Protein AF-0000000068602948 (afdb_homodimer)

Radius of gyration: 26.12 Å; Cα contacts (8 Å, |Δi|>4): 1216; chains: 2; bounding box: 80×66×57 Å

Structure (mmCIF, N/CA/C/O backbone):
data_AF-0000000068602948-model_v1
#
loop_
_entity.id
_entity.type
_entity.pdbx_description
1 polymer 'NUDIX hydrolase, conserved site'
#
loop_
_atom_site.group_PDB
_atom_site.id
_atom_site.type_symbol
_atom_site.label_atom_id
_atom_site.label_alt_id
_atom_site.label_comp_id
_atom_site.label_asym_id
_atom_site.label_entity_id
_atom_site.label_seq_id
_atom_site.pdbx_PDB_ins_code
_atom_site.Cartn_x
_atom_site.Cartn_y
_atom_site.Cartn_z
_atom_site.occupancy
_atom_site.B_iso_or_equiv
_atom_site.auth_seq_id
_atom_site.auth_comp_id
_atom_site.auth_asym_id
_atom_site.auth_atom_id
_atom_site.pdbx_PDB_model_num
ATOM 1 N N . MET A 1 1 ? -41.031 12.828 -13.805 1 24.23 1 MET A N 1
ATOM 2 C CA . MET A 1 1 ? -40.219 12.578 -12.617 1 24.23 1 MET A CA 1
ATOM 3 C C . MET A 1 1 ? -39.312 13.773 -12.32 1 24.23 1 MET A C 1
ATOM 5 O O . MET A 1 1 ? -38.812 14.445 -13.234 1 24.23 1 MET A O 1
ATOM 9 N N . THR A 1 2 ? -39.094 14.258 -10.969 1 27.69 2 THR A N 1
ATOM 10 C CA . THR A 1 2 ? -38.812 15.539 -10.328 1 27.69 2 THR A CA 1
ATOM 11 C C . THR A 1 2 ? -37.375 15.977 -10.57 1 27.69 2 THR A C 1
ATOM 13 O O . THR A 1 2 ? -36.438 15.336 -10.086 1 27.69 2 THR A O 1
ATOM 16 N N . ARG A 1 3 ? -37.031 16.625 -11.555 1 34.12 3 ARG A N 1
ATOM 17 C CA . ARG A 1 3 ? -35.875 17.406 -11.938 1 34.12 3 ARG A CA 1
ATOM 18 C C . ARG A 1 3 ? -35.5 18.391 -10.836 1 34.12 3 ARG A C 1
ATOM 20 O O . ARG A 1 3 ? -34.656 19.281 -11.047 1 34.12 3 ARG A O 1
ATOM 27 N N . ALA A 1 4 ? -36.469 18.625 -9.922 1 35.91 4 ALA A N 1
ATOM 28 C CA . ALA A 1 4 ? -36.25 19.734 -8.992 1 35.91 4 ALA A CA 1
ATOM 29 C C . ALA A 1 4 ? -35 19.516 -8.164 1 35.91 4 ALA A C 1
ATOM 31 O O . ALA A 1 4 ? -34.469 20.453 -7.551 1 35.91 4 ALA A O 1
ATOM 32 N N . SER A 1 5 ? -34.688 18.25 -7.781 1 36.22 5 SER A N 1
ATOM 33 C CA . SER A 1 5 ? -33.75 18.016 -6.691 1 36.22 5 SER A CA 1
ATOM 34 C C . SER A 1 5 ? -32.344 18.375 -7.102 1 36.22 5 SER A C 1
ATOM 36 O O . SER A 1 5 ? -31.406 18.297 -6.293 1 36.22 5 SER A O 1
ATOM 38 N N . GLU A 1 6 ? -32.031 18.609 -8.336 1 40.09 6 GLU A N 1
ATOM 39 C CA . GLU A 1 6 ? -30.672 18.875 -8.844 1 40.09 6 GLU A CA 1
ATOM 40 C C . GLU A 1 6 ? -30.234 20.297 -8.484 1 40.09 6 GLU A C 1
ATOM 42 O O . GLU A 1 6 ? -29.047 20.609 -8.57 1 40.09 6 GLU A O 1
ATOM 47 N N . ASP A 1 7 ? -31.141 21.234 -8.43 1 39.09 7 ASP A N 1
ATOM 48 C CA . ASP A 1 7 ? -30.891 22.672 -8.398 1 39.09 7 ASP A CA 1
ATOM 49 C C . ASP A 1 7 ? -30.328 23.109 -7.047 1 39.09 7 ASP A C 1
ATOM 51 O O . ASP A 1 7 ? -29.828 24.219 -6.906 1 39.09 7 ASP A O 1
ATOM 55 N N . GLY A 1 8 ? -30.734 22.5 -5.879 1 40.5 8 GLY A N 1
ATOM 56 C CA . GLY A 1 8 ? -30.422 22.75 -4.48 1 40.5 8 GLY A CA 1
ATOM 57 C C . GLY A 1 8 ? -28.984 22.469 -4.133 1 40.5 8 GLY A C 1
ATOM 58 O O . GLY A 1 8 ? -28.562 22.641 -2.986 1 40.5 8 GLY A O 1
ATOM 59 N N . ASP A 1 9 ? -28.297 21.672 -4.793 1 47.25 9 ASP A N 1
ATOM 60 C CA . ASP A 1 9 ? -26.938 21.172 -4.598 1 47.25 9 ASP A CA 1
ATOM 61 C C . ASP A 1 9 ? -25.906 22.281 -4.809 1 47.25 9 ASP A C 1
ATOM 63 O O . ASP A 1 9 ? -24.75 22.156 -4.406 1 47.25 9 ASP A O 1
ATOM 67 N N . ARG A 1 10 ? -26.312 23.453 -5.438 1 57.69 10 ARG A N 1
ATOM 68 C CA . ARG A 1 10 ? -25.469 24.562 -5.879 1 57.69 10 ARG A CA 1
ATOM 69 C C . ARG A 1 10 ? -25.25 25.562 -4.75 1 57.69 10 ARG A C 1
ATOM 71 O O . ARG A 1 10 ? -24.438 26.484 -4.875 1 57.69 10 ARG A O 1
ATOM 78 N N . LEU A 1 11 ? -25.797 25.344 -3.531 1 78.31 11 LEU A N 1
ATOM 79 C CA . LEU A 1 11 ? -25.781 26.438 -2.564 1 78.31 11 LEU A CA 1
ATOM 80 C C . LEU A 1 11 ? -24.781 26.156 -1.447 1 78.31 11 LEU A C 1
ATOM 82 O O . LEU A 1 11 ? -24.203 27.078 -0.877 1 78.31 11 LEU A O 1
ATOM 86 N N . VAL A 1 12 ? -24.516 24.859 -1.205 1 93.56 12 VAL A N 1
ATOM 87 C CA . VAL A 1 12 ? -23.609 24.578 -0.099 1 93.56 12 VAL A CA 1
ATOM 88 C C . VAL A 1 12 ? -22.281 24.031 -0.641 1 93.56 12 VAL A C 1
ATOM 90 O O . VAL A 1 12 ? -22.25 23.438 -1.718 1 93.56 12 VAL A O 1
ATOM 93 N N . PRO A 1 13 ? -21.219 24.25 -0 1 97.25 13 PRO A N 1
ATOM 94 C CA . PRO A 1 13 ? -19.906 23.844 -0.501 1 97.25 13 PRO A CA 1
ATOM 95 C C . PRO A 1 13 ? -19.562 22.391 -0.164 1 97.25 13 PRO A C 1
ATOM 97 O O . PRO A 1 13 ? -18.438 22.094 0.223 1 97.25 13 PRO A O 1
ATOM 100 N N . TRP A 1 14 ? -20.562 21.516 -0.18 1 97.44 14 TRP A N 1
ATOM 101 C CA . TRP A 1 14 ? -20.297 20.094 0.038 1 97.44 14 TRP A CA 1
ATOM 102 C C . TRP A 1 14 ? -21.281 19.219 -0.733 1 97.44 14 TRP A C 1
ATOM 104 O O . TRP A 1 14 ? -22.297 19.719 -1.229 1 97.44 14 TRP A O 1
ATOM 114 N N . THR A 1 15 ? -20.906 17.969 -0.903 1 95.75 15 THR A N 1
ATOM 115 C CA . THR A 1 15 ? -21.781 16.938 -1.462 1 95.75 15 THR A CA 1
ATOM 116 C C . THR A 1 15 ? -21.875 15.742 -0.522 1 95.75 15 THR A C 1
ATOM 118 O O . THR A 1 15 ? -21.062 15.602 0.397 1 95.75 15 THR A O 1
ATOM 121 N N . ARG A 1 16 ? -22.875 14.953 -0.742 1 93.06 16 ARG A N 1
ATOM 122 C CA . ARG A 1 16 ? -23.047 13.719 0.025 1 93.06 16 ARG A CA 1
ATOM 123 C C . ARG A 1 16 ? -22.453 12.523 -0.719 1 93.06 16 ARG A C 1
ATOM 125 O O . ARG A 1 16 ? -22.594 12.422 -1.939 1 93.06 16 ARG A O 1
ATOM 132 N N . ASP A 1 17 ? -21.828 11.688 0.004 1 87.44 17 ASP A N 1
ATOM 133 C CA . ASP A 1 17 ? -21.312 10.484 -0.636 1 87.44 17 ASP A CA 1
ATOM 134 C C . ASP A 1 17 ? -22.266 9.305 -0.431 1 87.44 17 ASP A C 1
ATOM 136 O O . ASP A 1 17 ? -23.312 9.438 0.211 1 87.44 17 ASP A O 1
ATOM 140 N N . ARG A 1 18 ? -22 8.164 -1.029 1 81.31 18 ARG A N 1
ATOM 141 C CA . ARG A 1 18 ? -22.891 7.012 -1.067 1 81.31 18 ARG A CA 1
ATOM 142 C C . ARG A 1 18 ? -22.969 6.324 0.293 1 81.31 18 ARG A C 1
ATOM 144 O O . ARG A 1 18 ? -23.812 5.453 0.513 1 81.31 18 ARG A O 1
ATOM 151 N N . TYR A 1 19 ? -22.172 6.766 1.228 1 84.31 19 TYR A N 1
ATOM 152 C CA . TYR A 1 19 ? -22.125 6.16 2.553 1 84.31 19 TYR A CA 1
ATOM 153 C C . TYR A 1 19 ? -22.781 7.066 3.592 1 84.31 19 TYR A C 1
ATOM 155 O O . TYR A 1 19 ? -22.672 6.816 4.793 1 84.31 19 TYR A O 1
ATOM 163 N N . GLY A 1 20 ? -23.359 8.172 3.059 1 87.94 20 GLY A N 1
ATOM 164 C CA . GLY A 1 20 ? -24 9.125 3.955 1 87.94 20 GLY A CA 1
ATOM 165 C C . GLY A 1 20 ? -23.047 10.148 4.523 1 87.94 20 GLY A C 1
ATOM 166 O O . GLY A 1 20 ? -23.344 10.797 5.527 1 87.94 20 GLY A O 1
ATOM 167 N N . GLY A 1 21 ? -21.906 10.195 3.959 1 93.69 21 GLY A N 1
ATOM 168 C CA . GLY A 1 21 ? -20.891 11.148 4.398 1 93.69 21 GLY A CA 1
ATOM 169 C C . GLY A 1 21 ? -20.953 12.461 3.643 1 93.69 21 GLY A C 1
ATOM 170 O O . GLY A 1 21 ? -21.812 12.656 2.775 1 93.69 21 GLY A O 1
ATOM 171 N N . VAL A 1 22 ? -20.141 13.391 4.102 1 97.06 22 VAL A N 1
ATOM 172 C CA . VAL A 1 22 ? -20.031 14.719 3.508 1 97.06 22 VAL A CA 1
ATOM 173 C C . VAL A 1 22 ? -18.641 14.922 2.938 1 97.06 22 VAL A C 1
ATOM 175 O O . VAL A 1 22 ? -17.641 14.586 3.588 1 97.06 22 VAL A O 1
ATOM 178 N N . VAL A 1 23 ? -18.562 15.352 1.764 1 97 23 VAL A N 1
ATOM 179 C CA . VAL A 1 23 ? -17.312 15.766 1.155 1 97 23 VAL A CA 1
ATOM 180 C C . VAL A 1 23 ? -17.328 17.266 0.896 1 97 23 VAL A C 1
ATOM 182 O O . VAL A 1 23 ? -18.109 17.75 0.084 1 97 23 VAL A O 1
ATOM 185 N N . VAL A 1 24 ? -16.484 17.984 1.545 1 98 24 VAL A N 1
ATOM 186 C CA . VAL A 1 24 ? -16.438 19.438 1.405 1 98 24 VAL A CA 1
ATOM 187 C C . VAL A 1 24 ? -15.75 19.812 0.094 1 98 24 VAL A C 1
ATOM 189 O O . VAL A 1 24 ? -14.703 19.266 -0.241 1 98 24 VAL A O 1
ATOM 192 N N . ASP A 1 25 ? -16.359 20.656 -0.619 1 97.19 25 ASP A N 1
ATOM 193 C CA . ASP A 1 25 ? -15.805 21.172 -1.86 1 97.19 25 ASP A CA 1
ATOM 194 C C . ASP A 1 25 ? -15 22.453 -1.604 1 97.19 25 ASP A C 1
ATOM 196 O O . ASP A 1 25 ? -15.562 23.547 -1.544 1 97.19 25 ASP A O 1
ATOM 200 N N . VAL A 1 26 ? -13.734 22.328 -1.602 1 96.62 26 VAL A N 1
ATOM 201 C CA . VAL A 1 26 ? -12.875 23.422 -1.146 1 96.62 26 VAL A CA 1
ATOM 202 C C . VAL A 1 26 ? -12.719 24.453 -2.262 1 96.62 26 VAL A C 1
ATOM 204 O O . VAL A 1 26 ? -12.195 25.547 -2.033 1 96.62 26 VAL A O 1
ATOM 207 N N . ASP A 1 27 ? -13.133 24.125 -3.445 1 95.44 27 ASP A N 1
ATOM 208 C CA . ASP A 1 27 ? -13.047 25.047 -4.574 1 95.44 27 ASP A CA 1
ATOM 209 C C . ASP A 1 27 ? -14.328 25.859 -4.715 1 95.44 27 ASP A C 1
ATOM 211 O O . ASP A 1 27 ? -14.375 26.812 -5.488 1 95.44 27 ASP A O 1
ATOM 215 N N . HIS A 1 28 ? -15.367 25.453 -4.027 1 96.5 28 HIS A N 1
ATOM 216 C CA . HIS A 1 28 ? -16.641 26.156 -4.062 1 96.5 28 HIS A CA 1
ATOM 217 C C . HIS A 1 28 ? -16.484 27.578 -3.533 1 96.5 28 HIS A C 1
ATOM 219 O O . HIS A 1 28 ? -15.789 27.812 -2.539 1 96.5 28 HIS A O 1
ATOM 225 N N . ALA A 1 29 ? -17.141 28.484 -4.105 1 95.81 29 ALA A N 1
ATOM 226 C CA . ALA A 1 29 ? -17.031 29.906 -3.764 1 95.81 29 ALA A CA 1
ATOM 227 C C . ALA A 1 29 ? -17.359 30.141 -2.291 1 95.81 29 ALA A C 1
ATOM 229 O O . ALA A 1 29 ? -16.703 30.938 -1.626 1 95.81 29 ALA A O 1
ATOM 230 N N . ALA A 1 30 ? -18.344 29.438 -1.832 1 96.12 30 ALA A N 1
ATOM 231 C CA . ALA A 1 30 ? -18.75 29.594 -0.439 1 96.12 30 ALA A CA 1
ATOM 232 C C . ALA A 1 30 ? -17.641 29.141 0.512 1 96.12 30 ALA A C 1
ATOM 234 O O . ALA A 1 30 ? -17.469 29.719 1.586 1 96.12 30 ALA A O 1
ATOM 235 N N . PHE A 1 31 ? -16.953 28.094 0.191 1 97.44 31 PHE A N 1
ATOM 236 C CA . PHE A 1 31 ? -15.836 27.656 1.021 1 97.44 31 PHE A CA 1
ATOM 237 C C . PHE A 1 31 ? -14.695 28.672 0.972 1 97.44 31 PHE A C 1
ATOM 239 O O . PHE A 1 31 ? -14.117 29 2.006 1 97.44 31 PHE A O 1
ATOM 246 N N . VAL A 1 32 ? -14.406 29.109 -0.232 1 97.19 32 VAL A N 1
ATOM 247 C CA . VAL A 1 32 ? -13.305 30.047 -0.415 1 97.19 32 VAL A CA 1
ATOM 248 C C . VAL A 1 32 ? -13.547 31.297 0.439 1 97.19 32 VAL A C 1
ATOM 250 O O . VAL A 1 32 ? -12.633 31.797 1.098 1 97.19 32 VAL A O 1
ATOM 253 N N . GLU A 1 33 ? -14.766 31.719 0.371 1 96.88 33 GLU A N 1
ATOM 254 C CA . GLU A 1 33 ? -15.125 32.875 1.185 1 96.88 33 GLU A CA 1
ATOM 255 C C . GLU A 1 33 ? -14.992 32.562 2.674 1 96.88 33 GLU A C 1
ATOM 257 O O . GLU A 1 33 ? -14.414 33.344 3.424 1 96.88 33 GLU A O 1
ATOM 262 N N . ALA A 1 34 ? -15.461 31.469 3.107 1 97.31 34 ALA A N 1
ATOM 263 C CA . ALA A 1 34 ? -15.406 31.062 4.512 1 97.31 34 ALA A CA 1
ATOM 264 C C . ALA A 1 34 ? -13.969 30.891 4.977 1 97.31 34 ALA A C 1
ATOM 266 O O . ALA A 1 34 ? -13.641 31.188 6.125 1 97.31 34 ALA A O 1
ATOM 267 N N . ALA A 1 35 ? -13.117 30.422 4.113 1 97.31 35 ALA A N 1
ATOM 268 C CA . ALA A 1 35 ? -11.742 30.047 4.449 1 97.31 35 ALA A CA 1
ATOM 269 C C . ALA A 1 35 ? -10.812 31.266 4.344 1 97.31 35 ALA A C 1
ATOM 271 O O . ALA A 1 35 ? -9.586 31.109 4.395 1 97.31 35 ALA A O 1
ATOM 272 N N . SER A 1 36 ? -11.312 32.438 4.188 1 97.25 36 SER A N 1
ATOM 273 C CA . SER A 1 36 ? -10.516 33.656 4.02 1 97.25 36 SER A CA 1
ATOM 274 C C . SER A 1 36 ? -9.703 33.969 5.277 1 97.25 36 SER A C 1
ATOM 276 O O . SER A 1 36 ? -8.578 34.438 5.191 1 97.25 36 SER A O 1
ATOM 278 N N . THR A 1 37 ? -10.32 33.75 6.422 1 97.19 37 THR A N 1
ATOM 279 C CA . THR A 1 37 ? -9.633 33.875 7.699 1 97.19 37 THR A CA 1
ATOM 280 C C . THR A 1 37 ? -9.984 32.719 8.625 1 97.19 37 THR A C 1
ATOM 282 O O . THR A 1 37 ? -10.969 32 8.391 1 97.19 37 THR A O 1
ATOM 285 N N . THR A 1 38 ? -9.188 32.5 9.633 1 97.88 38 THR A N 1
ATOM 286 C CA . THR A 1 38 ? -9.461 31.453 10.594 1 97.88 38 THR A CA 1
ATOM 287 C C . THR A 1 38 ? -10.781 31.703 11.32 1 97.88 38 THR A C 1
ATOM 289 O O . THR A 1 38 ? -11.508 30.766 11.641 1 97.88 38 THR A O 1
ATOM 292 N N . GLU A 1 39 ? -11.086 32.969 11.555 1 97.88 39 GLU A N 1
ATOM 293 C CA . GLU A 1 39 ? -12.305 33.344 12.273 1 97.88 39 GLU A CA 1
ATOM 294 C C . GLU A 1 39 ? -13.547 33.031 11.438 1 97.88 39 GLU A C 1
ATOM 296 O O . GLU A 1 39 ? -14.492 32.438 11.938 1 97.88 39 GLU A O 1
ATOM 301 N N . THR A 1 40 ? -13.492 33.469 10.211 1 98.25 40 THR A N 1
ATOM 302 C CA . THR A 1 40 ? -14.641 33.25 9.344 1 98.25 40 THR A CA 1
ATOM 303 C C . THR A 1 40 ? -14.805 31.75 9.062 1 98.25 40 THR A C 1
ATOM 305 O O . THR A 1 40 ? -15.922 31.25 8.938 1 98.25 40 THR A O 1
ATOM 308 N N . PHE A 1 41 ? -13.719 31.078 8.969 1 98.56 41 PHE A N 1
ATOM 309 C CA . PHE A 1 41 ? -13.75 29.641 8.742 1 98.56 41 PHE A CA 1
ATOM 310 C C . PHE A 1 41 ? -14.344 28.922 9.953 1 98.56 41 PHE A C 1
ATOM 312 O O . PHE A 1 41 ? -15.172 28.031 9.797 1 98.56 41 PHE A O 1
ATOM 319 N N . ASP A 1 42 ? -13.875 29.266 11.094 1 98.5 42 ASP A N 1
ATOM 320 C CA . ASP A 1 42 ? -14.391 28.672 12.32 1 98.5 42 ASP A CA 1
ATOM 321 C C . ASP A 1 42 ? -15.906 28.828 12.414 1 98.5 42 ASP A C 1
ATOM 323 O O . ASP A 1 42 ? -16.609 27.859 12.711 1 98.5 42 ASP A O 1
ATOM 327 N N . ALA A 1 43 ? -16.422 30 12.141 1 98.19 43 ALA A N 1
ATOM 328 C CA . ALA A 1 43 ? -17.859 30.266 12.195 1 98.19 43 ALA A CA 1
ATOM 329 C C . ALA A 1 43 ? -18.609 29.422 11.18 1 98.19 43 ALA A C 1
ATOM 331 O O . ALA A 1 43 ? -19.641 28.812 11.508 1 98.19 43 ALA A O 1
ATOM 332 N N . ALA A 1 44 ? -18.109 29.406 10.008 1 98 44 ALA A N 1
ATOM 333 C CA . ALA A 1 44 ? -18.766 28.656 8.945 1 98 44 ALA A CA 1
ATOM 334 C C . ALA A 1 44 ? -18.766 27.156 9.25 1 98 44 ALA A C 1
ATOM 336 O O . ALA A 1 44 ? -19.797 26.5 9.148 1 98 44 ALA A O 1
ATOM 337 N N . LEU A 1 45 ? -17.609 26.609 9.617 1 98.19 45 LEU A N 1
ATOM 338 C CA . LEU A 1 45 ? -17.469 25.188 9.914 1 98.19 45 LEU A CA 1
ATOM 339 C C . LEU A 1 45 ? -18.391 24.781 11.062 1 98.19 45 LEU A C 1
ATOM 341 O O . LEU A 1 45 ? -18.969 23.688 11.047 1 98.19 45 LEU A O 1
ATOM 345 N N . GLY A 1 46 ? -18.484 25.656 12.039 1 98.06 46 GLY A N 1
ATOM 346 C CA . GLY A 1 46 ? -19.422 25.406 13.117 1 98.06 46 GLY A CA 1
ATOM 347 C C . GLY A 1 46 ? -20.859 25.266 12.641 1 98.06 46 GLY A C 1
ATOM 348 O O . GLY A 1 46 ? -21.547 24.328 13.023 1 98.06 46 GLY A O 1
ATOM 349 N N . ARG A 1 47 ? -21.281 26.156 11.797 1 97.69 47 ARG A N 1
ATOM 350 C CA . ARG A 1 47 ? -22.641 26.109 11.227 1 97.69 47 ARG A CA 1
ATOM 351 C C . ARG A 1 47 ? -22.828 24.859 10.375 1 97.69 47 ARG A C 1
ATOM 353 O O . ARG A 1 47 ? -23.859 24.188 10.453 1 97.69 47 ARG A O 1
ATOM 360 N N . TRP A 1 48 ? -21.844 24.594 9.547 1 97.88 48 TRP A N 1
ATOM 361 C CA . TRP A 1 48 ? -21.922 23.438 8.664 1 97.88 48 TRP A CA 1
ATOM 362 C C . TRP A 1 48 ? -22.016 22.141 9.469 1 97.88 48 TRP A C 1
ATOM 364 O O . TRP A 1 48 ? -22.828 21.266 9.172 1 97.88 48 TRP A O 1
ATOM 374 N N . THR A 1 49 ? -21.203 22.047 10.508 1 97.44 49 THR A N 1
ATOM 375 C CA . THR A 1 49 ? -21.188 20.844 11.328 1 97.44 49 THR A CA 1
ATOM 376 C C . THR A 1 49 ? -22.531 20.641 12.023 1 97.44 49 THR A C 1
ATOM 378 O O . THR A 1 49 ? -23.016 19.516 12.109 1 97.44 49 THR A O 1
ATOM 381 N N . THR A 1 50 ? -23.094 21.719 12.523 1 96.88 50 THR A N 1
ATOM 382 C CA . THR A 1 50 ? -24.422 21.641 13.133 1 96.88 50 THR A CA 1
ATOM 383 C C . THR A 1 50 ? -25.453 21.141 12.133 1 96.88 50 THR A C 1
ATOM 385 O O . THR A 1 50 ? -26.25 20.25 12.461 1 96.88 50 THR A O 1
ATOM 388 N N . ARG A 1 51 ? -25.406 21.625 10.969 1 97 51 ARG A N 1
ATOM 389 C CA . ARG A 1 51 ? -26.312 21.203 9.914 1 97 51 ARG A CA 1
ATOM 390 C C . ARG A 1 51 ? -26.094 19.734 9.547 1 97 51 ARG A C 1
ATOM 392 O O . ARG A 1 51 ? -27.047 18.969 9.383 1 97 51 ARG A O 1
ATOM 399 N N . TRP A 1 52 ? -24.828 19.375 9.375 1 97.5 52 TRP A N 1
ATOM 400 C CA . TRP A 1 52 ? -24.484 18 9.023 1 97.5 52 TRP A CA 1
ATOM 401 C C . TRP A 1 52 ? -25.031 17.016 10.07 1 97.5 52 TRP A C 1
ATOM 403 O O . TRP A 1 52 ? -25.594 15.977 9.719 1 97.5 52 TRP A O 1
ATOM 413 N N . ARG A 1 53 ? -24.906 17.344 11.32 1 96.19 53 ARG A N 1
ATOM 414 C CA . ARG A 1 53 ? -25.406 16.516 12.406 1 96.19 53 ARG A CA 1
ATOM 415 C C . ARG A 1 53 ? -26.922 16.406 12.344 1 96.19 53 ARG A C 1
ATOM 417 O O . ARG A 1 53 ? -27.484 15.305 12.484 1 96.19 53 ARG A O 1
ATOM 424 N N . ALA A 1 54 ? -27.578 17.484 12.117 1 95.81 54 ALA A N 1
ATOM 425 C CA . ALA A 1 54 ? -29.031 17.516 12.047 1 95.81 54 ALA A CA 1
ATOM 426 C C . ALA A 1 54 ? -29.547 16.672 10.891 1 95.81 54 ALA A C 1
ATOM 428 O O . ALA A 1 54 ? -30.609 16.062 10.977 1 95.81 54 ALA A O 1
ATOM 429 N N . GLU A 1 55 ? -28.734 16.609 9.867 1 95.5 55 GLU A N 1
ATOM 430 C CA . GLU A 1 55 ? -29.141 15.891 8.664 1 95.5 55 GLU A CA 1
ATOM 431 C C . GLU A 1 55 ? -28.703 14.43 8.734 1 95.5 55 GLU A C 1
ATOM 433 O O . GLU A 1 55 ? -28.906 13.672 7.781 1 95.5 55 GLU A O 1
ATOM 438 N N . GLY A 1 56 ? -28 14.109 9.773 1 94.44 56 GLY A N 1
ATOM 439 C CA . GLY A 1 56 ? -27.641 12.719 9.984 1 94.44 56 GLY A CA 1
ATOM 440 C C . GLY A 1 56 ? -26.406 12.297 9.195 1 94.44 56 GLY A C 1
ATOM 441 O O . GLY A 1 56 ? -26.281 11.125 8.828 1 94.44 56 GLY A O 1
ATOM 442 N N . ALA A 1 57 ? -25.578 13.32 8.906 1 95.44 57 ALA A N 1
ATOM 443 C CA . ALA A 1 57 ? -24.344 12.992 8.188 1 95.44 57 ALA A CA 1
ATOM 444 C C . ALA A 1 57 ? -23.422 12.141 9.047 1 95.44 57 ALA A C 1
ATOM 446 O O . ALA A 1 57 ? -23.422 12.258 10.273 1 95.44 57 ALA A O 1
ATOM 447 N N . ARG A 1 58 ? -22.641 11.273 8.445 1 94.19 58 ARG A N 1
ATOM 448 C CA . ARG A 1 58 ? -21.734 10.367 9.141 1 94.19 58 ARG A CA 1
ATOM 449 C C . ARG A 1 58 ? -20.297 10.898 9.094 1 94.19 58 ARG A C 1
ATOM 451 O O . ARG A 1 58 ? -19.969 11.883 9.773 1 94.19 58 ARG A O 1
ATOM 458 N N . GLY A 1 59 ? -19.516 10.43 8.148 1 96.19 59 GLY A N 1
ATOM 459 C CA . GLY A 1 59 ? -18.141 10.914 8.039 1 96.19 59 GLY A CA 1
ATOM 460 C C . GLY A 1 59 ? -18.031 12.148 7.168 1 96.19 59 GLY A C 1
ATOM 461 O O . GLY A 1 59 ? -18.688 12.258 6.137 1 96.19 59 GLY A O 1
ATOM 462 N N . VAL A 1 60 ? -17.188 13.117 7.629 1 98.06 60 VAL A N 1
ATOM 463 C CA . VAL A 1 60 ? -16.938 14.344 6.871 1 98.06 60 VAL A CA 1
ATOM 464 C C . VAL A 1 60 ? -15.492 14.375 6.387 1 98.06 60 VAL A C 1
ATOM 466 O O . VAL A 1 60 ? -14.57 14.102 7.16 1 98.06 60 VAL A O 1
ATOM 469 N N . TRP A 1 61 ? -15.328 14.664 5.168 1 97.81 61 TRP A N 1
ATOM 470 C CA . TRP A 1 61 ? -14.008 14.805 4.555 1 97.81 61 TRP A CA 1
ATOM 471 C C . TRP A 1 61 ? -13.695 16.266 4.258 1 97.81 61 TRP A C 1
ATOM 473 O O . TRP A 1 61 ? -14.445 16.938 3.545 1 97.81 61 TRP A O 1
ATOM 483 N N . LEU A 1 62 ? -12.602 16.734 4.789 1 98.5 62 LEU A N 1
ATOM 484 C CA . LEU A 1 62 ? -12.156 18.109 4.605 1 98.5 62 LEU A CA 1
ATOM 485 C C . LEU A 1 62 ? -10.711 18.156 4.137 1 98.5 62 LEU A C 1
ATOM 487 O O . LEU A 1 62 ? -9.789 17.859 4.906 1 98.5 62 LEU A O 1
ATOM 491 N N . ARG A 1 63 ? -10.523 18.516 2.936 1 98.06 63 ARG A N 1
ATOM 492 C CA . ARG A 1 63 ? -9.195 18.672 2.367 1 98.06 63 ARG A CA 1
ATOM 493 C C . ARG A 1 63 ? -8.648 20.062 2.617 1 98.06 63 ARG A C 1
ATOM 495 O O . ARG A 1 63 ? -9.227 21.062 2.158 1 98.06 63 ARG A O 1
ATOM 502 N N . VAL A 1 64 ? -7.582 20.188 3.307 1 98.5 64 VAL A N 1
ATOM 503 C CA . VAL A 1 64 ? -6.973 21.484 3.572 1 98.5 64 VAL A CA 1
ATOM 504 C C . VAL A 1 64 ? -5.664 21.609 2.793 1 98.5 64 VAL A C 1
ATOM 506 O O . VAL A 1 64 ? -4.727 20.844 3.016 1 98.5 64 VAL A O 1
ATOM 509 N N . GLY A 1 65 ? -5.574 22.547 1.916 1 98.06 65 GLY A N 1
ATOM 510 C CA . GLY A 1 65 ? -4.355 22.797 1.162 1 98.06 65 GLY A CA 1
ATOM 511 C C . GLY A 1 65 ? -3.223 23.344 2.018 1 98.06 65 GLY A C 1
ATOM 512 O O . GLY A 1 65 ? -3.463 23.984 3.039 1 98.06 65 GLY A O 1
ATOM 513 N N . LEU A 1 66 ? -2.072 23.062 1.538 1 98.31 66 LEU A N 1
ATOM 514 C CA . LEU A 1 66 ? -0.885 23.547 2.24 1 98.31 66 LEU A CA 1
ATOM 515 C C . LEU A 1 66 ? -0.919 25.062 2.402 1 98.31 66 LEU A C 1
ATOM 517 O O . LEU A 1 66 ? -0.559 25.578 3.459 1 98.31 66 LEU A O 1
ATOM 521 N N . GLU A 1 67 ? -1.373 25.781 1.475 1 97.06 67 GLU A N 1
ATOM 522 C CA . GLU A 1 67 ? -1.402 27.234 1.474 1 97.06 67 GLU A CA 1
ATOM 523 C C . GLU A 1 67 ? -2.383 27.781 2.514 1 97.06 67 GLU A C 1
ATOM 525 O O . GLU A 1 67 ? -2.322 28.953 2.889 1 97.06 67 GLU A O 1
ATOM 530 N N . LYS A 1 68 ? -3.314 26.953 2.916 1 97.69 68 LYS A N 1
ATOM 531 C CA . LYS A 1 68 ? -4.305 27.328 3.922 1 97.69 68 LYS A CA 1
ATOM 532 C C . LYS A 1 68 ? -4.109 26.531 5.207 1 97.69 68 LYS A C 1
ATOM 534 O O . LYS A 1 68 ? -5.07 26.281 5.941 1 97.69 68 LYS A O 1
ATOM 539 N N . SER A 1 69 ? -2.922 26.109 5.473 1 98.06 69 SER A N 1
ATOM 540 C CA . SER A 1 69 ? -2.635 25.172 6.555 1 98.06 69 SER A CA 1
ATOM 541 C C . SER A 1 69 ? -2.992 25.781 7.91 1 98.06 69 SER A C 1
ATOM 543 O O . SER A 1 69 ? -3.072 25.062 8.914 1 98.06 69 SER A O 1
ATOM 545 N N . GLU A 1 70 ? 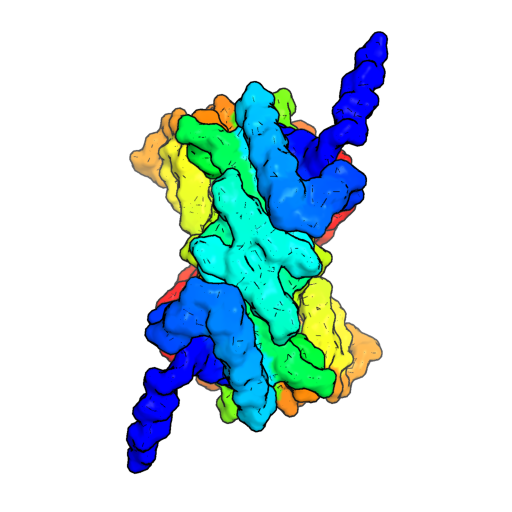-3.213 27.109 8.023 1 97.44 70 GLU A N 1
ATOM 546 C CA . GLU A 1 70 ? -3.666 27.734 9.266 1 97.44 70 GLU A CA 1
ATOM 547 C C . GLU A 1 70 ? -5.055 27.234 9.656 1 97.44 70 GLU A C 1
ATOM 549 O O . GLU A 1 70 ? -5.461 27.344 10.812 1 97.44 70 GLU A O 1
ATOM 554 N N . LEU A 1 71 ? -5.77 26.688 8.695 1 98.44 71 LEU A N 1
ATOM 555 C CA . LEU A 1 71 ? -7.125 26.219 8.953 1 98.44 71 LEU A CA 1
ATOM 556 C C . LEU A 1 71 ? -7.105 24.875 9.664 1 98.44 71 LEU A C 1
ATOM 558 O O . LEU A 1 71 ? -8.133 24.422 10.195 1 98.44 71 LEU A O 1
ATOM 562 N N . VAL A 1 72 ? -5.969 24.172 9.641 1 98.75 72 VAL A N 1
ATOM 563 C CA . VAL A 1 72 ? -5.852 22.828 10.195 1 98.75 72 VAL A CA 1
ATOM 564 C C . VAL A 1 72 ? -6.203 22.844 11.68 1 98.75 72 VAL A C 1
ATOM 566 O O . VAL A 1 72 ? -6.973 22 12.148 1 98.75 72 VAL A O 1
ATOM 569 N N . SER A 1 73 ? -5.68 23.828 12.422 1 98.19 73 SER A N 1
ATOM 570 C CA . SER A 1 73 ? -5.945 23.891 13.852 1 98.19 73 SER A CA 1
ATOM 571 C C . SER A 1 73 ? -7.402 24.25 14.125 1 98.19 73 SER A C 1
ATOM 573 O O . SER A 1 73 ? -7.973 23.797 15.125 1 98.19 73 SER A O 1
ATOM 575 N N . VAL A 1 74 ? -8.023 25.031 13.281 1 98.56 74 VAL A N 1
ATOM 576 C CA . VAL A 1 74 ? -9.438 25.359 13.414 1 98.56 74 VAL A CA 1
ATOM 577 C C . VAL A 1 74 ? -10.289 24.109 13.266 1 98.56 74 VAL A C 1
ATOM 579 O O . VAL A 1 74 ? -11.188 23.859 14.07 1 98.56 74 VAL A O 1
ATOM 582 N N . ALA A 1 75 ? -9.992 23.359 12.219 1 98.69 75 ALA A N 1
ATOM 583 C CA . ALA A 1 75 ? -10.711 22.109 11.977 1 98.69 75 ALA A CA 1
ATOM 584 C C . ALA A 1 75 ? -10.562 21.156 13.164 1 98.69 75 ALA A C 1
ATOM 586 O O . ALA A 1 75 ? -11.539 20.531 13.586 1 98.69 75 ALA A O 1
ATOM 587 N N . ARG A 1 76 ? -9.328 21.047 13.664 1 98.38 76 ARG A N 1
ATOM 588 C CA . ARG A 1 76 ? -9.086 20.219 14.844 1 98.38 76 ARG A CA 1
ATOM 589 C C . ARG A 1 76 ? -10 20.641 16 1 98.38 76 ARG A C 1
ATOM 591 O O . ARG A 1 76 ? -10.586 19.781 16.656 1 98.38 76 ARG A O 1
ATOM 598 N N . ASP A 1 77 ? -10.086 21.922 16.234 1 97.94 77 ASP A N 1
ATOM 599 C CA . ASP A 1 77 ? -10.891 22.438 17.344 1 97.94 77 ASP A CA 1
ATOM 600 C C . ASP A 1 77 ? -12.359 22.094 17.156 1 97.94 77 ASP A C 1
ATOM 602 O O . ASP A 1 77 ? -13.133 22.094 18.109 1 97.94 77 ASP A O 1
ATOM 606 N N . ARG A 1 78 ? -12.742 21.812 15.93 1 97.25 78 ARG A N 1
ATOM 607 C CA . ARG A 1 78 ? -14.125 21.453 15.625 1 97.25 78 ARG A CA 1
ATOM 608 C C . ARG A 1 78 ? -14.297 19.938 15.555 1 97.25 78 ARG A C 1
ATOM 610 O O . ARG A 1 78 ? -15.328 19.453 15.086 1 97.25 78 ARG A O 1
ATOM 617 N N . GLY A 1 79 ? -13.258 19.219 15.883 1 96.88 79 GLY A N 1
ATOM 618 C CA . GLY A 1 79 ? -13.414 17.781 16.062 1 96.88 79 GLY A CA 1
ATOM 619 C C . GLY A 1 79 ? -12.82 16.969 14.922 1 96.88 79 GLY A C 1
ATOM 620 O O . GLY A 1 79 ? -12.969 15.75 14.891 1 96.88 79 GLY A O 1
ATOM 621 N N . PHE A 1 80 ? -12.18 17.641 14 1 98.5 80 PHE A N 1
ATOM 622 C CA . PHE A 1 80 ? -11.539 16.922 12.906 1 98.5 80 PHE A CA 1
ATOM 623 C C . PHE A 1 80 ? -10.195 16.359 13.344 1 98.5 80 PHE A C 1
ATOM 625 O O . PHE A 1 80 ? -9.516 16.938 14.188 1 98.5 80 PHE A O 1
ATOM 632 N N . GLU A 1 81 ? -9.82 15.203 12.773 1 98.31 81 GLU A N 1
ATOM 633 C CA . GLU A 1 81 ? -8.508 14.586 12.93 1 98.31 81 GLU A CA 1
ATOM 634 C C . GLU A 1 81 ? -7.84 14.367 11.57 1 98.31 81 GLU A C 1
ATOM 636 O O . GLU A 1 81 ? -8.484 14.492 10.531 1 98.31 81 GLU A O 1
ATOM 641 N N . PHE A 1 82 ? -6.547 14.109 11.625 1 98.44 82 PHE A N 1
ATOM 642 C CA . PHE A 1 82 ? -5.852 13.828 10.375 1 98.44 82 PHE A CA 1
ATOM 643 C C . PHE A 1 82 ? -6.285 12.477 9.812 1 98.44 82 PHE A C 1
ATOM 645 O O . PHE A 1 82 ? -6.68 11.586 10.562 1 98.44 82 PHE A O 1
ATOM 652 N N . HIS A 1 83 ? -6.242 12.359 8.57 1 97.31 83 HIS A N 1
ATOM 653 C CA . HIS A 1 83 ? -6.469 11.07 7.914 1 97.31 83 HIS A CA 1
ATOM 654 C C . HIS A 1 83 ? -5.27 10.672 7.062 1 97.31 83 HIS A C 1
ATOM 656 O O . HIS A 1 83 ? -4.656 9.633 7.301 1 97.31 83 HIS A O 1
ATOM 662 N N . HIS A 1 84 ? -4.914 11.406 6.09 1 96.62 84 HIS A N 1
ATOM 663 C CA . HIS A 1 84 ? -3.734 11.242 5.25 1 96.62 84 HIS A CA 1
ATOM 664 C C . HIS A 1 84 ? -3.273 12.578 4.676 1 96.62 84 HIS A C 1
ATOM 666 O O . HIS A 1 84 ? -3.963 13.594 4.824 1 96.62 84 HIS A O 1
ATOM 672 N N . ALA A 1 85 ? -2.092 12.555 4.078 1 97.5 85 ALA A N 1
ATOM 673 C CA . ALA A 1 85 ? -1.592 13.789 3.469 1 97.5 85 ALA A CA 1
ATOM 674 C C . ALA A 1 85 ? -0.803 13.484 2.197 1 97.5 85 ALA A C 1
ATOM 676 O O . ALA A 1 85 ? -0.275 12.383 2.031 1 97.5 85 ALA A O 1
ATOM 677 N N . GLU A 1 86 ? -0.86 14.391 1.372 1 94.81 86 GLU A N 1
ATOM 678 C CA . GLU A 1 86 ? 0.024 14.516 0.218 1 94.81 86 GLU A CA 1
ATOM 679 C C . GLU A 1 86 ? 0.845 15.805 0.29 1 94.81 86 GLU A C 1
ATOM 681 O O . GLU A 1 86 ? 0.665 16.609 1.204 1 94.81 86 GLU A O 1
ATOM 686 N N . LYS A 1 87 ? 1.67 15.938 -0.657 1 95.31 87 LYS A N 1
ATOM 687 C CA . LYS A 1 87 ? 2.607 17.062 -0.619 1 95.31 87 LYS A CA 1
ATOM 688 C C . LYS A 1 87 ? 1.87 18.391 -0.488 1 95.31 87 LYS A C 1
ATOM 690 O O . LYS A 1 87 ? 2.324 19.281 0.22 1 95.31 87 LYS A O 1
ATOM 695 N N . THR A 1 88 ? 0.668 18.484 -1.036 1 96.81 88 THR A N 1
ATOM 696 C CA . THR A 1 88 ? 0.058 19.812 -1.185 1 96.81 88 THR A CA 1
ATOM 697 C C . THR A 1 88 ? -1.174 19.938 -0.293 1 96.81 88 THR A C 1
ATOM 699 O O . THR A 1 88 ? -1.802 21 -0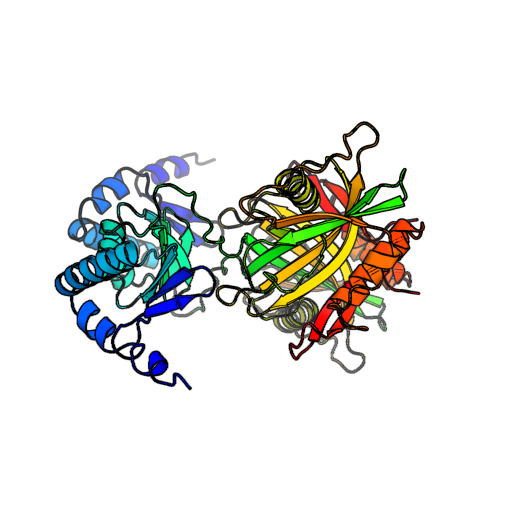.242 1 96.81 88 THR A O 1
ATOM 702 N N . TYR A 1 89 ? -1.521 18.812 0.365 1 97.69 89 TYR A N 1
ATOM 703 C CA . TYR A 1 89 ? -2.707 18.953 1.204 1 97.69 89 TYR A CA 1
ATOM 704 C C . TYR A 1 89 ? -2.701 17.906 2.318 1 97.69 89 TYR A C 1
ATOM 706 O O . TYR A 1 89 ? -1.959 16.922 2.256 1 97.69 89 TYR A O 1
ATOM 714 N N . VAL A 1 90 ? -3.473 18.156 3.285 1 98.44 90 VAL A N 1
ATOM 715 C CA . VAL A 1 90 ? -3.809 17.188 4.316 1 98.44 90 VAL A CA 1
ATOM 716 C C . VAL A 1 90 ? -5.316 16.953 4.336 1 98.44 90 VAL A C 1
ATOM 718 O O . VAL A 1 90 ? -6.102 17.891 4.207 1 98.44 90 VAL A O 1
ATOM 721 N N . MET A 1 91 ? -5.684 15.703 4.281 1 98.19 91 MET A N 1
ATOM 722 C CA . MET A 1 91 ? -7.082 15.312 4.434 1 98.19 91 MET A CA 1
ATOM 723 C C . MET A 1 91 ? -7.434 15.117 5.906 1 98.19 91 MET A C 1
ATOM 725 O O . MET A 1 91 ? -6.758 14.375 6.621 1 98.19 91 MET A O 1
ATOM 729 N N . MET A 1 92 ? -8.422 15.805 6.348 1 98.56 92 MET A N 1
ATOM 730 C CA . MET A 1 92 ? -8.945 15.664 7.703 1 98.56 92 MET A CA 1
ATOM 731 C C . MET A 1 92 ? -10.352 15.094 7.691 1 98.56 92 MET A C 1
ATOM 733 O O . MET A 1 92 ? -11.094 15.266 6.719 1 98.56 92 MET A O 1
ATOM 737 N N . THR A 1 93 ? -10.703 14.391 8.75 1 98.38 93 THR A N 1
ATOM 738 C CA . THR A 1 93 ? -12.023 13.773 8.812 1 98.38 93 THR A CA 1
ATOM 739 C C . THR A 1 93 ? -12.641 13.953 10.203 1 98.38 93 THR A C 1
ATOM 741 O O . THR A 1 93 ? -11.922 14.164 11.18 1 98.38 93 THR A O 1
ATOM 744 N N . ALA A 1 94 ? -13.906 13.969 10.258 1 98.06 94 ALA A N 1
ATOM 745 C CA . ALA A 1 94 ? -14.695 13.914 11.492 1 98.06 94 ALA A CA 1
ATOM 746 C C . ALA A 1 94 ? -15.82 12.891 11.383 1 98.06 94 ALA A C 1
ATOM 748 O O . ALA A 1 94 ? -16.5 12.828 10.352 1 98.06 94 ALA A O 1
ATOM 749 N N . TRP A 1 95 ? -15.938 12 12.281 1 97.56 95 TRP A N 1
ATOM 750 C CA . TRP A 1 95 ? -17.078 11.094 12.406 1 97.56 95 TRP A CA 1
ATOM 751 C C . TRP A 1 95 ? -18.141 11.688 13.328 1 97.56 95 TRP A C 1
ATOM 753 O O . TRP A 1 95 ? -17.875 11.922 14.516 1 97.56 95 TRP A O 1
ATOM 763 N N . LEU A 1 96 ? -19.312 11.914 12.891 1 96.69 96 LEU A N 1
ATOM 764 C CA . LEU A 1 96 ? -20.281 12.75 13.594 1 96.69 96 LEU A CA 1
ATOM 765 C C . LEU A 1 96 ? -21.156 11.914 14.516 1 96.69 96 LEU A C 1
ATOM 767 O O . LEU A 1 96 ? -21.484 12.336 15.633 1 96.69 96 LEU A O 1
ATOM 771 N N . PRO A 1 97 ? -21.547 10.68 14.078 1 93.75 97 PRO A N 1
ATOM 772 C CA . PRO A 1 97 ? -22.375 9.891 15 1 93.75 97 PRO A CA 1
ATOM 773 C C . PRO A 1 97 ? -21.641 9.531 16.281 1 93.75 97 PRO A C 1
ATOM 775 O O . PRO A 1 97 ? -20.438 9.219 16.25 1 93.75 97 PRO A O 1
ATOM 778 N N . GLU A 1 98 ? -22.281 9.547 17.359 1 91.31 98 GLU A N 1
ATOM 779 C CA . GLU A 1 98 ? -21.672 9.258 18.656 1 91.31 98 GLU A CA 1
ATOM 780 C C . GLU A 1 98 ? -21.953 7.82 19.078 1 91.31 98 GLU A C 1
ATOM 782 O O . GLU A 1 98 ? -21.25 7.27 19.922 1 91.31 98 GLU A O 1
ATOM 787 N N . ASP A 1 99 ? -22.906 7.18 18.5 1 89.62 99 ASP A N 1
ATOM 788 C CA . ASP A 1 99 ? -23.391 5.871 18.953 1 89.62 99 ASP A CA 1
ATOM 789 C C . ASP A 1 99 ? -22.844 4.758 18.062 1 89.62 99 ASP A C 1
ATOM 791 O O . ASP A 1 99 ? -23.203 3.592 18.219 1 89.62 99 ASP A O 1
ATOM 795 N N . GLU A 1 100 ? -22.141 5.168 17.109 1 87.06 100 GLU A N 1
ATOM 796 C CA . GLU A 1 100 ? -21.578 4.176 16.203 1 87.06 100 GLU A CA 1
ATOM 797 C C . GLU A 1 100 ? -20.078 4.414 16 1 87.06 100 GLU A C 1
ATOM 799 O O . GLU A 1 100 ? -19.625 5.559 15.93 1 87.06 100 GLU A O 1
ATOM 804 N N . ALA A 1 101 ? -19.375 3.346 15.914 1 87.81 101 ALA A N 1
ATOM 805 C CA . ALA A 1 101 ? -17.953 3.455 15.633 1 87.81 101 ALA A CA 1
ATOM 806 C C . ALA A 1 101 ? -17.703 3.945 14.203 1 87.81 101 ALA A C 1
ATOM 808 O O . ALA A 1 101 ? -18.484 3.633 13.297 1 87.81 101 ALA A O 1
ATOM 809 N N . SER A 1 102 ? -16.609 4.676 14.047 1 91 102 SER A N 1
ATOM 810 C CA . SER A 1 102 ? -16.266 5.215 12.734 1 91 102 SER A CA 1
ATOM 811 C C . SER A 1 102 ? -15.969 4.098 11.742 1 91 102 SER A C 1
ATOM 813 O O . SER A 1 102 ? -15.266 3.139 12.07 1 91 102 SER A O 1
ATOM 815 N N . THR A 1 103 ? -16.438 4.211 10.539 1 85.5 103 THR A N 1
ATOM 816 C CA . THR A 1 103 ? -16.172 3.254 9.469 1 85.5 103 THR A CA 1
ATOM 817 C C . THR A 1 103 ? -15.383 3.914 8.344 1 85.5 103 THR A C 1
ATOM 819 O O . THR A 1 103 ? -15.344 3.398 7.223 1 85.5 103 THR A O 1
ATOM 822 N N . ILE A 1 104 ? -14.844 5.125 8.68 1 90.31 104 ILE A N 1
ATOM 823 C CA . ILE A 1 104 ? -13.992 5.781 7.691 1 90.31 104 ILE A CA 1
ATOM 824 C C . ILE A 1 104 ? -12.82 4.867 7.324 1 90.31 104 ILE A C 1
ATOM 826 O O . ILE A 1 104 ? -12.102 4.395 8.203 1 90.31 104 ILE A O 1
ATOM 830 N N . PRO A 1 105 ? -12.703 4.582 6.094 1 87.19 105 PRO A N 1
ATOM 831 C CA . PRO A 1 105 ? -11.641 3.656 5.711 1 87.19 105 PRO A CA 1
ATOM 832 C C . PRO A 1 105 ? -10.242 4.238 5.926 1 87.19 105 PRO A C 1
ATOM 834 O O . PRO A 1 105 ? -10.055 5.453 5.812 1 87.19 105 PRO A O 1
ATOM 837 N N . ALA A 1 106 ? -9.328 3.385 6.184 1 88.69 106 ALA A N 1
ATOM 838 C CA . ALA A 1 106 ? -7.938 3.799 6.328 1 88.69 106 ALA A CA 1
ATOM 839 C C . ALA A 1 106 ? -7.328 4.152 4.977 1 88.69 106 ALA A C 1
ATOM 841 O O . ALA A 1 106 ? -7.895 3.83 3.928 1 88.69 106 ALA A O 1
ATOM 842 N N . ASN A 1 107 ? -6.246 4.941 5.004 1 91.38 107 ASN A N 1
ATOM 843 C CA . ASN A 1 107 ? -5.473 5.215 3.797 1 91.38 107 ASN A CA 1
ATOM 844 C C . ASN A 1 107 ? -4.59 4.031 3.414 1 91.38 107 ASN A C 1
ATOM 846 O O . ASN A 1 107 ? -4.73 2.941 3.973 1 91.38 107 ASN A O 1
ATOM 850 N N . ALA A 1 108 ? -3.709 4.207 2.393 1 92.56 108 ALA A N 1
ATOM 851 C CA . ALA A 1 108 ? -2.807 3.162 1.916 1 92.56 108 ALA A CA 1
ATOM 852 C C . ALA A 1 108 ? -1.988 2.578 3.062 1 92.56 108 ALA A C 1
ATOM 854 O O . ALA A 1 108 ? -1.499 3.316 3.922 1 92.56 108 ALA A O 1
ATOM 855 N N . SER A 1 109 ? -1.857 1.328 3.037 1 93.62 109 SER A N 1
ATOM 856 C CA . SER A 1 109 ? -1.193 0.601 4.113 1 93.62 109 SER A CA 1
ATOM 857 C C . SER A 1 109 ? 0.153 0.047 3.66 1 93.62 109 SER A C 1
ATOM 859 O O . SER A 1 109 ? 0.993 -0.314 4.484 1 93.62 109 SER A O 1
ATOM 861 N N . HIS A 1 110 ? 0.368 0.008 2.373 1 96.25 110 HIS A N 1
ATOM 862 C CA . HIS A 1 110 ? 1.52 -0.723 1.857 1 96.25 110 HIS A CA 1
ATOM 863 C C . HIS A 1 110 ? 2.277 0.102 0.823 1 96.25 110 HIS A C 1
ATOM 865 O O . HIS A 1 110 ? 1.668 0.817 0.025 1 96.25 110 HIS A O 1
ATOM 871 N N . GLN A 1 111 ? 3.529 -0.027 0.889 1 95.5 111 GLN A N 1
ATOM 872 C CA . GLN A 1 111 ? 4.359 0.249 -0.28 1 95.5 111 GLN A CA 1
ATOM 873 C C . GLN A 1 111 ? 4.547 -1.005 -1.128 1 95.5 111 GLN A C 1
ATOM 875 O O . GLN A 1 111 ? 4.477 -2.125 -0.616 1 95.5 111 GLN A O 1
ATOM 880 N N . VAL A 1 112 ? 4.75 -0.839 -2.371 1 97.12 112 VAL A N 1
ATOM 881 C CA . VAL A 1 112 ? 5.055 -1.952 -3.262 1 97.12 112 VAL A CA 1
ATOM 882 C C . VAL A 1 112 ? 6.391 -1.706 -3.959 1 97.12 112 VAL A C 1
ATOM 884 O O . VAL A 1 112 ? 6.621 -0.627 -4.512 1 97.12 112 VAL A O 1
ATOM 887 N N . GLY A 1 113 ? 7.293 -2.65 -3.797 1 97 113 GLY A N 1
ATOM 888 C CA . GLY A 1 113 ? 8.57 -2.621 -4.496 1 97 113 GLY A CA 1
ATOM 889 C C . GLY A 1 113 ? 8.719 -3.734 -5.516 1 97 113 GLY A C 1
ATOM 890 O O . GLY A 1 113 ? 7.957 -4.703 -5.5 1 97 113 GLY A O 1
ATOM 891 N N . VAL A 1 114 ? 9.695 -3.541 -6.379 1 98.38 114 VAL A N 1
ATOM 892 C CA . VAL A 1 114 ? 10.008 -4.559 -7.375 1 98.38 114 VAL A CA 1
ATOM 893 C C . VAL A 1 114 ? 11.508 -4.852 -7.367 1 98.38 114 VAL A C 1
ATOM 895 O O . VAL A 1 114 ? 12.32 -3.947 -7.148 1 98.38 114 VAL A O 1
ATOM 898 N N . GLY A 1 115 ? 11.812 -6.039 -7.48 1 98.31 115 GLY A N 1
ATOM 899 C CA . GLY A 1 115 ? 13.133 -6.512 -7.863 1 98.31 115 GLY A CA 1
ATOM 900 C C . GLY A 1 115 ? 13.148 -7.234 -9.195 1 98.31 115 GLY A C 1
ATOM 901 O O . GLY A 1 115 ? 12.352 -8.148 -9.422 1 98.31 115 GLY A O 1
ATOM 902 N N . ALA A 1 116 ? 14.047 -6.801 -10.031 1 98.81 116 ALA A N 1
ATOM 903 C CA . ALA A 1 116 ? 14.016 -7.285 -11.414 1 98.81 116 ALA A CA 1
ATOM 904 C C . ALA A 1 116 ? 15.203 -8.203 -11.695 1 98.81 116 ALA A C 1
ATOM 906 O O . ALA A 1 116 ? 16.359 -7.754 -11.711 1 98.81 116 ALA A O 1
ATOM 907 N N . PHE A 1 117 ? 14.938 -9.461 -11.867 1 98.75 117 PHE A N 1
ATOM 908 C CA . PHE A 1 117 ? 15.891 -10.383 -12.469 1 98.75 117 PHE A CA 1
ATOM 909 C C . PHE A 1 117 ? 15.953 -10.188 -13.977 1 98.75 117 PHE A C 1
ATOM 911 O O . PHE A 1 117 ? 15.102 -10.68 -14.711 1 98.75 117 PHE A O 1
ATOM 918 N N . VAL A 1 118 ? 16.969 -9.5 -14.367 1 98.81 118 VAL A N 1
ATOM 919 C CA . VAL A 1 118 ? 17.125 -9.18 -15.781 1 98.81 118 VAL A CA 1
ATOM 920 C C . VAL A 1 118 ? 17.969 -10.25 -16.453 1 98.81 118 VAL A C 1
ATOM 922 O O . VAL A 1 118 ? 19.172 -10.352 -16.203 1 98.81 118 VAL A O 1
ATOM 925 N N . TRP A 1 119 ? 17.344 -10.93 -17.391 1 98.25 119 TRP A N 1
ATOM 926 C CA . TRP A 1 119 ? 17.969 -12.086 -18.016 1 98.25 119 TRP A CA 1
ATOM 927 C C . TRP A 1 119 ? 18.25 -11.805 -19.5 1 98.25 119 TRP A C 1
ATOM 929 O O . TRP A 1 119 ? 17.344 -11.484 -20.266 1 98.25 119 TRP A O 1
ATOM 939 N N . ASP A 1 120 ? 19.516 -11.828 -19.875 1 97.88 120 ASP A N 1
ATOM 940 C CA . ASP A 1 120 ? 19.922 -11.812 -21.281 1 97.88 120 ASP A CA 1
ATOM 941 C C . ASP A 1 120 ? 19.969 -13.227 -21.859 1 97.88 120 ASP A C 1
ATOM 943 O O . ASP A 1 120 ? 20.984 -13.922 -21.734 1 97.88 120 ASP A O 1
ATOM 947 N N . GLU A 1 121 ? 18.938 -13.539 -22.484 1 94.69 121 GLU A N 1
ATOM 948 C CA . GLU A 1 121 ? 18.781 -14.898 -23 1 94.69 121 GLU A CA 1
ATOM 949 C C . GLU A 1 121 ? 19.859 -15.227 -24.031 1 94.69 121 GLU A C 1
ATOM 951 O O . GLU A 1 121 ? 20.312 -16.359 -24.125 1 94.69 121 GLU A O 1
ATOM 956 N N . GLU A 1 122 ? 20.266 -14.297 -24.781 1 94.81 122 GLU A N 1
ATOM 957 C CA . GLU A 1 122 ? 21.25 -14.492 -25.844 1 94.81 122 GLU A CA 1
ATOM 958 C C . GLU A 1 122 ? 22.641 -14.734 -25.266 1 94.81 122 GLU A C 1
ATOM 960 O O . GLU A 1 122 ? 23.359 -15.633 -25.719 1 94.81 122 GLU A O 1
ATOM 965 N N . ARG A 1 123 ? 22.984 -14.008 -24.266 1 96.06 123 ARG A N 1
ATOM 966 C CA . ARG A 1 123 ? 24.328 -14.078 -23.719 1 96.06 123 ARG A CA 1
ATOM 967 C C . ARG A 1 123 ? 24.359 -14.922 -22.453 1 96.06 123 ARG A C 1
ATOM 969 O O . ARG A 1 123 ? 25.438 -15.203 -21.922 1 96.06 123 ARG A O 1
ATOM 976 N N . LYS A 1 124 ? 23.234 -15.258 -21.969 1 96.81 124 LYS A N 1
ATOM 977 C CA . LYS A 1 124 ? 23.078 -16.047 -20.75 1 96.81 124 LYS A CA 1
ATOM 978 C C . LYS A 1 124 ? 23.75 -15.344 -19.562 1 96.81 124 LYS A C 1
ATOM 980 O O . LYS A 1 124 ? 24.547 -15.953 -18.844 1 96.81 124 LYS A O 1
ATOM 985 N N . ARG A 1 125 ? 23.344 -14.094 -19.344 1 97.81 125 ARG A N 1
ATOM 986 C CA . ARG A 1 125 ? 23.875 -13.266 -18.266 1 97.81 125 ARG A CA 1
ATOM 987 C C . ARG A 1 125 ? 22.75 -12.57 -17.5 1 97.81 125 ARG A C 1
ATOM 989 O O . ARG A 1 125 ? 21.656 -12.375 -18.031 1 97.81 125 ARG A O 1
ATOM 996 N N . VAL A 1 126 ? 23.094 -12.227 -16.281 1 98.31 126 VAL A N 1
ATOM 997 C CA . VAL A 1 126 ? 22.156 -11.523 -15.398 1 98.31 126 VAL A CA 1
ATOM 998 C C . VAL A 1 126 ? 22.688 -10.133 -15.078 1 98.31 126 VAL A C 1
ATOM 1000 O O . VAL A 1 126 ? 23.891 -9.961 -14.836 1 98.31 126 VAL A O 1
ATOM 1003 N N . LEU A 1 127 ? 21.844 -9.133 -15.078 1 98.5 127 LEU A N 1
ATOM 1004 C CA . LEU A 1 127 ? 22.219 -7.762 -14.758 1 98.5 127 LEU A CA 1
ATOM 1005 C C . LEU A 1 127 ? 22.203 -7.539 -13.242 1 98.5 127 LEU A C 1
ATOM 1007 O O . LEU A 1 127 ? 21.203 -7.801 -12.586 1 98.5 127 LEU A O 1
ATOM 1011 N N . LEU A 1 128 ? 23.297 -7.121 -12.648 1 97.31 128 LEU A N 1
ATOM 1012 C CA . LEU A 1 128 ? 23.422 -6.816 -11.227 1 97.31 128 LEU A CA 1
ATOM 1013 C C . LEU A 1 128 ? 23.844 -5.367 -11.016 1 97.31 128 LEU A C 1
ATOM 1015 O O . LEU A 1 128 ? 24.531 -4.785 -11.867 1 97.31 128 LEU A O 1
ATOM 1019 N N . VAL A 1 129 ? 23.422 -4.816 -9.875 1 96.12 129 VAL A N 1
ATOM 1020 C CA . VAL A 1 129 ? 23.781 -3.434 -9.578 1 96.12 129 VAL A CA 1
ATOM 1021 C C . VAL A 1 129 ? 24.281 -3.33 -8.141 1 96.12 129 VAL A C 1
ATOM 1023 O O . VAL A 1 129 ? 24.047 -4.23 -7.324 1 96.12 129 VAL A O 1
ATOM 1026 N N . GLN A 1 130 ? 25.047 -2.297 -7.891 1 92.69 130 GLN A N 1
ATOM 1027 C CA . GLN A 1 130 ? 25.453 -1.853 -6.562 1 92.69 130 GLN A CA 1
ATOM 1028 C C . GLN A 1 130 ? 24.969 -0.435 -6.281 1 92.69 130 GLN A C 1
ATOM 1030 O O . GLN A 1 130 ? 25.156 0.465 -7.105 1 92.69 130 GLN A O 1
ATOM 1035 N N . GLU A 1 131 ? 24.391 -0.256 -5.191 1 84.94 131 GLU A N 1
ATOM 1036 C CA . GLU A 1 131 ? 23.859 1.057 -4.855 1 84.94 131 GLU A CA 1
ATOM 1037 C C . GLU A 1 131 ? 24.938 1.976 -4.297 1 84.94 131 GLU A C 1
ATOM 1039 O O . GLU A 1 131 ? 25.875 1.512 -3.652 1 84.94 131 GLU A O 1
ATOM 1044 N N . LYS A 1 132 ? 24.75 3.281 -4.465 1 79 132 LYS A N 1
ATOM 1045 C CA . LYS A 1 132 ? 25.688 4.293 -4.008 1 79 132 LYS A CA 1
ATOM 1046 C C . LYS A 1 132 ? 25.484 4.602 -2.525 1 79 132 LYS A C 1
ATOM 1048 O O . LYS A 1 132 ? 26.453 4.84 -1.801 1 79 132 LYS A O 1
ATOM 1053 N N . ARG A 1 133 ? 24.25 4.668 -2.113 1 68.56 133 ARG A N 1
ATOM 1054 C CA . ARG A 1 133 ? 23.938 5.066 -0.745 1 68.56 133 ARG A CA 1
ATOM 1055 C C . ARG A 1 133 ? 23.047 4.039 -0.063 1 68.56 133 ARG A C 1
ATOM 1057 O O . ARG A 1 133 ? 22.469 3.168 -0.725 1 68.56 133 ARG A O 1
ATOM 1064 N N . GLY A 1 134 ? 23.016 4.016 1.262 1 62.97 134 GLY A N 1
ATOM 1065 C CA . GLY A 1 134 ? 22.141 3.15 2.033 1 62.97 134 GLY A CA 1
ATOM 1066 C C . GLY A 1 134 ? 22.859 1.963 2.645 1 62.97 134 GLY A C 1
ATOM 1067 O O . GLY A 1 134 ? 24.094 1.883 2.594 1 62.97 134 GLY A O 1
ATOM 1068 N N . PRO A 1 135 ? 22.094 1.226 3.311 1 56.84 135 PRO A N 1
ATOM 1069 C CA . PRO A 1 135 ? 22.672 0.118 4.082 1 56.84 135 PRO A CA 1
ATOM 1070 C C . PRO A 1 135 ? 23.516 -0.823 3.23 1 56.84 135 PRO A C 1
ATOM 1072 O O . PRO A 1 135 ? 24.406 -1.5 3.752 1 56.84 135 PRO A O 1
ATOM 1075 N N . ALA A 1 136 ? 23.188 -0.707 1.974 1 53.44 136 ALA A N 1
ATOM 1076 C CA . ALA A 1 136 ? 23.891 -1.638 1.102 1 53.44 136 ALA A CA 1
ATOM 1077 C C . ALA A 1 136 ? 25.156 -0.996 0.526 1 53.44 136 ALA A C 1
ATOM 1079 O O . ALA A 1 136 ? 25.969 -1.669 -0.114 1 53.44 136 ALA A O 1
ATOM 1080 N N . SER A 1 137 ? 25.328 0.289 0.938 1 56.25 137 SER A N 1
ATOM 1081 C CA . SER A 1 137 ? 26.484 0.997 0.405 1 56.25 137 SER A CA 1
ATOM 1082 C C . SER A 1 137 ? 27.766 0.537 1.08 1 56.25 137 SER A C 1
ATOM 1084 O O . SER A 1 137 ? 27.766 0.186 2.262 1 56.25 137 SER A O 1
ATOM 1086 N N . GLY A 1 138 ? 28.828 0.311 0.238 1 59.75 138 GLY A N 1
ATOM 1087 C CA . GLY A 1 138 ? 30.172 0.045 0.728 1 59.75 138 GLY A CA 1
ATOM 1088 C C . GLY A 1 138 ? 30.453 -1.433 0.91 1 59.75 138 GLY A C 1
ATOM 1089 O O . GLY A 1 138 ? 31.594 -1.82 1.18 1 59.75 138 GLY A O 1
ATOM 1090 N N . ARG A 1 139 ? 29.406 -2.242 1.059 1 59.34 139 ARG A N 1
ATOM 1091 C CA . ARG A 1 139 ? 29.625 -3.645 1.409 1 59.34 139 ARG A CA 1
ATOM 1092 C C . ARG A 1 139 ? 29.781 -4.5 0.159 1 59.34 139 ARG A C 1
ATOM 1094 O O . ARG A 1 139 ? 29.734 -5.73 0.233 1 59.34 139 ARG A O 1
ATOM 1101 N N . ASP A 1 140 ? 30.203 -4.07 -0.915 1 78.19 140 ASP A N 1
ATOM 1102 C CA . ASP A 1 140 ? 30.328 -4.859 -2.135 1 78.19 140 ASP A CA 1
ATOM 1103 C C . ASP A 1 140 ? 29.094 -5.738 -2.355 1 78.19 140 ASP A C 1
ATOM 1105 O O . ASP A 1 140 ? 29.219 -6.93 -2.646 1 78.19 140 ASP A O 1
ATOM 1109 N N . LEU A 1 141 ? 27.922 -5.281 -2.152 1 85.12 141 LEU A N 1
ATOM 1110 C CA . LEU A 1 141 ? 26.703 -6.043 -2.314 1 85.12 141 LEU A CA 1
ATOM 1111 C C . LEU A 1 141 ? 26.109 -5.848 -3.709 1 85.12 141 LEU A C 1
ATOM 1113 O O . LEU A 1 141 ? 25.656 -4.754 -4.043 1 85.12 141 LEU A O 1
ATOM 1117 N N . TRP A 1 142 ? 26.266 -6.934 -4.539 1 92.06 142 TRP A N 1
ATOM 1118 C CA . TRP A 1 142 ? 25.641 -6.973 -5.855 1 92.06 142 TRP A CA 1
ATOM 1119 C C . TRP A 1 142 ? 24.234 -7.551 -5.766 1 92.06 142 TRP A C 1
ATOM 1121 O O . TRP A 1 142 ? 24.031 -8.633 -5.203 1 92.06 142 TRP A O 1
ATOM 1131 N N . LYS A 1 143 ? 23.297 -6.832 -6.27 1 94.25 143 LYS A N 1
ATOM 1132 C CA . LYS A 1 143 ? 21.906 -7.266 -6.172 1 94.25 143 LYS A CA 1
ATOM 1133 C C . LYS A 1 143 ? 21.141 -6.953 -7.453 1 94.25 143 LYS A C 1
ATOM 1135 O O . LYS A 1 143 ? 21.672 -6.301 -8.359 1 94.25 143 LYS A O 1
ATOM 1140 N N . MET A 1 144 ? 19.938 -7.445 -7.582 1 96.88 144 MET A N 1
ATOM 1141 C CA . MET A 1 144 ? 19.047 -7.098 -8.688 1 96.88 144 MET A CA 1
ATOM 1142 C C . MET A 1 144 ? 18.656 -5.625 -8.625 1 96.88 144 MET A C 1
ATOM 1144 O O . MET A 1 144 ? 18.547 -5.051 -7.543 1 96.88 144 MET A O 1
ATOM 1148 N N . PRO A 1 145 ? 18.469 -5.023 -9.797 1 97.38 145 PRO A N 1
ATOM 1149 C CA . PRO A 1 145 ? 17.859 -3.697 -9.758 1 97.38 145 PRO A CA 1
ATOM 1150 C C . PRO A 1 145 ? 16.516 -3.689 -9.023 1 97.38 145 PRO A C 1
ATOM 1152 O O . PRO A 1 145 ? 15.703 -4.598 -9.211 1 97.38 145 PRO A O 1
ATOM 1155 N N . THR A 1 146 ? 16.328 -2.75 -8.195 1 96.25 146 THR A N 1
ATOM 1156 C CA . THR A 1 146 ? 15.094 -2.641 -7.422 1 96.25 146 THR A CA 1
ATOM 1157 C C . THR A 1 146 ? 14.523 -1.226 -7.508 1 96.25 146 THR A C 1
ATOM 1159 O O . THR A 1 146 ? 15.195 -0.309 -7.98 1 96.25 146 THR A O 1
ATOM 1162 N N . GLY A 1 147 ? 13.273 -1.055 -7.125 1 94.88 147 GLY A N 1
ATOM 1163 C CA . GLY A 1 147 ? 12.617 0.239 -7.051 1 94.88 147 GLY A CA 1
ATOM 1164 C C . GLY A 1 147 ? 11.211 0.159 -6.488 1 94.88 147 GLY A C 1
ATOM 1165 O O . GLY A 1 147 ? 10.688 -0.935 -6.266 1 94.88 147 GLY A O 1
ATOM 1166 N N . LEU A 1 148 ? 10.664 1.292 -6.332 1 94.81 148 LEU A N 1
ATOM 1167 C CA . LEU A 1 148 ? 9.305 1.372 -5.816 1 94.81 148 LEU A CA 1
ATOM 1168 C C . LEU A 1 148 ? 8.297 1.501 -6.953 1 94.81 148 LEU A C 1
ATOM 1170 O O . LEU A 1 148 ? 8.602 2.086 -7.996 1 94.81 148 LEU A O 1
ATOM 1174 N N . VAL A 1 149 ? 7.16 0.928 -6.746 1 96.75 149 VAL A N 1
ATOM 1175 C CA . VAL A 1 149 ? 6.031 1.087 -7.66 1 96.75 149 VAL A CA 1
ATOM 1176 C C . VAL A 1 149 ? 5.215 2.314 -7.262 1 96.75 149 VAL A C 1
ATOM 1178 O O . VAL A 1 149 ? 4.781 2.436 -6.113 1 96.75 149 VAL A O 1
ATOM 1181 N N . ASP A 1 150 ? 4.996 3.225 -8.164 1 94.12 150 ASP A N 1
ATOM 1182 C CA . ASP A 1 150 ? 4.18 4.406 -7.895 1 94.12 150 ASP A CA 1
ATOM 1183 C C . ASP A 1 150 ? 2.693 4.066 -7.941 1 94.12 150 ASP A C 1
ATOM 1185 O O . ASP A 1 150 ? 2.285 3.137 -8.641 1 94.12 150 ASP A O 1
ATOM 1189 N N . ALA A 1 151 ? 1.917 4.82 -7.176 1 92.81 151 ALA A N 1
ATOM 1190 C CA . ALA A 1 151 ? 0.473 4.703 -7.371 1 92.81 151 ALA A CA 1
ATOM 1191 C C . ALA A 1 151 ? 0.092 4.969 -8.82 1 92.81 151 ALA A C 1
ATOM 1193 O O . ALA A 1 151 ? 0.599 5.906 -9.445 1 92.81 151 ALA A O 1
ATOM 1194 N N . GLY A 1 152 ? -0.802 4.113 -9.359 1 94.5 152 GLY A N 1
ATOM 1195 C CA . GLY A 1 152 ? -1.228 4.262 -10.742 1 94.5 152 GLY A CA 1
ATOM 1196 C C . GLY A 1 152 ? -0.347 3.51 -11.727 1 94.5 152 GLY A C 1
ATOM 1197 O O . GLY A 1 152 ? -0.625 3.488 -12.93 1 94.5 152 GLY A O 1
ATOM 1198 N N . GLU A 1 153 ? 0.692 2.883 -11.25 1 96.25 153 GLU A N 1
ATOM 1199 C CA . GLU A 1 153 ? 1.64 2.145 -12.078 1 96.25 153 GLU A CA 1
ATOM 1200 C C . GLU A 1 153 ? 1.521 0.642 -11.844 1 96.25 153 GLU A C 1
ATOM 1202 O O . GLU A 1 153 ? 1.404 0.191 -10.703 1 96.25 153 GLU A O 1
ATOM 1207 N N . ASP A 1 154 ? 1.562 -0.114 -12.914 1 97.75 154 ASP A N 1
ATOM 1208 C CA . ASP A 1 154 ? 1.546 -1.567 -12.789 1 97.75 154 ASP A CA 1
ATOM 1209 C C . ASP A 1 154 ? 2.943 -2.109 -12.492 1 97.75 154 ASP A C 1
ATOM 1211 O O . ASP A 1 154 ? 3.943 -1.497 -12.867 1 97.75 154 ASP A O 1
ATOM 1215 N N . VAL A 1 155 ? 3.002 -3.293 -11.859 1 98.44 155 VAL A N 1
ATOM 1216 C CA . VAL A 1 155 ? 4.254 -3.922 -11.453 1 98.44 155 VAL A CA 1
ATOM 1217 C C . VAL A 1 155 ? 5.148 -4.133 -12.672 1 98.44 155 VAL A C 1
ATOM 1219 O O . VAL A 1 155 ? 6.324 -3.762 -12.664 1 98.44 155 VAL A O 1
ATOM 1222 N N . PRO A 1 156 ? 4.625 -4.656 -13.805 1 98.69 156 PRO A N 1
ATOM 1223 C CA . PRO A 1 156 ? 5.48 -4.828 -14.984 1 98.69 156 PRO A CA 1
ATOM 1224 C C . PRO A 1 156 ? 6.09 -3.516 -15.469 1 98.69 156 PRO A C 1
ATOM 1226 O O . PRO A 1 156 ? 7.285 -3.455 -15.758 1 98.69 156 PRO A O 1
ATOM 1229 N N . ASP A 1 157 ? 5.27 -2.459 -15.5 1 98.44 157 ASP A N 1
ATOM 1230 C CA . ASP A 1 157 ? 5.723 -1.156 -15.977 1 98.44 157 ASP A CA 1
ATOM 1231 C C . ASP A 1 157 ? 6.785 -0.57 -15.055 1 98.44 157 ASP A C 1
ATOM 1233 O O . ASP A 1 157 ? 7.785 -0.017 -15.523 1 98.44 157 ASP A O 1
ATOM 1237 N N . ALA A 1 158 ? 6.535 -0.683 -13.797 1 98.31 158 ALA A N 1
ATOM 1238 C CA . ALA A 1 158 ? 7.492 -0.173 -12.812 1 98.31 158 ALA A CA 1
ATOM 1239 C C . ALA A 1 158 ? 8.844 -0.874 -12.945 1 98.31 158 ALA A C 1
ATOM 1241 O O . ALA A 1 158 ? 9.891 -0.225 -12.914 1 98.31 158 ALA A O 1
ATOM 1242 N N . ALA A 1 159 ? 8.812 -2.203 -13.086 1 98.62 159 ALA A N 1
ATOM 1243 C CA . ALA A 1 159 ? 10.047 -2.979 -13.195 1 98.62 159 ALA A CA 1
ATOM 1244 C C . ALA A 1 159 ? 10.852 -2.559 -14.422 1 98.62 159 ALA A C 1
ATOM 1246 O O . ALA A 1 159 ? 12.055 -2.305 -14.328 1 98.62 159 ALA A O 1
ATOM 1247 N N . GLU A 1 160 ? 10.18 -2.477 -15.531 1 98.69 160 GLU A N 1
ATOM 1248 C CA . GLU A 1 160 ? 10.852 -2.078 -16.766 1 98.69 160 GLU A CA 1
ATOM 1249 C C . GLU A 1 160 ? 11.406 -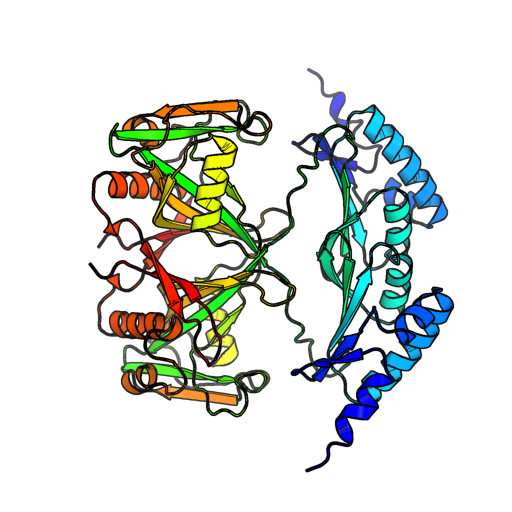0.657 -16.656 1 98.69 160 GLU A C 1
ATOM 1251 O O . GLU A 1 160 ? 12.531 -0.387 -17.078 1 98.69 160 GLU A O 1
ATOM 1256 N N . ARG A 1 161 ? 10.609 0.232 -16.078 1 98.31 161 ARG A N 1
ATOM 1257 C CA . ARG A 1 161 ? 11.031 1.621 -15.93 1 98.31 161 ARG A CA 1
ATOM 1258 C C . ARG A 1 161 ? 12.258 1.726 -15.031 1 98.31 161 ARG A C 1
ATOM 1260 O O . ARG A 1 161 ? 13.227 2.402 -15.383 1 98.31 161 ARG A O 1
ATOM 1267 N N . GLU A 1 162 ? 12.242 1.051 -13.867 1 97.69 162 GLU A N 1
ATOM 1268 C CA . GLU A 1 162 ? 13.344 1.119 -12.914 1 97.69 162 GLU A CA 1
ATOM 1269 C C . GLU A 1 162 ? 14.641 0.598 -13.531 1 97.69 162 GLU A C 1
ATOM 1271 O O . GLU A 1 162 ? 15.711 1.169 -13.312 1 97.69 162 GLU A O 1
ATOM 1276 N N . VAL A 1 163 ? 14.586 -0.513 -14.273 1 98.38 163 VAL A N 1
ATOM 1277 C CA . VAL A 1 163 ? 15.773 -1.075 -14.914 1 98.38 163 VAL A CA 1
ATOM 1278 C C . VAL A 1 163 ? 16.312 -0.094 -15.953 1 98.38 163 VAL A C 1
ATOM 1280 O O . VAL A 1 163 ? 17.516 0.143 -16.016 1 98.38 163 VAL A O 1
ATOM 1283 N N . LEU A 1 164 ? 15.406 0.485 -16.734 1 98.31 164 LEU A N 1
ATOM 1284 C CA . LEU A 1 164 ? 15.82 1.46 -17.734 1 98.31 164 LEU A CA 1
ATOM 1285 C C . LEU A 1 164 ? 16.469 2.674 -17.078 1 98.31 164 LEU A C 1
ATOM 1287 O O . LEU A 1 164 ? 17.531 3.127 -17.5 1 98.31 164 LEU A O 1
ATOM 1291 N N . GLU A 1 165 ? 15.867 3.188 -16.047 1 96.62 165 GLU A N 1
ATOM 1292 C CA . GLU A 1 165 ? 16.375 4.367 -15.352 1 96.62 165 GLU A CA 1
ATOM 1293 C C . GLU A 1 165 ? 17.734 4.094 -14.719 1 96.62 165 GLU A C 1
ATOM 1295 O O . GLU A 1 165 ? 18.656 4.914 -14.828 1 96.62 165 GLU A O 1
ATOM 1300 N N . GLU A 1 166 ? 17.875 2.93 -14.109 1 96.38 166 GLU A N 1
ATOM 1301 C CA . GLU A 1 166 ? 19.062 2.646 -13.312 1 96.38 166 GLU A CA 1
ATOM 1302 C C . GLU A 1 166 ? 20.219 2.17 -14.188 1 96.38 166 GLU A C 1
ATOM 1304 O O . GLU A 1 166 ? 21.391 2.338 -13.836 1 96.38 166 GLU A O 1
ATOM 1309 N N . THR A 1 167 ? 19.953 1.553 -15.391 1 97.62 167 THR A N 1
ATOM 1310 C CA . THR A 1 167 ? 21.031 0.84 -16.078 1 97.62 167 THR A CA 1
ATOM 1311 C C . THR A 1 167 ? 21 1.149 -17.578 1 97.62 167 THR A C 1
ATOM 1313 O O . THR A 1 167 ? 21.938 0.798 -18.312 1 97.62 167 THR A O 1
ATOM 1316 N N . GLY A 1 168 ? 19.922 1.757 -18.062 1 97.75 168 GLY A N 1
ATOM 1317 C CA . GLY A 1 168 ? 19.781 2.061 -19.484 1 97.75 168 GLY A CA 1
ATOM 1318 C C . GLY A 1 168 ? 19.359 0.863 -20.312 1 97.75 168 GLY A C 1
ATOM 1319 O O . GLY A 1 168 ? 19.234 0.963 -21.531 1 97.75 168 GLY A O 1
ATOM 1320 N N . ILE A 1 169 ? 19.141 -0.274 -19.797 1 98.25 169 ILE A N 1
ATOM 1321 C CA . ILE A 1 169 ? 18.828 -1.502 -20.516 1 98.25 169 ILE A CA 1
ATOM 1322 C C . ILE A 1 169 ? 17.328 -1.612 -20.734 1 98.25 169 ILE A C 1
ATOM 1324 O O . ILE A 1 169 ? 16.547 -1.461 -19.797 1 98.25 169 ILE A O 1
ATOM 1328 N N . GLU A 1 170 ? 16.922 -1.832 -21.922 1 98.38 170 GLU A N 1
ATOM 1329 C CA . GLU A 1 170 ? 15.508 -2.031 -22.266 1 98.38 170 GLU A CA 1
ATOM 1330 C C . GLU A 1 170 ? 15.102 -3.492 -22.094 1 98.38 170 GLU A C 1
ATOM 1332 O O . GLU A 1 170 ? 15.789 -4.391 -22.578 1 98.38 170 GLU A O 1
ATOM 1337 N N . THR A 1 171 ? 13.977 -3.709 -21.422 1 98.56 171 THR A N 1
ATOM 1338 C CA . THR A 1 171 ? 13.562 -5.07 -21.094 1 98.56 171 THR A CA 1
ATOM 1339 C C . THR A 1 171 ? 12.07 -5.258 -21.328 1 98.56 171 THR A C 1
ATOM 1341 O O . THR A 1 171 ? 11.352 -4.293 -21.594 1 98.56 171 THR A O 1
ATOM 1344 N N . THR A 1 172 ? 11.68 -6.473 -21.344 1 98.31 172 THR A N 1
ATOM 1345 C CA . THR A 1 172 ? 10.281 -6.863 -21.406 1 98.31 172 THR A CA 1
ATOM 1346 C C . THR A 1 172 ? 9.914 -7.758 -20.234 1 98.31 172 THR A C 1
ATOM 1348 O O . THR A 1 172 ? 10.648 -8.688 -19.891 1 98.31 172 THR A O 1
ATOM 1351 N N . PHE A 1 173 ? 8.82 -7.496 -19.625 1 98.56 173 PHE A N 1
ATOM 1352 C CA . PHE A 1 173 ? 8.336 -8.266 -18.484 1 98.56 173 PHE A CA 1
ATOM 1353 C C . PHE A 1 173 ? 7.949 -9.68 -18.922 1 98.56 173 PHE A C 1
ATOM 1355 O O . PHE A 1 173 ? 7.352 -9.867 -19.984 1 98.56 173 PHE A O 1
ATOM 1362 N N . GLU A 1 174 ? 8.266 -10.688 -18.031 1 98.06 174 GLU A N 1
ATOM 1363 C CA . GLU A 1 174 ? 7.961 -12.078 -18.359 1 98.06 174 GLU A CA 1
ATOM 1364 C C . GLU A 1 174 ? 7.117 -12.734 -17.266 1 98.06 174 GLU A C 1
ATOM 1366 O O . GLU A 1 174 ? 6.129 -13.414 -17.562 1 98.06 174 GLU A O 1
ATOM 1371 N N . ALA A 1 175 ? 7.492 -12.547 -16.016 1 98.25 175 ALA A N 1
ATOM 1372 C CA . ALA A 1 175 ? 6.816 -13.289 -14.953 1 98.25 175 ALA A CA 1
ATOM 1373 C C . ALA A 1 175 ? 7.102 -12.672 -13.586 1 98.25 175 ALA A C 1
ATOM 1375 O O . ALA A 1 175 ? 8.016 -11.859 -13.445 1 98.25 175 ALA A O 1
ATOM 1376 N N . VAL A 1 176 ? 6.262 -12.977 -12.594 1 98.75 176 VAL A N 1
ATOM 1377 C CA . VAL A 1 176 ? 6.527 -12.773 -11.172 1 98.75 176 VAL A CA 1
ATOM 1378 C C . VAL A 1 176 ? 6.957 -14.094 -10.531 1 98.75 176 VAL A C 1
ATOM 1380 O O . VAL A 1 176 ? 6.191 -15.055 -10.508 1 98.75 176 VAL A O 1
ATOM 1383 N N . VAL A 1 177 ? 8.133 -14.141 -10 1 98.19 177 VAL A N 1
ATOM 1384 C CA . VAL A 1 177 ? 8.609 -15.406 -9.461 1 98.19 177 VAL A CA 1
ATOM 1385 C C . VAL A 1 177 ? 8.195 -15.539 -8 1 98.19 177 VAL A C 1
ATOM 1387 O O . VAL A 1 177 ? 8.188 -16.641 -7.445 1 98.19 177 VAL A O 1
ATOM 1390 N N . GLY A 1 178 ? 7.941 -14.391 -7.418 1 98.44 178 GLY A N 1
ATOM 1391 C CA . GLY A 1 178 ? 7.469 -14.422 -6.039 1 98.44 178 GLY A CA 1
ATOM 1392 C C . GLY A 1 178 ? 7.176 -13.039 -5.48 1 98.44 178 GLY A C 1
ATOM 1393 O O . GLY A 1 178 ? 7.551 -12.031 -6.078 1 98.44 178 GLY A O 1
ATOM 1394 N N . VAL A 1 179 ? 6.438 -13 -4.344 1 98.69 179 VAL A N 1
ATOM 1395 C CA . VAL A 1 179 ? 6.094 -11.773 -3.631 1 98.69 179 VAL A CA 1
ATOM 1396 C C . VAL A 1 179 ? 6.426 -11.93 -2.148 1 98.69 179 VAL A C 1
ATOM 1398 O O . VAL A 1 179 ? 5.879 -12.805 -1.471 1 98.69 179 VAL A O 1
ATOM 1401 N N . ARG A 1 180 ? 7.34 -11.133 -1.644 1 98.38 180 ARG A N 1
ATOM 1402 C CA . ARG A 1 180 ? 7.66 -11.109 -0.219 1 98.38 180 ARG A CA 1
ATOM 1403 C C . ARG A 1 180 ? 6.828 -10.055 0.508 1 98.38 180 ARG A C 1
ATOM 1405 O O . ARG A 1 180 ? 6.648 -8.945 0.007 1 98.38 180 ARG A O 1
ATOM 1412 N N . HIS A 1 181 ? 6.27 -10.406 1.558 1 98.12 181 HIS A N 1
ATOM 1413 C CA . HIS A 1 181 ? 5.449 -9.516 2.371 1 98.12 181 HIS A CA 1
ATOM 1414 C C . HIS A 1 181 ? 6.152 -9.164 3.678 1 98.12 181 HIS A C 1
ATOM 1416 O O . HIS A 1 181 ? 6.176 -9.969 4.613 1 98.12 181 HIS A O 1
ATOM 1422 N N . GLY A 1 182 ? 6.723 -7.941 3.785 1 95.56 182 GLY A N 1
ATOM 1423 C CA . GLY A 1 182 ? 7.402 -7.457 4.977 1 95.56 182 GLY A CA 1
ATOM 1424 C C . GLY A 1 182 ? 6.621 -6.391 5.719 1 95.56 182 GLY A C 1
ATOM 1425 O O . GLY A 1 182 ? 5.703 -5.785 5.16 1 95.56 182 GLY A O 1
ATOM 1426 N N . HIS A 1 183 ? 6.992 -6.223 6.992 1 93 183 HIS A N 1
ATOM 1427 C CA . HIS A 1 183 ? 6.27 -5.27 7.82 1 93 183 HIS A CA 1
ATOM 1428 C C . HIS A 1 183 ? 7.23 -4.324 8.539 1 93 183 HIS A C 1
ATOM 1430 O O . HIS A 1 183 ? 8.438 -4.562 8.562 1 93 183 HIS A O 1
ATOM 1436 N N . PHE A 1 184 ? 6.594 -3.189 9.07 1 81.38 184 PHE A N 1
ATOM 1437 C CA . PHE A 1 184 ? 7.246 -2.199 9.922 1 81.38 184 PHE A CA 1
ATOM 1438 C C . PHE A 1 184 ? 8.383 -1.515 9.18 1 81.38 184 PHE A C 1
ATOM 1440 O O . PHE A 1 184 ? 9.492 -1.384 9.711 1 81.38 184 PHE A O 1
ATOM 1447 N N . GLY A 1 185 ? 8.07 -1.3 7.867 1 78.12 185 GLY A N 1
ATOM 1448 C CA . GLY A 1 185 ? 8.992 -0.489 7.082 1 78.12 185 GLY A CA 1
ATOM 1449 C C . GLY A 1 185 ? 8.906 0.99 7.406 1 78.12 185 GLY A C 1
ATOM 1450 O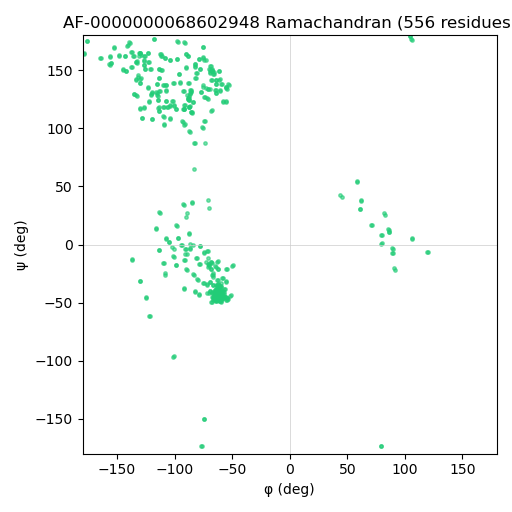 O . GLY A 1 185 ? 8.68 1.366 8.562 1 78.12 185 GLY A O 1
ATOM 1451 N N . LEU A 1 186 ? 9.195 1.727 6.406 1 75.56 186 LEU A N 1
ATOM 1452 C CA . LEU A 1 186 ? 9.188 3.178 6.551 1 75.56 186 LEU A CA 1
ATOM 1453 C C . LEU A 1 186 ? 7.836 3.666 7.066 1 75.56 186 LEU A C 1
ATOM 1455 O O . LEU A 1 186 ? 6.789 3.25 6.566 1 75.56 186 LEU A O 1
ATOM 1459 N N . PHE A 1 187 ? 7.805 4.359 8.148 1 83.56 187 PHE A N 1
ATOM 1460 C CA . PHE A 1 187 ? 6.656 5.039 8.734 1 83.56 187 PHE A CA 1
ATOM 1461 C C . PHE A 1 187 ? 5.656 4.031 9.289 1 83.56 187 PHE A C 1
ATOM 1463 O O . PHE A 1 187 ? 4.449 4.289 9.305 1 83.56 187 PHE A O 1
ATOM 1470 N N . GLY A 1 188 ? 6.059 2.775 9.5 1 86.5 188 GLY A N 1
ATOM 1471 C CA . GLY A 1 188 ? 5.219 1.759 10.109 1 86.5 188 GLY A CA 1
ATOM 1472 C C . GLY A 1 188 ? 4.336 1.037 9.102 1 86.5 188 GLY A C 1
ATOM 1473 O O . GLY A 1 188 ? 3.398 0.334 9.484 1 86.5 188 GLY A O 1
ATOM 1474 N N . LYS A 1 189 ? 4.59 1.244 7.844 1 93 189 LYS A N 1
ATOM 1475 C CA . LYS A 1 189 ? 3.789 0.641 6.785 1 93 189 LYS A CA 1
ATOM 1476 C C . LYS A 1 189 ? 4.332 -0.732 6.398 1 93 189 LYS A C 1
ATOM 1478 O O . LYS A 1 189 ? 5.434 -1.107 6.812 1 93 189 LYS A O 1
ATOM 1483 N N . SER A 1 190 ? 3.549 -1.501 5.754 1 96.19 190 SER A N 1
ATOM 1484 C CA . SER A 1 190 ? 3.969 -2.797 5.227 1 96.19 190 SER A CA 1
ATOM 1485 C C . SER A 1 190 ? 4.512 -2.668 3.809 1 96.19 190 SER A C 1
ATOM 1487 O O . SER A 1 190 ? 4.383 -1.614 3.184 1 96.19 190 SER A O 1
ATOM 1489 N N . ASP A 1 191 ? 5.203 -3.713 3.42 1 95.56 191 ASP A N 1
ATOM 1490 C CA . ASP A 1 191 ? 5.828 -3.695 2.102 1 95.56 191 ASP A CA 1
ATOM 1491 C C . ASP A 1 191 ? 5.613 -5.02 1.374 1 95.56 191 ASP A C 1
ATOM 1493 O O . ASP A 1 191 ? 5.719 -6.09 1.976 1 95.56 191 ASP A O 1
ATOM 1497 N N . LEU A 1 192 ? 5.156 -4.941 0.154 1 97.88 192 LEU A N 1
ATOM 1498 C CA . LEU A 1 192 ? 5.141 -6.082 -0.757 1 97.88 192 LEU A CA 1
ATOM 1499 C C . LEU A 1 192 ? 6.215 -5.934 -1.829 1 97.88 192 LEU A C 1
ATOM 1501 O O . LEU A 1 192 ? 6.238 -4.941 -2.561 1 97.88 192 LEU A O 1
ATOM 1505 N N . PHE A 1 193 ? 7.117 -6.883 -1.82 1 98.19 193 PHE A N 1
ATOM 1506 C CA . PHE A 1 193 ? 8.211 -6.883 -2.781 1 98.19 193 PHE A CA 1
ATOM 1507 C C . PHE A 1 193 ? 7.973 -7.914 -3.875 1 98.19 193 PHE A C 1
ATOM 1509 O O . PHE A 1 193 ? 8.062 -9.117 -3.631 1 98.19 193 PHE A O 1
ATOM 1516 N N . PHE A 1 194 ? 7.664 -7.492 -5.125 1 98.81 194 PHE A N 1
ATOM 1517 C CA . PHE A 1 194 ? 7.488 -8.367 -6.281 1 98.81 194 PHE A CA 1
ATOM 1518 C C . PHE A 1 194 ? 8.828 -8.656 -6.949 1 98.81 194 PHE A C 1
ATOM 1520 O O . PHE A 1 194 ? 9.477 -7.742 -7.461 1 98.81 194 PHE A O 1
ATOM 1527 N N . CYS A 1 195 ? 9.258 -9.875 -6.902 1 98.88 195 CYS A N 1
ATOM 1528 C CA . CYS A 1 195 ? 10.406 -10.305 -7.695 1 98.88 195 CYS A CA 1
ATOM 1529 C C . CYS A 1 195 ? 9.977 -10.75 -9.086 1 98.88 195 CYS A C 1
ATOM 1531 O O . CYS A 1 195 ? 9.211 -11.703 -9.227 1 98.88 195 CYS A O 1
ATOM 1533 N N . VAL A 1 196 ? 10.492 -10.039 -10.094 1 98.88 196 VAL A N 1
ATOM 1534 C CA . VAL A 1 196 ? 9.984 -10.289 -11.438 1 98.88 196 VAL A CA 1
ATOM 1535 C C . VAL A 1 196 ? 11.141 -10.688 -12.359 1 98.88 196 VAL A C 1
ATOM 1537 O O . VAL A 1 196 ? 12.305 -10.406 -12.062 1 98.88 196 VAL A O 1
ATOM 1540 N N . VAL A 1 197 ? 10.797 -11.375 -13.43 1 98.75 197 VAL A N 1
ATOM 1541 C CA . VAL A 1 197 ? 11.742 -11.695 -14.492 1 98.75 197 VAL A CA 1
ATOM 1542 C C . VAL A 1 197 ? 11.523 -10.766 -15.68 1 98.75 197 VAL A C 1
ATOM 1544 O O . VAL A 1 197 ? 10.398 -10.602 -16.156 1 98.75 197 VAL A O 1
ATOM 1547 N N . LEU A 1 198 ? 12.555 -10.125 -16.016 1 98.75 198 LEU A N 1
ATOM 1548 C CA . LEU A 1 198 ? 12.594 -9.336 -17.234 1 98.75 198 LEU A CA 1
ATOM 1549 C C . LEU A 1 198 ? 13.578 -9.938 -18.234 1 98.75 198 LEU A C 1
ATOM 1551 O O . LEU A 1 198 ? 14.641 -10.43 -17.859 1 98.75 198 LEU A O 1
ATOM 1555 N N . ARG A 1 199 ? 13.203 -9.852 -19.469 1 98.19 199 ARG A N 1
ATOM 1556 C CA . ARG A 1 199 ? 14.102 -10.242 -20.547 1 98.19 199 ARG A CA 1
ATOM 1557 C C . ARG A 1 199 ? 14.625 -9.023 -21.297 1 98.19 199 ARG A C 1
ATOM 1559 O O . ARG A 1 199 ? 13.867 -8.086 -21.578 1 98.19 199 ARG A O 1
ATOM 1566 N N . VAL A 1 200 ? 15.922 -9.086 -21.578 1 98.25 200 VAL A N 1
ATOM 1567 C CA . VAL A 1 200 ? 16.484 -8.016 -22.391 1 98.25 200 VAL A CA 1
ATOM 1568 C C . VAL A 1 200 ? 15.859 -8.047 -23.781 1 98.25 200 VAL A C 1
ATOM 1570 O O . VAL A 1 200 ? 15.75 -9.102 -24.406 1 98.25 200 VAL A O 1
ATOM 1573 N N . LYS A 1 201 ? 15.477 -6.895 -24.203 1 97.38 201 LYS A N 1
ATOM 1574 C CA . LYS A 1 201 ? 14.93 -6.836 -25.547 1 97.38 201 LYS A CA 1
ATOM 1575 C C . LYS A 1 201 ? 15.984 -7.207 -26.594 1 97.38 201 LYS A C 1
ATOM 1577 O O . LYS A 1 201 ? 17.109 -6.703 -26.547 1 97.38 201 LYS A O 1
ATOM 1582 N N . PRO A 1 202 ? 15.688 -8.117 -27.531 1 92.94 202 PRO A N 1
ATOM 1583 C CA . PRO A 1 202 ? 16.672 -8.633 -28.484 1 92.94 202 PRO A CA 1
ATOM 1584 C C . PRO A 1 202 ? 17.438 -7.527 -29.219 1 92.94 202 PRO A C 1
ATOM 1586 O O . PRO A 1 202 ? 18.656 -7.605 -29.375 1 92.94 202 PRO A O 1
ATOM 1589 N N . GLU A 1 203 ? 16.953 -6.441 -29.734 1 89.81 203 GLU A N 1
ATOM 1590 C CA . GLU A 1 203 ? 17.625 -5.441 -30.562 1 89.81 203 GLU A CA 1
ATOM 1591 C C . GLU A 1 203 ? 18.062 -4.238 -29.734 1 89.81 203 GLU A C 1
ATOM 1593 O O . GLU A 1 203 ? 18.578 -3.256 -30.266 1 89.81 203 GLU A O 1
ATOM 1598 N N . SER A 1 204 ? 18.047 -4.57 -28.438 1 91.88 204 SER A N 1
ATOM 1599 C CA . SER A 1 204 ? 18.438 -3.439 -27.609 1 91.88 204 SER A CA 1
ATOM 1600 C C . SER A 1 204 ? 19.906 -3.525 -27.219 1 91.88 204 SER A C 1
ATOM 1602 O O . SER A 1 204 ? 20.516 -4.59 -27.312 1 91.88 204 SER A O 1
ATOM 1604 N N . THR A 1 205 ? 20.453 -2.406 -26.844 1 93.56 205 THR A N 1
ATOM 1605 C CA . THR A 1 205 ? 21.859 -2.359 -26.422 1 93.56 205 THR A CA 1
ATOM 1606 C C . THR A 1 205 ? 22.047 -3.121 -25.109 1 93.56 205 THR A C 1
ATOM 1608 O O . THR A 1 205 ? 21.125 -3.227 -24.297 1 93.56 205 THR A O 1
ATOM 1611 N N . ARG A 1 206 ? 23.25 -3.703 -24.953 1 95.62 206 ARG A N 1
ATOM 1612 C CA . ARG A 1 206 ? 23.641 -4.328 -23.688 1 95.62 206 ARG A CA 1
ATOM 1613 C C . ARG A 1 206 ? 24.641 -3.449 -22.922 1 95.62 206 ARG A C 1
ATOM 1615 O O . ARG A 1 206 ? 25.141 -3.844 -21.875 1 95.62 206 ARG A O 1
ATOM 1622 N N . GLU A 1 207 ? 24.922 -2.299 -23.5 1 96.88 207 GLU A N 1
ATOM 1623 C CA . GLU A 1 207 ? 25.766 -1.34 -22.812 1 96.88 207 GLU A CA 1
ATOM 1624 C C . GLU A 1 207 ? 25.047 -0.707 -21.625 1 96.88 207 GLU A C 1
ATOM 1626 O O . GLU A 1 207 ? 23.969 -0.119 -21.797 1 96.88 207 GLU A O 1
ATOM 1631 N N . ILE A 1 208 ? 25.672 -0.818 -20.5 1 97.62 208 ILE A N 1
ATOM 1632 C CA . ILE A 1 208 ? 25.031 -0.332 -19.266 1 97.62 208 ILE A CA 1
ATOM 1633 C C . ILE A 1 208 ? 25.344 1.152 -19.094 1 97.62 208 ILE A C 1
ATOM 1635 O O . ILE A 1 208 ? 26.5 1.569 -19.188 1 97.62 208 ILE A O 1
ATOM 1639 N N . VAL A 1 209 ? 24.422 1.923 -18.859 1 96.69 209 VAL A N 1
ATOM 1640 C CA . VAL A 1 209 ? 24.547 3.322 -18.453 1 96.69 209 VAL A CA 1
ATOM 1641 C C . VAL A 1 209 ? 23.891 3.535 -17.094 1 96.69 209 VAL A C 1
ATOM 1643 O O . VAL A 1 209 ? 22.656 3.568 -17 1 96.69 209 VAL A O 1
ATOM 1646 N N . THR A 1 210 ? 24.688 3.734 -16.094 1 94.88 210 THR A N 1
ATOM 1647 C CA . THR A 1 210 ? 24.172 3.795 -14.734 1 94.88 210 THR A CA 1
ATOM 1648 C C . THR A 1 210 ? 23.609 5.18 -14.43 1 94.88 210 THR A C 1
ATOM 1650 O O . THR A 1 210 ? 24.141 6.188 -14.906 1 94.88 210 THR A O 1
ATOM 1653 N N . GLN A 1 211 ? 22.578 5.188 -13.69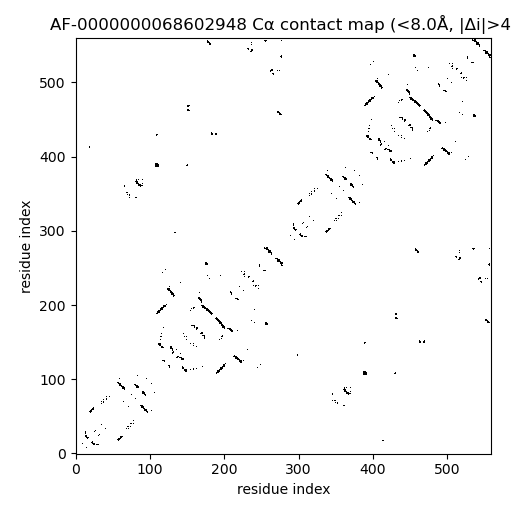5 1 90.88 211 GLN A N 1
ATOM 1654 C CA . GLN A 1 211 ? 22.125 6.422 -13.07 1 90.88 211 GLN A CA 1
ATOM 1655 C C . GLN A 1 211 ? 23.016 6.809 -11.898 1 90.88 211 GLN A C 1
ATOM 1657 O O . GLN A 1 211 ? 22.844 6.312 -10.781 1 90.88 211 GLN A O 1
ATOM 1662 N N . GLU A 1 212 ? 23.797 7.746 -12.008 1 86.44 212 GLU A N 1
ATOM 1663 C CA . GLU A 1 212 ? 24.891 8.047 -11.086 1 86.44 212 GLU A CA 1
ATOM 1664 C C . GLU A 1 212 ? 24.359 8.477 -9.727 1 86.44 212 GLU A C 1
ATOM 1666 O O . GLU A 1 212 ? 25.031 8.281 -8.703 1 86.44 212 GLU A O 1
ATOM 1671 N N . SER A 1 213 ? 23.25 8.984 -9.75 1 81.69 213 SER A N 1
ATOM 1672 C CA . SER A 1 213 ? 22.703 9.484 -8.5 1 81.69 213 SER A CA 1
ATOM 1673 C C . SER A 1 213 ? 22.344 8.344 -7.559 1 81.69 213 SER A C 1
ATOM 1675 O O . SER A 1 213 ? 22.312 8.516 -6.34 1 81.69 213 SER A O 1
ATOM 1677 N N . GLU A 1 214 ? 22.203 7.07 -8.07 1 83.31 214 GLU A N 1
ATOM 1678 C CA . GLU A 1 214 ? 21.672 5.984 -7.258 1 83.31 214 GLU A CA 1
ATOM 1679 C C . GLU A 1 214 ? 22.562 4.754 -7.328 1 83.31 214 GLU A C 1
ATOM 1681 O O . GLU A 1 214 ? 22.625 3.967 -6.379 1 83.31 214 GLU A O 1
ATOM 1686 N N . ILE A 1 215 ? 23.203 4.574 -8.461 1 89.69 215 ILE A N 1
ATOM 1687 C CA . ILE A 1 215 ? 23.891 3.316 -8.719 1 89.69 215 ILE A CA 1
ATOM 1688 C C . ILE A 1 215 ? 25.406 3.564 -8.797 1 89.69 215 ILE A C 1
ATOM 1690 O O . ILE A 1 215 ? 25.859 4.398 -9.578 1 89.69 215 ILE A O 1
ATOM 1694 N N . GLU A 1 216 ? 26.094 2.852 -7.996 1 90.44 216 GLU A N 1
ATOM 1695 C CA . GLU A 1 216 ? 27.547 2.941 -7.969 1 90.44 216 GLU A CA 1
ATOM 1696 C C . GLU A 1 216 ? 28.172 2.164 -9.125 1 90.44 216 GLU A C 1
ATOM 1698 O O . GLU A 1 216 ? 29.125 2.633 -9.758 1 90.44 216 GLU A O 1
ATOM 1703 N N . ALA A 1 217 ? 27.625 1.013 -9.32 1 94.06 217 ALA A N 1
ATOM 1704 C CA . ALA A 1 217 ? 28.156 0.146 -10.367 1 94.06 217 ALA A CA 1
ATOM 1705 C C . ALA A 1 217 ? 27.109 -0.851 -10.852 1 94.06 217 ALA A C 1
ATOM 1707 O O . ALA A 1 217 ? 26.125 -1.124 -10.141 1 94.06 217 ALA A O 1
ATOM 1708 N N . ALA A 1 218 ? 27.281 -1.282 -12.055 1 96.44 218 ALA A N 1
ATOM 1709 C CA . ALA A 1 218 ? 26.453 -2.324 -12.648 1 96.44 218 ALA A CA 1
ATOM 1710 C C . ALA A 1 218 ? 27.281 -3.26 -13.523 1 96.44 218 ALA A C 1
ATOM 1712 O O . ALA A 1 218 ? 28.297 -2.848 -14.094 1 96.44 218 ALA A O 1
ATOM 1713 N N . LYS A 1 219 ? 26.844 -4.543 -13.602 1 96.94 219 LYS A N 1
ATOM 1714 C CA . LYS A 1 219 ? 27.594 -5.5 -14.414 1 96.94 219 LYS A CA 1
ATOM 1715 C C . LYS A 1 219 ? 26.688 -6.648 -14.867 1 96.94 219 LYS A C 1
ATOM 1717 O O . LYS A 1 219 ? 25.641 -6.902 -14.266 1 96.94 219 LYS A O 1
ATOM 1722 N N . TRP A 1 220 ? 27.141 -7.207 -15.922 1 98.06 220 TRP A N 1
ATOM 1723 C CA . TRP A 1 220 ? 26.594 -8.5 -16.328 1 98.06 220 TRP A CA 1
ATOM 1724 C C . TRP A 1 220 ? 27.328 -9.641 -15.617 1 98.06 220 TRP A C 1
ATOM 1726 O O . TRP A 1 220 ? 28.562 -9.648 -15.562 1 98.06 220 TRP A O 1
ATOM 1736 N N . ALA A 1 221 ? 26.594 -10.547 -15.055 1 97.44 221 ALA A N 1
ATOM 1737 C CA . ALA A 1 221 ? 27.172 -11.672 -14.32 1 97.44 221 ALA A CA 1
ATOM 1738 C C . ALA A 1 221 ? 26.578 -12.992 -14.789 1 97.44 221 ALA A C 1
ATOM 1740 O O . ALA A 1 221 ? 25.531 -13.016 -15.453 1 97.44 221 ALA A O 1
ATOM 1741 N N . SER A 1 222 ? 27.281 -14.062 -14.445 1 97.12 222 SER A N 1
ATOM 1742 C CA . SER A 1 222 ? 26.734 -15.391 -14.719 1 97.12 222 SER A CA 1
ATOM 1743 C C . SER A 1 222 ? 25.625 -15.75 -13.727 1 97.12 222 SER A C 1
ATOM 1745 O O . SER A 1 222 ? 25.531 -15.141 -12.664 1 97.12 222 SER A O 1
ATOM 1747 N N . LEU A 1 223 ? 24.844 -16.719 -14.156 1 96.56 223 LEU A N 1
ATOM 1748 C CA . LEU A 1 223 ? 23.797 -17.219 -13.258 1 96.56 223 LEU A CA 1
ATOM 1749 C C . LEU A 1 223 ? 24.406 -17.766 -11.977 1 96.56 223 LEU A C 1
ATOM 1751 O O . LEU A 1 223 ? 23.844 -17.609 -10.891 1 96.56 223 LEU A O 1
ATOM 1755 N N . ASP A 1 224 ? 25.562 -18.391 -12.094 1 95.75 224 ASP A N 1
ATOM 1756 C CA . ASP A 1 224 ? 26.266 -18.922 -10.93 1 95.75 224 ASP A CA 1
ATOM 1757 C C . ASP A 1 224 ? 26.672 -17.812 -9.969 1 95.75 224 ASP A C 1
ATOM 1759 O O . ASP A 1 224 ? 26.516 -17.953 -8.75 1 95.75 224 ASP A O 1
ATOM 1763 N N . ASP A 1 225 ? 27.156 -16.781 -10.531 1 94.12 225 ASP A N 1
ATOM 1764 C CA . ASP A 1 225 ? 27.531 -15.641 -9.711 1 94.12 225 ASP A CA 1
ATOM 1765 C C . ASP A 1 225 ? 26.312 -15.055 -9 1 94.12 225 ASP A C 1
ATOM 1767 O O . ASP A 1 225 ? 26.406 -14.641 -7.84 1 94.12 225 ASP A O 1
ATOM 1771 N N . PHE A 1 226 ? 25.266 -15.023 -9.672 1 95.81 226 PHE A N 1
ATOM 1772 C CA . PHE A 1 226 ? 24.016 -14.523 -9.125 1 95.81 226 PHE A CA 1
ATOM 1773 C C . PHE A 1 226 ? 23.562 -15.367 -7.945 1 95.81 226 PHE A C 1
ATOM 1775 O O . PHE A 1 226 ? 23.156 -14.828 -6.906 1 95.81 226 PHE A O 1
ATOM 1782 N N . LEU A 1 227 ? 23.703 -16.656 -8.039 1 95.81 227 LEU A N 1
ATOM 1783 C CA . LEU A 1 227 ? 23.219 -17.578 -7.02 1 95.81 227 LEU A CA 1
ATOM 1784 C C . LEU A 1 227 ? 24.188 -17.641 -5.848 1 95.81 227 LEU A C 1
ATOM 1786 O O . LEU A 1 227 ? 23.781 -17.891 -4.711 1 95.81 227 LEU A O 1
ATOM 1790 N N . ASP A 1 228 ? 25.469 -17.438 -6.105 1 91.5 228 ASP A N 1
ATOM 1791 C CA . ASP A 1 228 ? 26.5 -17.578 -5.086 1 91.5 228 ASP A CA 1
ATOM 1792 C C . ASP A 1 228 ? 26.781 -16.234 -4.402 1 91.5 228 ASP A C 1
ATOM 1794 O O . ASP A 1 228 ? 27.922 -15.922 -4.078 1 91.5 228 ASP A O 1
ATOM 1798 N N . ASN A 1 229 ? 25.781 -15.43 -4.234 1 89.81 229 ASN A N 1
ATOM 1799 C CA . ASN A 1 229 ? 25.906 -14.156 -3.531 1 89.81 229 ASN A CA 1
ATOM 1800 C C . ASN A 1 229 ? 26.172 -14.367 -2.041 1 89.81 229 ASN A C 1
ATOM 1802 O O . ASN A 1 229 ? 25.328 -14.906 -1.327 1 89.81 229 ASN A O 1
ATOM 1806 N N . PRO A 1 230 ? 27.297 -13.977 -1.539 1 88.81 230 PRO A N 1
ATOM 1807 C CA . PRO A 1 230 ? 27.656 -14.258 -0.149 1 88.81 230 PRO A CA 1
ATOM 1808 C C . PRO A 1 230 ? 26.781 -13.5 0.854 1 88.81 230 PRO A C 1
ATOM 1810 O O . PRO A 1 230 ? 26.797 -13.82 2.045 1 88.81 230 PRO A O 1
ATOM 1813 N N . HIS A 1 231 ? 26.125 -12.555 0.442 1 88.94 231 HIS A N 1
ATOM 1814 C CA . HIS A 1 231 ? 25.312 -11.734 1.346 1 88.94 231 HIS A CA 1
ATOM 1815 C C . HIS A 1 231 ? 23.906 -12.289 1.479 1 88.94 231 HIS A C 1
ATOM 1817 O O . HIS A 1 231 ? 23.109 -11.805 2.291 1 88.94 231 HIS A O 1
ATOM 1823 N N . VAL A 1 232 ? 23.594 -13.258 0.671 1 92.62 232 VAL A N 1
ATOM 1824 C CA . VAL A 1 232 ? 22.266 -13.883 0.725 1 92.62 232 VAL A CA 1
ATOM 1825 C C . VAL A 1 232 ? 22.344 -15.18 1.531 1 92.62 232 VAL A C 1
ATOM 1827 O O . VAL A 1 232 ? 22.984 -16.141 1.108 1 92.62 232 VAL A O 1
ATOM 1830 N N . ASP A 1 233 ? 21.641 -15.188 2.609 1 93.88 233 ASP A N 1
ATOM 1831 C CA . ASP A 1 233 ? 21.656 -16.359 3.473 1 93.88 233 ASP A CA 1
ATOM 1832 C C . ASP A 1 233 ? 20.875 -17.516 2.836 1 93.88 233 ASP A C 1
ATOM 1834 O O . ASP A 1 233 ? 19.75 -17.344 2.385 1 93.88 233 ASP A O 1
ATOM 1838 N N . ARG A 1 234 ? 21.516 -18.688 2.914 1 94.31 234 ARG A N 1
ATOM 1839 C CA . ARG A 1 234 ? 20.812 -19.875 2.422 1 94.31 234 ARG A CA 1
ATOM 1840 C C . ARG A 1 234 ? 19.531 -20.109 3.201 1 94.31 234 ARG A C 1
ATOM 1842 O O . ARG A 1 234 ? 19.5 -20 4.43 1 94.31 234 ARG A O 1
ATOM 1849 N N . GLY A 1 235 ? 18.484 -20.359 2.469 1 95.44 235 GLY A N 1
ATOM 1850 C CA . GLY A 1 235 ? 17.219 -20.641 3.105 1 95.44 235 GLY A CA 1
ATOM 1851 C C . GLY A 1 235 ? 16.391 -19.406 3.375 1 95.44 235 GLY A C 1
ATOM 1852 O O . GLY A 1 235 ? 15.227 -19.5 3.764 1 95.44 235 GLY A O 1
ATOM 1853 N N . SER A 1 236 ? 16.922 -18.219 3.164 1 96.75 236 SER A N 1
ATOM 1854 C CA . SER A 1 236 ? 16.188 -16.969 3.363 1 96.75 236 SER A CA 1
ATOM 1855 C C . SER A 1 236 ? 15.195 -16.719 2.236 1 96.75 236 SER A C 1
ATOM 1857 O O . SER A 1 236 ? 15.18 -17.438 1.239 1 96.75 236 SER A O 1
ATOM 1859 N N . HIS A 1 237 ? 14.352 -15.695 2.477 1 97.25 237 HIS A N 1
ATOM 1860 C CA . HIS A 1 237 ? 13.406 -15.336 1.426 1 97.25 237 HIS A CA 1
ATOM 1861 C C . HIS A 1 237 ? 14.133 -14.906 0.155 1 97.25 237 HIS A C 1
ATOM 1863 O O . HIS A 1 237 ? 13.703 -15.25 -0.952 1 97.25 237 HIS A O 1
ATOM 1869 N N . ALA A 1 238 ? 15.266 -14.203 0.315 1 96.62 238 ALA A N 1
ATOM 1870 C CA . ALA A 1 238 ? 16.031 -13.766 -0.847 1 96.62 238 ALA A CA 1
ATOM 1871 C C . ALA A 1 238 ? 16.609 -14.953 -1.604 1 96.62 238 ALA A C 1
ATOM 1873 O O . ALA A 1 238 ? 16.594 -14.984 -2.836 1 96.62 238 ALA A O 1
ATOM 1874 N N . HIS A 1 239 ? 17.094 -15.891 -0.861 1 97 239 HIS A N 1
ATOM 1875 C CA . HIS A 1 239 ? 17.609 -17.109 -1.461 1 97 239 HIS A CA 1
ATOM 1876 C C . HIS A 1 239 ? 16.547 -17.844 -2.256 1 97 239 HIS A C 1
ATOM 1878 O O . HIS A 1 239 ? 16.781 -18.297 -3.379 1 97 239 HIS A O 1
ATOM 1884 N N . GLU A 1 240 ? 15.375 -18 -1.68 1 97.44 240 GLU A N 1
ATOM 1885 C CA . GLU A 1 240 ? 14.25 -18.641 -2.352 1 97.44 240 GLU A CA 1
ATOM 1886 C C . GLU A 1 240 ? 13.922 -17.938 -3.668 1 97.44 240 GLU A C 1
ATOM 1888 O O . GLU A 1 240 ? 13.758 -18.594 -4.699 1 97.44 240 GLU A O 1
ATOM 1893 N N . LEU A 1 241 ? 13.883 -16.656 -3.645 1 97.94 241 LEU A N 1
ATOM 1894 C CA . LEU A 1 241 ? 13.547 -15.883 -4.836 1 97.94 241 LEU A CA 1
ATOM 1895 C C . LEU A 1 241 ? 14.641 -16.016 -5.891 1 97.94 241 LEU A C 1
ATOM 1897 O O . LEU A 1 241 ? 14.352 -16.141 -7.082 1 97.94 241 LEU A O 1
ATOM 1901 N N . HIS A 1 242 ? 15.906 -15.977 -5.461 1 97.94 242 HIS A N 1
ATOM 1902 C CA . HIS A 1 242 ? 17.016 -16.141 -6.398 1 97.94 242 HIS A CA 1
ATOM 1903 C C . HIS A 1 242 ? 16.969 -17.5 -7.086 1 97.94 242 HIS A C 1
ATOM 1905 O O . HIS A 1 242 ? 17.172 -17.594 -8.297 1 97.94 242 HIS A O 1
ATOM 1911 N N . GLU A 1 243 ? 16.719 -18.484 -6.309 1 97.19 243 GLU A N 1
ATOM 1912 C CA . GLU A 1 243 ? 16.625 -19.828 -6.863 1 97.19 243 GLU A CA 1
ATOM 1913 C C . GLU A 1 243 ? 15.523 -19.922 -7.914 1 97.19 243 GLU A C 1
ATOM 1915 O O . GLU A 1 243 ? 15.703 -20.547 -8.961 1 97.19 243 GLU A O 1
ATOM 1920 N N . ARG A 1 244 ? 14.484 -19.328 -7.664 1 97.5 244 ARG A N 1
ATOM 1921 C CA . ARG A 1 244 ? 13.359 -19.375 -8.594 1 97.5 244 ARG A CA 1
ATOM 1922 C C . ARG A 1 244 ? 13.68 -18.594 -9.867 1 97.5 244 ARG A C 1
ATOM 1924 O O . ARG A 1 244 ? 13.273 -19 -10.961 1 97.5 244 ARG A O 1
ATOM 1931 N N . CYS A 1 245 ? 14.32 -17.484 -9.711 1 98.06 245 CYS A N 1
ATOM 1932 C CA . CYS A 1 245 ? 14.797 -16.766 -10.883 1 98.06 245 CYS A CA 1
ATOM 1933 C C . CYS A 1 245 ? 15.664 -17.656 -11.758 1 98.06 245 CYS A C 1
ATOM 1935 O O . CYS A 1 245 ? 15.469 -17.719 -12.977 1 98.06 245 CYS A O 1
ATOM 1937 N N . ALA A 1 246 ? 16.578 -18.328 -11.133 1 97.25 246 ALA A N 1
ATOM 1938 C CA . ALA A 1 246 ? 17.5 -19.203 -11.859 1 97.25 246 ALA A CA 1
ATOM 1939 C C . ALA A 1 246 ? 16.75 -20.344 -12.531 1 97.25 246 ALA A C 1
ATOM 1941 O O . ALA A 1 246 ? 17.047 -20.703 -13.68 1 97.25 246 ALA A O 1
ATOM 1942 N N . ARG A 1 247 ? 15.828 -20.906 -11.844 1 96.5 247 ARG A N 1
ATOM 1943 C CA . ARG A 1 247 ? 15.016 -21.969 -12.414 1 96.5 247 ARG A CA 1
ATOM 1944 C C . ARG A 1 247 ? 14.242 -21.484 -13.641 1 96.5 247 ARG A C 1
ATOM 1946 O O . ARG A 1 247 ? 14.18 -22.172 -14.656 1 96.5 247 ARG A O 1
ATOM 1953 N N . TRP A 1 248 ? 13.688 -20.359 -13.477 1 96.19 248 TRP A N 1
ATOM 1954 C CA . TRP A 1 248 ? 12.961 -19.781 -14.609 1 96.19 248 TRP A CA 1
ATOM 1955 C C . TRP A 1 248 ? 13.891 -19.578 -15.805 1 96.19 248 TRP A C 1
ATOM 1957 O O . TRP A 1 248 ? 13.547 -19.953 -16.922 1 96.19 248 TRP A O 1
ATOM 1967 N N . ALA A 1 249 ? 15.039 -18.969 -15.586 1 96.44 249 ALA A N 1
ATOM 1968 C CA . ALA A 1 249 ? 16.016 -18.703 -16.625 1 96.44 249 ALA A CA 1
ATOM 1969 C C . ALA A 1 249 ? 16.469 -19.984 -17.328 1 96.44 249 ALA A C 1
ATOM 1971 O O . ALA A 1 249 ? 16.797 -19.984 -18.516 1 96.44 249 ALA A O 1
ATOM 1972 N N . SER A 1 250 ? 16.422 -21.047 -16.594 1 95.19 250 SER A N 1
ATOM 1973 C CA . SER A 1 250 ? 16.859 -22.328 -17.109 1 95.19 250 SER A CA 1
ATOM 1974 C C . SER A 1 250 ? 15.727 -23.047 -17.844 1 95.19 250 SER A C 1
ATOM 1976 O O . SER A 1 250 ? 15.875 -24.203 -18.266 1 95.19 250 SER A O 1
ATOM 1978 N N . GLY A 1 251 ? 14.547 -22.469 -17.859 1 94.31 251 GLY A N 1
ATOM 1979 C CA . GLY A 1 251 ? 13.492 -23.016 -18.688 1 94.31 251 GLY A CA 1
ATOM 1980 C C . GLY A 1 251 ? 12.273 -23.469 -17.906 1 94.31 251 GLY A C 1
ATOM 1981 O O . GLY A 1 251 ? 11.25 -23.828 -18.484 1 94.31 251 GLY A O 1
ATOM 1982 N N . GLU A 1 252 ? 12.312 -23.453 -16.578 1 94.31 252 GLU A N 1
ATOM 1983 C CA . GLU A 1 252 ? 11.164 -23.812 -15.758 1 94.31 252 GLU A CA 1
ATOM 1984 C C . GLU A 1 252 ? 10.203 -22.641 -15.594 1 94.31 252 GLU A C 1
ATOM 1986 O O . GLU A 1 252 ? 10.164 -22.016 -14.531 1 94.31 252 GLU A O 1
ATOM 1991 N N . ARG A 1 253 ? 9.352 -22.531 -16.469 1 91.12 253 ARG A N 1
ATOM 1992 C CA . ARG A 1 253 ? 8.469 -21.375 -16.5 1 91.12 253 ARG A CA 1
ATOM 1993 C C . ARG A 1 253 ? 7.469 -21.422 -15.352 1 91.12 253 ARG A C 1
ATOM 1995 O O . ARG A 1 253 ? 6.953 -20.375 -14.93 1 91.12 253 ARG A O 1
ATOM 2002 N N . THR A 1 254 ? 7.285 -22.609 -14.781 1 91.81 254 THR A N 1
ATOM 2003 C CA . THR A 1 254 ? 6.348 -22.766 -13.68 1 91.81 254 THR A CA 1
ATOM 2004 C C . THR A 1 254 ? 6.949 -22.25 -12.375 1 91.81 254 THR A C 1
ATOM 2006 O O . THR A 1 254 ? 6.277 -22.234 -11.336 1 91.81 254 THR A O 1
ATOM 2009 N N . ALA A 1 255 ? 8.195 -21.797 -12.469 1 93.81 255 ALA A N 1
ATOM 2010 C CA . ALA A 1 255 ? 8.836 -21.203 -11.289 1 93.81 255 ALA A CA 1
ATOM 2011 C C . ALA A 1 255 ? 8.289 -19.812 -11 1 93.81 255 ALA A C 1
ATOM 2013 O O . ALA A 1 255 ? 8.586 -19.234 -9.953 1 93.81 255 ALA A O 1
ATOM 2014 N N . GLY A 1 256 ? 7.453 -19.266 -11.859 1 95.88 256 GLY A N 1
ATOM 2015 C CA . GLY A 1 256 ? 6.789 -17.984 -11.672 1 95.88 256 GLY A CA 1
ATOM 2016 C C . GLY A 1 256 ? 5.34 -18 -12.117 1 95.88 256 GLY A C 1
ATOM 2017 O O . GLY A 1 256 ? 4.84 -19.016 -12.609 1 95.88 256 GLY A O 1
ATOM 2018 N N . ILE A 1 257 ? 4.691 -16.891 -11.836 1 97.25 257 ILE A N 1
ATOM 2019 C CA . ILE A 1 257 ? 3.312 -16.719 -12.281 1 97.25 257 ILE A CA 1
ATOM 2020 C C . ILE A 1 257 ? 3.248 -15.648 -13.367 1 97.25 257 ILE A C 1
ATOM 2022 O O . ILE A 1 257 ? 4.176 -14.844 -13.508 1 97.25 257 ILE A O 1
ATOM 2026 N N . VAL A 1 258 ? 2.18 -15.648 -14.094 1 97.5 258 VAL A N 1
ATOM 2027 C CA . VAL A 1 258 ? 2.055 -14.75 -15.242 1 97.5 258 VAL A CA 1
ATOM 2028 C C . VAL A 1 258 ? 1.136 -13.586 -14.891 1 97.5 258 VAL A C 1
ATOM 2030 O O . VAL A 1 258 ? 0.386 -13.648 -13.914 1 97.5 258 VAL A O 1
ATOM 2033 N N . ALA A 1 259 ? 1.269 -12.508 -15.625 1 97.88 259 ALA A N 1
ATOM 2034 C CA . ALA A 1 259 ? 0.385 -11.352 -15.539 1 97.88 259 ALA A CA 1
ATOM 2035 C C . ALA A 1 259 ? -0.585 -11.312 -16.719 1 97.88 259 ALA A C 1
ATOM 2037 O O . ALA A 1 259 ? -0.165 -11.242 -17.875 1 97.88 259 ALA A O 1
ATOM 2038 N N . LYS A 1 260 ? -1.847 -11.359 -16.438 1 97.5 260 LYS A N 1
ATOM 2039 C CA . LYS A 1 260 ? -2.873 -11.258 -17.469 1 97.5 260 LYS A CA 1
ATOM 2040 C C . LYS A 1 260 ? -3.578 -9.906 -17.406 1 97.5 260 LYS A C 1
ATOM 2042 O O . LYS A 1 260 ? -3.895 -9.414 -16.328 1 97.5 260 LYS A O 1
ATOM 2047 N N . ARG A 1 261 ? -3.742 -9.258 -18.547 1 97.19 261 ARG A N 1
ATOM 2048 C CA . ARG A 1 261 ? -4.637 -8.102 -18.625 1 97.19 261 ARG A CA 1
ATOM 2049 C C . ARG A 1 261 ? -6.074 -8.547 -18.875 1 97.19 261 ARG A C 1
ATOM 2051 O O . ARG A 1 261 ? -6.375 -9.094 -19.938 1 97.19 261 ARG A O 1
ATOM 2058 N N . LEU A 1 262 ? -6.938 -8.312 -17.891 1 97.69 262 LEU A N 1
ATOM 2059 C CA . LEU A 1 262 ? -8.312 -8.797 -17.984 1 97.69 262 LEU A CA 1
ATOM 2060 C C . LEU A 1 262 ? -9.305 -7.66 -17.781 1 97.69 262 LEU A C 1
ATOM 2062 O O . LEU A 1 262 ? -9.023 -6.715 -17.031 1 97.69 262 LEU A O 1
ATOM 2066 N N . PRO A 1 263 ? -10.453 -7.789 -18.375 1 96.56 263 PRO A N 1
ATOM 2067 C CA . PRO A 1 263 ? -11.477 -6.762 -18.188 1 96.56 263 PRO A CA 1
ATOM 2068 C C . PRO A 1 263 ? -11.875 -6.586 -16.719 1 96.56 263 PRO A C 1
ATOM 2070 O O . PRO A 1 263 ? -11.977 -7.57 -15.984 1 96.56 263 PRO A O 1
ATOM 2073 N N . VAL A 1 264 ? -12.047 -5.363 -16.266 1 93.31 264 VAL A N 1
ATOM 2074 C CA . VAL A 1 264 ? -12.461 -5.035 -14.906 1 93.31 264 VAL A CA 1
ATOM 2075 C C . VAL A 1 264 ? -13.836 -5.645 -14.625 1 93.31 264 VAL A C 1
ATOM 2077 O O . VAL A 1 264 ? -14.07 -6.195 -13.547 1 93.31 264 VAL A O 1
ATOM 2080 N N . GLY A 1 265 ? -14.711 -5.508 -15.68 1 89.94 265 GLY A N 1
ATOM 2081 C CA . GLY A 1 265 ? -16.047 -6.039 -15.5 1 89.94 265 GLY A CA 1
ATOM 2082 C C . GLY A 1 265 ? -16.953 -5.129 -14.688 1 89.94 265 GLY A C 1
ATOM 2083 O O . GLY A 1 265 ? -16.641 -3.957 -14.484 1 89.94 265 GLY A O 1
ATOM 2084 N N . PHE A 1 266 ? -18.234 -5.633 -14.336 1 82.69 266 PHE A N 1
ATOM 2085 C CA . PHE A 1 266 ? -19.234 -4.926 -13.539 1 82.69 266 PHE A CA 1
ATOM 2086 C C . PHE A 1 266 ? -19.656 -3.633 -14.227 1 82.69 266 PHE A C 1
ATOM 2088 O O . PHE A 1 266 ? -19.906 -2.621 -13.562 1 82.69 266 PHE A O 1
ATOM 2095 N N . GLY A 1 267 ? -19.625 -3.637 -15.508 1 81.38 267 GLY A N 1
ATOM 2096 C CA . GLY A 1 267 ? -20.062 -2.494 -16.297 1 81.38 267 GLY A CA 1
ATOM 2097 C C . GLY A 1 267 ? -19.016 -1.396 -16.375 1 81.38 267 GLY A C 1
ATOM 2098 O O . GLY A 1 267 ? -19.297 -0.297 -16.859 1 81.38 267 GLY A O 1
ATOM 2099 N N . ARG A 1 268 ? -17.859 -1.664 -15.898 1 86 268 ARG A N 1
ATOM 2100 C CA . ARG A 1 268 ? -16.781 -0.67 -15.922 1 86 268 ARG A CA 1
ATOM 2101 C C . ARG A 1 268 ? -15.805 -0.947 -17.062 1 86 268 ARG A C 1
ATOM 2103 O O . ARG A 1 268 ? -15.484 -2.104 -17.328 1 86 268 ARG A O 1
ATOM 2110 N N . PRO A 1 269 ? -15.406 0.124 -17.688 1 89.44 269 PRO A N 1
ATOM 2111 C CA . PRO A 1 269 ? -14.445 -0.064 -18.781 1 89.44 269 PRO A CA 1
ATOM 2112 C C . PRO A 1 269 ? -13.023 -0.283 -18.281 1 89.44 269 PRO A C 1
ATOM 2114 O O . PRO A 1 269 ? -12.719 -0.008 -17.125 1 89.44 269 PRO A O 1
ATOM 2117 N N . GLY A 1 270 ? -12.219 -0.888 -19.203 1 93.31 270 GLY A N 1
ATOM 2118 C CA . GLY A 1 270 ? -10.789 -0.979 -18.938 1 93.31 270 GLY A CA 1
ATOM 2119 C C . GLY A 1 270 ? -10.344 -2.375 -18.547 1 93.31 270 GLY A C 1
ATOM 2120 O O . GLY A 1 270 ? -11.133 -3.32 -18.594 1 93.31 270 GLY A O 1
ATOM 2121 N N . GLU A 1 271 ? -9.016 -2.482 -18.375 1 96.31 271 GLU A N 1
ATOM 2122 C CA . GLU A 1 271 ? -8.391 -3.744 -18 1 96.31 271 GLU A CA 1
ATOM 2123 C C . GLU A 1 271 ? -7.516 -3.58 -16.766 1 96.31 271 GLU A C 1
ATOM 2125 O O . GLU A 1 271 ? -7.109 -2.467 -16.422 1 96.31 271 GLU A O 1
ATOM 2130 N N . VAL A 1 272 ? -7.32 -4.637 -16.047 1 96.38 272 VAL A N 1
ATOM 2131 C CA . VAL A 1 272 ? -6.449 -4.668 -14.883 1 96.38 272 VAL A CA 1
ATOM 2132 C C . VAL A 1 272 ? -5.523 -5.879 -14.953 1 96.38 272 VAL A C 1
ATOM 2134 O O . VAL A 1 272 ? -5.906 -6.926 -15.484 1 96.38 272 VAL A O 1
ATOM 2137 N N . TYR A 1 273 ? -4.359 -5.703 -14.5 1 97.75 273 TYR A N 1
ATOM 2138 C CA . TYR A 1 273 ? -3.461 -6.848 -14.383 1 97.75 273 TYR A CA 1
ATOM 2139 C C . TYR A 1 273 ? -3.924 -7.797 -13.289 1 97.75 273 TYR A C 1
ATOM 2141 O O . TYR A 1 273 ? -4.32 -7.359 -12.203 1 97.75 273 TYR A O 1
ATOM 2149 N N . THR A 1 274 ? -3.926 -9.07 -13.602 1 98.38 274 THR A N 1
ATOM 2150 C CA . THR A 1 274 ? -4.188 -10.172 -12.68 1 98.38 274 THR A CA 1
ATOM 2151 C C . THR A 1 274 ? -3.064 -11.203 -12.734 1 98.38 274 THR A C 1
ATOM 2153 O O . THR A 1 274 ? -2.775 -11.758 -13.789 1 98.38 274 THR A O 1
ATOM 2156 N N . TYR A 1 275 ? -2.395 -11.375 -11.602 1 98.5 275 TYR A N 1
ATOM 2157 C CA . TYR A 1 275 ? -1.271 -12.305 -11.508 1 98.5 275 TYR A CA 1
ATOM 2158 C C . TYR A 1 275 ? -1.733 -13.688 -11.062 1 98.5 275 TYR A C 1
ATOM 2160 O O . TYR A 1 275 ? -2.275 -13.836 -9.969 1 98.5 275 TYR A O 1
ATOM 2168 N N . VAL A 1 276 ? -1.57 -14.688 -11.883 1 98.06 276 VAL A N 1
ATOM 2169 C CA . VAL A 1 276 ? -2.062 -16.047 -11.617 1 98.06 276 VAL A CA 1
ATOM 2170 C C . VAL A 1 276 ? -1.062 -17.062 -12.141 1 98.06 276 VAL A C 1
ATOM 2172 O O . VAL A 1 276 ? -0.149 -16.719 -12.898 1 98.06 276 VAL A O 1
ATOM 2175 N N . THR A 1 277 ? -1.211 -18.281 -11.648 1 95.88 277 THR A N 1
ATOM 2176 C CA . THR A 1 277 ? -0.376 -19.359 -12.18 1 95.88 277 THR A CA 1
ATOM 2177 C C . THR A 1 277 ? -0.641 -19.562 -13.672 1 95.88 277 THR A C 1
ATOM 2179 O O . THR A 1 277 ? -1.73 -19.25 -14.164 1 95.88 277 THR A O 1
ATOM 2182 N N . ASP A 1 278 ? 0.395 -19.984 -14.328 1 88.44 278 ASP A N 1
ATOM 2183 C CA . ASP A 1 278 ? 0.279 -20.234 -15.766 1 88.44 278 ASP A CA 1
ATOM 2184 C C . ASP A 1 278 ? -0.503 -21.516 -16.031 1 88.44 278 ASP A C 1
ATOM 2186 O O . ASP A 1 278 ? -0.275 -22.547 -15.383 1 88.44 278 ASP A O 1
ATOM 2190 N N . ASP A 1 279 ? -1.556 -21.438 -16.859 1 75.5 279 ASP A N 1
ATOM 2191 C CA . ASP A 1 279 ? -2.355 -22.609 -17.203 1 75.5 279 ASP A CA 1
ATOM 2192 C C . ASP A 1 279 ? -1.571 -23.562 -18.109 1 75.5 279 ASP A C 1
ATOM 2194 O O . ASP A 1 279 ? -2.125 -24.531 -18.625 1 75.5 279 ASP A O 1
ATOM 2198 N N . ALA A 1 280 ? -0.236 -23.828 -17.984 1 54.88 280 ALA A N 1
ATOM 2199 C CA . ALA A 1 280 ? 0.462 -24.672 -18.938 1 54.88 280 ALA A CA 1
ATOM 2200 C C . ALA A 1 280 ? -0.407 -25.859 -19.359 1 54.88 280 ALA A C 1
ATOM 2202 O O . ALA A 1 280 ? -1.266 -26.312 -18.594 1 54.88 280 ALA A O 1
ATOM 2203 N N . MET B 1 1 ? 40.5 6.406 22.656 1 25.34 1 MET B N 1
ATOM 2204 C CA . MET B 1 1 ? 39.438 5.867 21.781 1 25.34 1 MET B CA 1
ATOM 2205 C C . MET B 1 1 ? 38.125 6.59 22.016 1 25.34 1 MET B C 1
ATOM 2207 O O . MET B 1 1 ? 37.688 6.742 23.156 1 25.34 1 MET B O 1
ATOM 2211 N N . THR B 1 2 ? 37.438 7.469 20.969 1 28.8 2 THR B N 1
ATOM 2212 C CA . THR B 1 2 ? 36.812 8.789 21 1 28.8 2 THR B CA 1
ATOM 2213 C C . THR B 1 2 ? 35.375 8.695 21.5 1 28.8 2 THR B C 1
ATOM 2215 O O . THR B 1 2 ? 34.469 8.273 20.766 1 28.8 2 THR B O 1
ATOM 2218 N N . ARG B 1 3 ? 35.125 8.328 22.672 1 33.78 3 ARG B N 1
ATOM 2219 C CA . ARG B 1 3 ? 33.906 8.383 23.453 1 33.78 3 ARG B CA 1
ATOM 2220 C C . ARG B 1 3 ? 33.281 9.781 23.422 1 33.78 3 ARG B C 1
ATOM 2222 O O . ARG B 1 3 ? 32.344 10.07 24.172 1 33.78 3 ARG B O 1
ATOM 2229 N N . ALA B 1 4 ? 34.125 10.75 23.047 1 36.41 4 ALA B N 1
ATOM 2230 C CA . ALA B 1 4 ? 33.656 12.117 23.25 1 36.41 4 ALA B CA 1
ATOM 2231 C C . ALA B 1 4 ? 32.375 12.375 22.469 1 36.41 4 ALA B C 1
ATOM 2233 O O . ALA B 1 4 ? 31.688 13.375 22.703 1 36.41 4 ALA B O 1
ATOM 2234 N N . SER B 1 5 ? 32.219 11.727 21.281 1 36.53 5 SER B N 1
ATOM 2235 C CA . SER B 1 5 ? 31.25 12.203 20.297 1 36.53 5 SER B CA 1
ATOM 2236 C C . SER B 1 5 ? 29.828 11.906 20.734 1 36.53 5 SER B C 1
ATOM 2238 O O . SER B 1 5 ? 28.875 12.305 20.062 1 36.53 5 SER B O 1
ATOM 2240 N N . GLU B 1 6 ? 29.547 11.07 21.672 1 40.16 6 GLU B N 1
ATOM 2241 C CA . GLU B 1 6 ? 28.234 10.641 22.125 1 40.16 6 GLU B CA 1
ATOM 2242 C C . GLU B 1 6 ? 27.547 11.727 22.938 1 40.16 6 GLU B C 1
ATOM 2244 O O . GLU B 1 6 ? 26.328 11.68 23.156 1 40.16 6 GLU B O 1
ATOM 2249 N N . ASP B 1 7 ? 28.266 12.523 23.672 1 39.06 7 ASP B N 1
ATOM 2250 C CA . ASP B 1 7 ? 27.781 13.43 24.703 1 39.06 7 ASP B CA 1
ATOM 2251 C C . ASP B 1 7 ? 27.047 14.625 24.094 1 39.06 7 ASP B C 1
ATOM 2253 O O . ASP B 1 7 ? 26.359 15.352 24.797 1 39.06 7 ASP B O 1
ATOM 2257 N N . GLY B 1 8 ? 27.438 15.156 22.875 1 40.59 8 GLY B N 1
ATOM 2258 C CA . GLY B 1 8 ? 26.984 16.297 22.094 1 40.59 8 GLY B CA 1
ATOM 2259 C C . GLY B 1 8 ? 25.578 16.141 21.562 1 40.59 8 GLY B C 1
ATOM 2260 O O . GLY B 1 8 ? 25.062 17.047 20.906 1 40.59 8 GLY B O 1
ATOM 2261 N N . ASP B 1 9 ? 25.094 15 21.359 1 47.56 9 ASP B N 1
ATOM 2262 C CA . ASP B 1 9 ? 23.828 14.602 20.75 1 47.56 9 ASP B CA 1
ATOM 2263 C C . ASP B 1 9 ? 22.641 14.961 21.656 1 47.56 9 ASP B C 1
ATOM 2265 O O . ASP B 1 9 ? 21.5 15.016 21.219 1 47.56 9 ASP B O 1
ATOM 2269 N N . ARG B 1 10 ? 22.891 15.25 22.984 1 57.78 10 ARG B N 1
ATOM 2270 C CA . ARG B 1 10 ? 21.922 15.477 24.047 1 57.78 10 ARG B CA 1
ATOM 2271 C C . ARG B 1 10 ? 21.438 16.922 24.062 1 57.78 10 ARG B C 1
ATOM 2273 O O . ARG B 1 10 ? 20.5 17.266 24.781 1 57.78 10 ARG B O 1
ATOM 2280 N N . LEU B 1 11 ? 21.922 17.781 23.156 1 78.19 11 LEU B N 1
ATOM 2281 C CA . LEU B 1 11 ? 21.641 19.203 23.359 1 78.19 11 LEU B CA 1
ATOM 2282 C C . LEU B 1 11 ? 20.625 19.703 22.344 1 78.19 11 LEU B C 1
ATOM 2284 O O . LEU B 1 11 ? 19.844 20.609 22.625 1 78.19 11 LEU B O 1
ATOM 2288 N N . VAL B 1 12 ? 20.562 19 21.188 1 93.44 12 VAL B N 1
ATOM 2289 C CA . VAL B 1 12 ? 19.625 19.516 20.188 1 93.44 12 VAL B CA 1
ATOM 2290 C C . VAL B 1 12 ? 18.469 18.531 20.016 1 93.44 12 VAL B C 1
ATOM 2292 O O . VAL B 1 12 ? 18.609 17.344 20.266 1 93.44 12 VAL B O 1
ATOM 2295 N N . PRO B 1 13 ? 17.328 18.984 19.688 1 97.19 13 PRO B N 1
ATOM 2296 C CA . PRO B 1 13 ? 16.141 18.125 19.609 1 97.19 13 PRO B CA 1
ATOM 2297 C C . PRO B 1 13 ? 16.016 17.406 18.266 1 97.19 13 PRO B C 1
ATOM 2299 O O . PRO B 1 13 ? 14.93 17.328 17.703 1 97.19 13 PRO B O 1
ATOM 2302 N N . TRP B 1 14 ? 17.156 17 17.688 1 97.38 14 TRP B N 1
ATOM 2303 C CA . TRP B 1 14 ? 17.094 16.219 16.453 1 97.38 14 TRP B CA 1
ATOM 2304 C C . TRP B 1 14 ? 18.266 15.242 16.375 1 97.38 14 TRP B C 1
ATOM 2306 O O . TRP B 1 14 ? 19.219 15.344 17.141 1 97.38 14 TRP B O 1
ATOM 2316 N N . THR B 1 15 ? 18.125 14.266 15.5 1 95.75 15 THR B N 1
ATOM 2317 C CA . THR B 1 15 ? 19.188 13.328 15.156 1 95.75 15 THR B CA 1
ATOM 2318 C C . THR B 1 15 ? 19.406 13.289 13.648 1 95.75 15 THR B C 1
ATOM 2320 O O . THR B 1 15 ? 18.562 13.758 12.875 1 95.75 15 THR B O 1
ATOM 2323 N N . ARG B 1 16 ? 20.531 12.781 13.281 1 93.12 16 ARG B N 1
ATOM 2324 C CA . ARG B 1 16 ? 20.844 12.602 11.867 1 93.12 16 ARG B CA 1
ATOM 2325 C C . ARG B 1 16 ? 20.516 11.188 11.406 1 93.12 16 ARG B C 1
ATOM 2327 O O . ARG B 1 16 ? 20.75 10.227 12.133 1 93.12 16 ARG B O 1
ATOM 2334 N N . ASP B 1 17 ? 19.969 11.102 10.258 1 87.38 17 ASP B N 1
ATOM 2335 C CA . ASP B 1 17 ? 19.703 9.766 9.727 1 87.38 17 ASP B CA 1
ATOM 2336 C C . ASP B 1 17 ? 20.812 9.32 8.773 1 87.38 17 ASP B C 1
ATOM 2338 O O . ASP B 1 17 ? 21.781 10.062 8.539 1 87.38 17 ASP B O 1
ATOM 2342 N N . ARG B 1 18 ? 20.797 8.094 8.297 1 81.38 18 ARG B N 1
ATOM 2343 C CA . ARG B 1 18 ? 21.859 7.477 7.516 1 81.38 18 ARG B CA 1
ATOM 2344 C C . ARG B 1 18 ? 21.938 8.078 6.117 1 81.38 18 ARG B C 1
ATOM 2346 O O . ARG B 1 18 ? 22.891 7.84 5.383 1 81.38 18 ARG B O 1
ATOM 2353 N N . TYR B 1 19 ? 21.016 8.938 5.773 1 84.31 19 TYR B N 1
ATOM 2354 C CA . TYR B 1 19 ? 20.969 9.539 4.449 1 84.31 19 TYR B CA 1
ATOM 2355 C C . TYR B 1 19 ? 21.391 11.008 4.504 1 84.31 19 TYR B C 1
ATOM 2357 O O . TYR B 1 19 ? 21.234 11.742 3.521 1 84.31 19 TYR B O 1
ATOM 2365 N N . GLY B 1 20 ? 21.828 11.406 5.711 1 88.06 20 GLY B N 1
ATOM 2366 C CA . GLY B 1 20 ? 22.234 12.789 5.891 1 88.06 20 GLY B CA 1
ATOM 2367 C C . GLY B 1 20 ? 21.078 13.719 6.219 1 88.06 20 GLY B C 1
ATOM 2368 O O . GLY B 1 20 ? 21.203 14.938 6.074 1 88.06 20 GLY B O 1
ATOM 2369 N N . GLY B 1 21 ? 19.984 13.141 6.547 1 93.69 21 GLY B N 1
ATOM 2370 C CA . GLY B 1 21 ? 18.812 13.922 6.91 1 93.69 21 GLY B CA 1
ATOM 2371 C C . GLY B 1 21 ? 18.719 14.195 8.398 1 93.69 21 GLY B C 1
ATOM 2372 O O . GLY B 1 21 ? 19.594 13.797 9.164 1 93.69 21 GLY B O 1
ATOM 2373 N N . VAL B 1 22 ? 17.734 14.992 8.727 1 97.06 22 VAL B N 1
ATOM 2374 C CA . VAL B 1 22 ? 17.453 15.367 10.109 1 97.06 22 VAL B CA 1
ATOM 2375 C C . VAL B 1 22 ? 16.094 14.844 10.531 1 97.06 22 VAL B C 1
ATOM 2377 O O . VAL B 1 22 ? 15.117 14.969 9.781 1 97.06 22 VAL B O 1
ATOM 2380 N N . VAL B 1 23 ? 16.047 14.227 11.625 1 97 23 VAL B N 1
ATOM 2381 C CA . VAL B 1 23 ? 14.781 13.828 12.242 1 97 23 VAL B CA 1
ATOM 2382 C C . VAL B 1 23 ? 14.57 14.594 13.547 1 97 23 VAL B C 1
ATOM 2384 O O . VAL B 1 23 ? 15.328 14.414 14.5 1 97 23 VAL B O 1
ATOM 2387 N N . VAL B 1 24 ? 13.586 15.398 13.594 1 98 24 VAL B N 1
ATOM 2388 C CA . VAL B 1 24 ? 13.32 16.219 14.781 1 98 24 VAL B CA 1
ATOM 2389 C C . VAL B 1 24 ? 12.672 15.352 15.859 1 98 24 VAL B C 1
ATOM 2391 O O . VAL B 1 24 ? 11.75 14.578 15.586 1 98 24 VAL B O 1
ATOM 2394 N N . ASP B 1 25 ? 13.188 15.445 17 1 97.12 25 ASP B N 1
ATOM 2395 C CA . ASP B 1 25 ? 12.641 14.758 18.172 1 97.12 25 ASP B CA 1
ATOM 2396 C C . ASP B 1 25 ? 11.633 15.633 18.891 1 97.12 25 ASP B C 1
ATOM 2398 O O . ASP B 1 25 ? 12 16.469 19.734 1 97.12 25 ASP B O 1
ATOM 2402 N N . VAL B 1 26 ? 10.398 15.359 18.719 1 96.62 26 VAL B N 1
ATOM 2403 C CA . VAL B 1 26 ? 9.352 16.266 19.172 1 96.62 26 VAL B CA 1
ATOM 2404 C C . VAL B 1 26 ? 9.109 16.062 20.672 1 96.62 26 VAL B C 1
ATOM 2406 O O . VAL B 1 26 ? 8.406 16.844 21.312 1 96.62 26 VAL B O 1
ATOM 2409 N N . ASP B 1 27 ? 9.648 15.016 21.219 1 95.38 27 ASP B N 1
ATOM 2410 C CA . ASP B 1 27 ? 9.5 14.742 22.656 1 95.38 27 ASP B CA 1
ATOM 2411 C C . ASP B 1 27 ? 10.641 15.359 23.453 1 95.38 27 ASP B C 1
ATOM 2413 O O . ASP B 1 27 ? 10.586 15.398 24.688 1 95.38 27 ASP B O 1
ATOM 2417 N N . HIS B 1 28 ? 11.68 15.773 22.766 1 96.5 28 HIS B N 1
ATOM 2418 C CA . HIS B 1 28 ? 12.812 16.406 23.422 1 96.5 28 HIS B CA 1
ATOM 2419 C C . HIS B 1 28 ? 12.391 17.688 24.141 1 96.5 28 HIS B C 1
ATOM 2421 O O . HIS B 1 28 ? 11.602 18.469 23.609 1 96.5 28 HIS B O 1
ATOM 2427 N N . ALA B 1 29 ? 12.953 17.922 25.25 1 95.81 29 ALA B N 1
ATOM 2428 C CA . ALA B 1 29 ? 12.602 19.062 26.078 1 95.81 29 ALA B CA 1
ATOM 2429 C C . ALA B 1 29 ? 12.773 20.375 25.312 1 95.81 29 ALA B C 1
ATOM 2431 O O . ALA B 1 29 ? 11.945 21.297 25.438 1 95.81 29 ALA B O 1
ATOM 2432 N N . ALA B 1 30 ? 13.812 20.453 24.578 1 96.06 30 ALA B N 1
ATOM 2433 C CA . ALA B 1 30 ? 14.086 21.672 23.812 1 96.06 30 ALA B CA 1
ATOM 2434 C C . ALA B 1 30 ? 13.008 21.922 22.766 1 96.06 30 ALA B C 1
ATOM 2436 O O . ALA B 1 30 ? 12.656 23.062 22.484 1 96.06 30 ALA B O 1
ATOM 2437 N N . PHE B 1 31 ? 12.516 20.891 22.141 1 97.44 31 PHE B N 1
ATOM 2438 C CA . PHE B 1 31 ? 11.422 21.062 21.188 1 97.44 31 PHE B CA 1
ATOM 2439 C C . PHE B 1 31 ? 10.141 21.484 21.891 1 97.44 31 PHE B C 1
ATOM 2441 O O . PHE B 1 31 ? 9.445 22.391 21.422 1 97.44 31 PHE B O 1
ATOM 2448 N N . VAL B 1 32 ? 9.875 20.812 22.984 1 97.19 32 VAL B N 1
ATOM 2449 C CA . VAL B 1 32 ? 8.656 21.094 23.734 1 97.19 32 VAL B CA 1
ATOM 2450 C C . VAL B 1 32 ? 8.633 22.578 24.125 1 97.19 32 VAL B C 1
ATOM 2452 O O . VAL B 1 32 ? 7.605 23.234 24.016 1 97.19 32 VAL B O 1
ATOM 2455 N N . GLU B 1 33 ? 9.766 22.984 24.594 1 96.81 33 GLU B N 1
ATOM 2456 C CA . GLU B 1 33 ? 9.883 24.391 24.953 1 96.81 33 GLU B CA 1
ATOM 2457 C C . GLU B 1 33 ? 9.688 25.297 23.75 1 96.81 33 GLU B C 1
ATOM 2459 O O . GLU B 1 33 ? 8.938 26.266 23.812 1 96.81 33 GLU B O 1
ATOM 2464 N N . ALA B 1 34 ? 10.289 24.984 22.672 1 97.25 34 ALA B N 1
ATOM 2465 C CA . ALA B 1 34 ? 10.203 25.781 21.453 1 97.25 34 ALA B CA 1
ATOM 2466 C C . ALA B 1 34 ? 8.773 25.797 20.906 1 97.25 34 ALA B C 1
ATOM 2468 O O . ALA B 1 34 ? 8.32 26.797 20.359 1 97.25 34 ALA B O 1
ATOM 2469 N N . ALA B 1 35 ? 8.07 24.719 21.047 1 97.25 35 ALA B N 1
ATOM 2470 C CA . ALA B 1 35 ? 6.75 24.516 20.438 1 97.25 35 ALA B CA 1
ATOM 2471 C C . ALA B 1 35 ? 5.648 25.047 21.344 1 97.25 35 ALA B C 1
ATOM 2473 O O . ALA B 1 35 ? 4.465 24.797 21.109 1 97.25 35 ALA B O 1
ATOM 2474 N N . SER B 1 36 ? 5.973 25.75 22.391 1 97.19 36 SER B N 1
ATOM 2475 C CA . SER B 1 36 ? 5.004 26.266 23.344 1 97.19 36 SER B CA 1
ATOM 2476 C C . SER B 1 36 ? 4.066 27.281 22.703 1 97.19 36 SER B C 1
ATOM 2478 O O . SER B 1 36 ? 2.883 27.344 23.031 1 97.19 36 SER B O 1
ATOM 2480 N N . THR B 1 37 ? 4.629 28.109 21.844 1 97.12 37 THR B N 1
ATOM 2481 C CA . THR B 1 37 ? 3.834 29.047 21.047 1 97.12 37 THR B CA 1
ATOM 2482 C C . THR B 1 37 ? 4.301 29.062 19.594 1 97.12 37 THR B C 1
ATOM 2484 O O . THR B 1 37 ? 5.402 28.594 19.281 1 97.12 37 THR B O 1
ATOM 2487 N N . THR B 1 38 ? 3.469 29.562 18.734 1 97.88 38 THR B N 1
ATOM 2488 C CA . THR B 1 38 ? 3.84 29.656 17.328 1 97.88 38 THR B CA 1
ATOM 2489 C C . THR B 1 38 ? 5.043 30.578 17.141 1 97.88 38 THR B C 1
ATOM 2491 O O . THR B 1 38 ? 5.891 30.344 16.281 1 97.88 38 THR B O 1
ATOM 2494 N N . GLU B 1 39 ? 5.125 31.625 17.969 1 97.81 39 GLU B N 1
ATOM 2495 C CA . GLU B 1 39 ? 6.211 32.594 17.875 1 97.81 39 GLU B CA 1
ATOM 2496 C C . GLU B 1 39 ? 7.543 31.969 18.266 1 97.81 39 GLU B C 1
ATOM 2498 O O . GLU B 1 39 ? 8.539 32.125 17.562 1 97.81 39 GLU B O 1
ATOM 2503 N N . THR B 1 40 ? 7.512 31.312 19.391 1 98.25 40 THR B N 1
ATOM 2504 C CA . THR B 1 40 ? 8.742 30.688 19.859 1 98.25 40 THR B CA 1
ATOM 2505 C C . THR B 1 40 ? 9.164 29.562 18.938 1 98.25 40 THR B C 1
ATOM 2507 O O . THR B 1 40 ? 10.359 29.328 18.719 1 98.25 40 THR B O 1
ATOM 2510 N N . PHE B 1 41 ? 8.203 28.891 18.422 1 98.56 41 PHE B N 1
ATOM 2511 C CA . PHE B 1 41 ? 8.484 27.812 17.484 1 98.56 41 PHE B CA 1
ATOM 2512 C C . PHE B 1 41 ? 9.094 28.344 16.188 1 98.56 41 PHE B C 1
ATOM 2514 O O . PHE B 1 41 ? 10.07 27.797 15.68 1 98.56 41 PHE B O 1
ATOM 2521 N N . ASP B 1 42 ? 8.508 29.359 15.688 1 98.5 42 ASP B N 1
ATOM 2522 C CA . ASP B 1 42 ? 9.016 29.984 14.477 1 98.5 42 ASP B CA 1
ATOM 25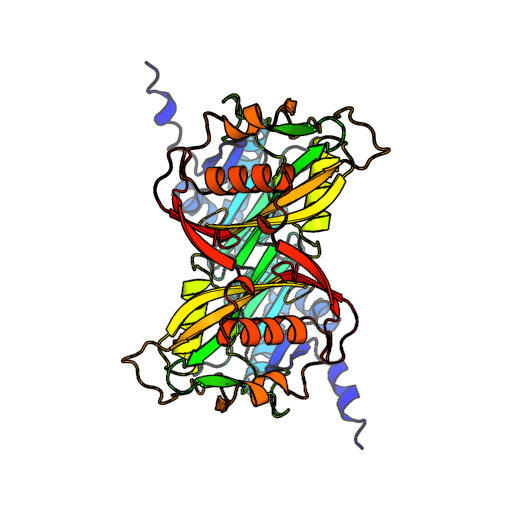23 C C . ASP B 1 42 ? 10.477 30.391 14.641 1 98.5 42 ASP B C 1
ATOM 2525 O O . ASP B 1 42 ? 11.305 30.125 13.766 1 98.5 42 ASP B O 1
ATOM 2529 N N . ALA B 1 43 ? 10.812 31.016 15.734 1 98.12 43 ALA B N 1
ATOM 2530 C CA . ALA B 1 43 ? 12.18 31.469 16.016 1 98.12 43 ALA B CA 1
ATOM 2531 C C . ALA B 1 43 ? 13.141 30.297 16.094 1 98.12 43 ALA B C 1
ATOM 2533 O O . ALA B 1 43 ? 14.219 30.312 15.492 1 98.12 43 ALA B O 1
ATOM 2534 N N . ALA B 1 44 ? 12.719 29.312 16.812 1 98 44 ALA B N 1
ATOM 2535 C CA . ALA B 1 44 ? 13.57 28.141 16.984 1 98 44 ALA B CA 1
ATOM 2536 C C . ALA B 1 44 ? 13.789 27.406 15.648 1 98 44 ALA B C 1
ATOM 2538 O O . ALA B 1 44 ? 14.922 27.078 15.297 1 98 44 ALA B O 1
ATOM 2539 N N . LEU B 1 45 ? 12.719 27.172 14.914 1 98.19 45 LEU B N 1
ATOM 2540 C CA . LEU B 1 45 ? 12.789 26.453 13.641 1 98.19 45 LEU B CA 1
ATOM 2541 C C . LEU B 1 45 ? 13.664 27.219 12.648 1 98.19 45 LEU B C 1
ATOM 2543 O O . LEU B 1 45 ? 14.406 26.594 11.875 1 98.19 45 LEU B O 1
ATOM 2547 N N . GLY B 1 46 ? 13.539 28.516 12.68 1 98 46 GLY B N 1
ATOM 2548 C CA . GLY B 1 46 ? 14.43 29.328 11.859 1 98 46 GLY B CA 1
ATOM 2549 C C . GLY B 1 46 ? 15.898 29.109 12.172 1 98 46 GLY B C 1
ATOM 2550 O O . GLY B 1 46 ? 16.703 28.922 11.266 1 98 46 GLY B O 1
ATOM 2551 N N . ARG B 1 47 ? 16.25 29.109 13.422 1 97.62 47 ARG B N 1
ATOM 2552 C CA . ARG B 1 47 ? 17.625 28.859 13.852 1 97.62 47 ARG B CA 1
ATOM 2553 C C . ARG B 1 47 ? 18.062 27.453 13.484 1 97.62 47 ARG B C 1
ATOM 2555 O O . ARG B 1 47 ? 19.188 27.266 13.008 1 97.62 47 ARG B O 1
ATOM 2562 N N . TRP B 1 48 ? 17.203 26.516 13.758 1 97.81 48 TRP B N 1
ATOM 2563 C CA . TRP B 1 48 ? 17.531 25.125 13.461 1 97.81 48 TRP B CA 1
ATOM 2564 C C . TRP B 1 48 ? 17.766 24.922 11.969 1 97.81 48 TRP B C 1
ATOM 2566 O O . TRP B 1 48 ? 18.734 24.266 11.562 1 97.81 48 TRP B O 1
ATOM 2576 N N . THR B 1 49 ? 16.906 25.516 11.164 1 97.44 49 THR B N 1
ATOM 2577 C CA . THR B 1 49 ? 17.016 25.359 9.719 1 97.44 49 THR B CA 1
ATOM 2578 C C . THR B 1 49 ? 18.328 25.969 9.211 1 97.44 49 THR B C 1
ATOM 2580 O O . THR B 1 49 ? 18.984 25.391 8.336 1 97.44 49 THR B O 1
ATOM 2583 N N . THR B 1 50 ? 18.688 27.109 9.734 1 96.88 50 THR B N 1
ATOM 2584 C CA . THR B 1 50 ? 19.953 27.75 9.383 1 96.88 50 THR B CA 1
ATOM 2585 C C . THR B 1 50 ? 21.125 26.828 9.719 1 96.88 50 THR B C 1
ATOM 2587 O O . THR B 1 50 ? 22.031 26.656 8.906 1 96.88 50 THR B O 1
ATOM 2590 N N . ARG B 1 51 ? 21.078 26.25 10.844 1 96.94 51 ARG B N 1
ATOM 2591 C CA . ARG B 1 51 ? 22.125 25.344 11.281 1 96.94 51 ARG B CA 1
ATOM 2592 C C . ARG B 1 51 ? 22.172 24.094 10.398 1 96.94 51 ARG B C 1
ATOM 2594 O O . ARG B 1 51 ? 23.25 23.641 10.008 1 96.94 51 ARG B O 1
ATOM 2601 N N . TRP B 1 52 ? 21 23.531 10.141 1 97.44 52 TRP B N 1
ATOM 2602 C CA . TRP B 1 52 ? 20.922 22.328 9.305 1 97.44 52 TRP B CA 1
ATOM 2603 C C . TRP B 1 52 ? 21.516 22.594 7.934 1 97.44 52 TRP B C 1
ATOM 2605 O O . TRP B 1 52 ? 22.266 21.75 7.414 1 97.44 52 TRP B O 1
ATOM 2615 N N . ARG B 1 53 ? 21.25 23.719 7.359 1 96.12 53 ARG B N 1
ATOM 2616 C CA . ARG B 1 53 ? 21.812 24.078 6.059 1 96.12 53 ARG B CA 1
ATOM 2617 C C . ARG B 1 53 ? 23.328 24.203 6.125 1 96.12 53 ARG B C 1
ATOM 2619 O O . ARG B 1 53 ? 24.031 23.703 5.25 1 96.12 53 ARG B O 1
ATOM 2626 N N . ALA B 1 54 ? 23.797 24.844 7.141 1 95.69 54 ALA B N 1
ATOM 2627 C CA . ALA B 1 54 ? 25.234 25.047 7.316 1 95.69 54 ALA B CA 1
ATOM 2628 C C . ALA B 1 54 ? 25.969 23.719 7.473 1 95.69 54 ALA B C 1
ATOM 2630 O O . ALA B 1 54 ? 27.109 23.562 7.031 1 95.69 54 ALA B O 1
ATOM 2631 N N . GLU B 1 55 ? 25.266 22.781 8.031 1 95.5 55 GLU B N 1
ATOM 2632 C CA . GLU B 1 55 ? 25.859 21.469 8.297 1 95.5 55 GLU B CA 1
ATOM 2633 C C . GLU B 1 55 ? 25.656 20.516 7.121 1 95.5 55 GLU B C 1
ATOM 2635 O O . GLU B 1 55 ? 26.062 19.359 7.188 1 95.5 55 GLU B O 1
ATOM 2640 N N . GLY B 1 56 ? 24.953 20.984 6.16 1 94.44 56 GLY B N 1
ATOM 2641 C CA . GLY B 1 56 ? 24.797 20.203 4.945 1 94.44 56 GLY B CA 1
ATOM 2642 C C . GLY B 1 56 ? 23.719 19.141 5.055 1 94.44 56 GLY B C 1
ATOM 2643 O O . GLY B 1 56 ? 23.797 18.094 4.402 1 94.44 56 GLY B O 1
ATOM 2644 N N . ALA B 1 57 ? 22.75 19.453 5.934 1 95.44 57 ALA B N 1
ATOM 2645 C CA . ALA B 1 57 ? 21.641 18.5 6.066 1 95.44 57 ALA B CA 1
ATOM 2646 C C . ALA B 1 57 ? 20.812 18.453 4.793 1 95.44 57 ALA B C 1
ATOM 2648 O O . ALA B 1 57 ? 20.688 19.453 4.078 1 95.44 57 ALA B O 1
ATOM 2649 N N . ARG B 1 58 ? 20.219 17.328 4.48 1 94.25 58 ARG B N 1
ATOM 2650 C CA . ARG B 1 58 ? 19.422 17.125 3.283 1 94.25 58 ARG B CA 1
ATOM 2651 C C . ARG B 1 58 ? 17.922 17.203 3.605 1 94.25 58 ARG B C 1
ATOM 2653 O O . ARG B 1 58 ? 17.406 18.281 3.896 1 94.25 58 ARG B O 1
ATOM 2660 N N . GLY B 1 59 ? 17.297 16.047 3.801 1 96.19 59 GLY B N 1
ATOM 2661 C CA . GLY B 1 59 ? 15.883 16.062 4.141 1 96.19 59 GLY B CA 1
ATOM 2662 C C . GLY B 1 59 ? 15.633 16.172 5.633 1 96.19 59 GLY B C 1
ATOM 2663 O O . GLY B 1 59 ? 16.344 15.57 6.438 1 96.19 59 GLY B O 1
ATOM 2664 N N . VAL B 1 60 ? 14.617 17 6.004 1 98.06 60 VAL B N 1
ATOM 2665 C CA . VAL B 1 60 ? 14.234 17.156 7.402 1 98.06 60 VAL B CA 1
ATOM 2666 C C . VAL B 1 60 ? 12.836 16.594 7.633 1 98.06 60 VAL B C 1
ATOM 2668 O O . VAL B 1 60 ? 11.914 16.844 6.859 1 98.06 60 VAL B O 1
ATOM 2671 N N . TRP B 1 61 ? 12.719 15.828 8.641 1 97.81 61 TRP B N 1
ATOM 2672 C CA . TRP B 1 61 ? 11.445 15.242 9.047 1 97.81 61 TRP B CA 1
ATOM 2673 C C . TRP B 1 61 ? 10.922 15.906 10.312 1 97.81 61 TRP B C 1
ATOM 2675 O O . TRP B 1 61 ? 11.602 15.914 11.344 1 97.81 61 TRP B O 1
ATOM 2685 N N . LEU B 1 62 ? 9.734 16.422 10.234 1 98.5 62 LEU B N 1
ATOM 2686 C CA . LEU B 1 62 ? 9.078 17.094 11.359 1 98.5 62 LEU B CA 1
ATOM 2687 C C . LEU B 1 62 ? 7.684 16.531 11.594 1 98.5 62 LEU B C 1
ATOM 2689 O O . LEU B 1 62 ? 6.773 16.766 10.797 1 98.5 62 LEU B O 1
ATOM 2693 N N . ARG B 1 63 ? 7.535 15.828 12.633 1 98 63 ARG B N 1
ATOM 2694 C CA . ARG B 1 63 ? 6.242 15.281 13.023 1 98 63 ARG B CA 1
ATOM 2695 C C . ARG B 1 63 ? 5.461 16.266 13.875 1 98 63 ARG B C 1
ATOM 2697 O O . ARG B 1 63 ? 5.91 16.656 14.961 1 98 63 ARG B O 1
ATOM 2704 N N . VAL B 1 64 ? 4.34 16.688 13.438 1 98.5 64 VAL B N 1
ATOM 2705 C CA . VAL B 1 64 ? 3.512 17.625 14.203 1 98.5 64 VAL B CA 1
ATOM 2706 C C . VAL B 1 64 ? 2.262 16.906 14.711 1 98.5 64 VAL B C 1
ATOM 2708 O O . VAL B 1 64 ? 1.448 16.422 13.914 1 98.5 64 VAL B O 1
ATOM 2711 N N . GLY B 1 65 ? 2.08 16.828 15.992 1 98.06 65 GLY B N 1
ATOM 2712 C CA . GLY B 1 65 ? 0.898 16.219 16.578 1 98.06 65 GLY B CA 1
ATOM 2713 C C . GLY B 1 65 ? -0.366 17.031 16.344 1 98.06 65 GLY B C 1
ATOM 2714 O O . GLY B 1 65 ? -0.31 18.25 16.188 1 98.06 65 GLY B O 1
ATOM 2715 N N . LEU B 1 66 ? -1.414 16.312 16.359 1 98.31 66 LEU B N 1
ATOM 2716 C CA . LEU B 1 66 ? -2.711 16.953 16.172 1 98.31 66 LEU B CA 1
ATOM 2717 C C . LEU B 1 66 ? -2.936 18.047 17.219 1 98.31 66 LEU B C 1
ATOM 2719 O O . LEU B 1 66 ? -3.453 19.109 16.891 1 98.31 66 LEU B O 1
ATOM 2723 N N . GLU B 1 67 ? -2.537 17.875 18.406 1 97 67 GLU B N 1
ATOM 2724 C CA . GLU B 1 67 ? -2.744 18.812 19.516 1 97 67 GLU B CA 1
ATOM 2725 C C . GLU B 1 67 ? -1.94 20.094 19.312 1 97 67 GLU B C 1
ATOM 2727 O O . GLU B 1 67 ? -2.219 21.109 19.938 1 97 67 GLU B O 1
ATOM 2732 N N . LYS B 1 68 ? -0.922 20.031 18.5 1 97.62 68 LYS B N 1
ATOM 2733 C CA . LYS B 1 68 ? -0.082 21.188 18.203 1 97.62 68 LYS B CA 1
ATOM 2734 C C . LYS B 1 68 ? -0.236 21.609 16.734 1 97.62 68 LYS B C 1
ATOM 2736 O O . LYS B 1 68 ? 0.693 22.156 16.141 1 97.62 68 LYS B O 1
ATOM 2741 N N . SER B 1 69 ? -1.364 21.344 16.156 1 98.06 69 SER B N 1
ATOM 2742 C CA . SER B 1 69 ? -1.573 21.516 14.727 1 98.06 69 SER B CA 1
ATOM 2743 C C . SER B 1 69 ? -1.414 22.984 14.328 1 98.06 69 SER B C 1
ATOM 2745 O O . SER B 1 69 ? -1.29 23.297 13.141 1 98.06 69 SER B O 1
ATOM 2747 N N . GLU B 1 70 ? -1.41 23.953 15.273 1 97.38 70 GLU B N 1
ATOM 2748 C CA . GLU B 1 70 ? -1.156 25.359 14.961 1 97.38 70 GLU B CA 1
ATOM 2749 C C . GLU B 1 70 ? 0.261 25.562 14.438 1 97.38 70 GLU B C 1
ATOM 2751 O O . GLU B 1 70 ? 0.555 26.578 13.805 1 97.38 70 GLU B O 1
ATOM 2756 N N . LEU B 1 71 ? 1.119 24.609 14.688 1 98.44 71 LEU B N 1
ATOM 2757 C CA . LEU B 1 71 ? 2.512 24.719 14.266 1 98.44 71 LEU B CA 1
ATOM 2758 C C . LEU B 1 71 ? 2.656 24.391 12.781 1 98.44 71 LEU B C 1
ATOM 2760 O O . LEU B 1 71 ? 3.693 24.688 12.18 1 98.44 71 LEU B O 1
ATOM 2764 N N . VAL B 1 72 ? 1.647 23.75 12.195 1 98.75 72 VAL B N 1
ATOM 2765 C CA . VAL B 1 72 ? 1.709 23.281 10.812 1 98.75 72 VAL B CA 1
ATOM 2766 C C . VAL B 1 72 ? 1.944 24.469 9.883 1 98.75 72 VAL B C 1
ATOM 2768 O O . VAL B 1 72 ? 2.801 24.422 9 1 98.75 72 VAL B O 1
ATOM 2771 N N . SER B 1 73 ? 1.217 25.578 10.102 1 98.19 73 SER B N 1
ATOM 2772 C CA . SER B 1 73 ? 1.358 26.734 9.234 1 98.19 73 SER B CA 1
ATOM 2773 C C . SER B 1 73 ? 2.715 27.406 9.43 1 98.19 73 SER B C 1
ATOM 2775 O O . SER B 1 73 ? 3.273 27.969 8.484 1 98.19 73 SER B O 1
ATOM 2777 N N . VAL B 1 74 ? 3.256 27.375 10.609 1 98.56 74 VAL B N 1
ATOM 2778 C CA . VAL B 1 74 ? 4.582 27.922 10.883 1 98.56 74 VAL B CA 1
ATOM 2779 C C . VAL B 1 74 ? 5.637 27.141 10.102 1 98.56 74 VAL B C 1
ATOM 2781 O O . VAL B 1 74 ? 6.5 27.734 9.453 1 98.56 74 VAL B O 1
ATOM 2784 N N . ALA B 1 75 ? 5.551 25.828 10.188 1 98.69 75 ALA B N 1
ATOM 2785 C CA . ALA B 1 75 ? 6.473 24.969 9.461 1 98.69 75 ALA B CA 1
ATOM 2786 C C . ALA B 1 75 ? 6.395 25.234 7.957 1 98.69 75 ALA B C 1
ATOM 2788 O O . ALA B 1 75 ? 7.426 25.312 7.281 1 98.69 75 ALA B O 1
ATOM 2789 N N . ARG B 1 76 ? 5.156 25.328 7.461 1 98.38 76 ARG B N 1
ATOM 2790 C CA . ARG B 1 76 ? 4.965 25.656 6.051 1 98.38 76 ARG B CA 1
ATOM 2791 C C . ARG B 1 76 ? 5.711 26.922 5.672 1 98.38 76 ARG B C 1
ATOM 2793 O O . ARG B 1 76 ? 6.383 26.984 4.637 1 98.38 76 ARG B O 1
ATOM 2800 N N . ASP B 1 77 ? 5.562 27.953 6.492 1 97.94 77 ASP B N 1
ATOM 2801 C CA . ASP B 1 77 ? 6.191 29.234 6.215 1 97.94 77 ASP B CA 1
ATOM 2802 C C . ASP B 1 77 ? 7.711 29.109 6.191 1 97.94 77 ASP B C 1
ATOM 2804 O O . ASP B 1 77 ? 8.398 29.953 5.617 1 97.94 77 ASP B O 1
ATOM 2808 N N . ARG B 1 78 ? 8.227 28.078 6.812 1 97.19 78 ARG B N 1
ATOM 2809 C CA . ARG B 1 78 ? 9.664 27.844 6.844 1 97.19 78 ARG B CA 1
ATOM 2810 C C . ARG B 1 78 ? 10.086 26.844 5.762 1 97.19 78 ARG B C 1
ATOM 2812 O O . ARG B 1 78 ? 11.211 26.344 5.77 1 97.19 78 ARG B O 1
ATOM 2819 N N . GLY B 1 79 ? 9.148 26.469 4.93 1 96.88 79 GLY B N 1
ATOM 2820 C CA . GLY B 1 79 ? 9.516 25.719 3.742 1 96.88 79 GLY B CA 1
ATOM 2821 C C . GLY B 1 79 ? 9.156 24.25 3.832 1 96.88 79 GLY B C 1
ATOM 2822 O O . GLY B 1 79 ? 9.492 23.469 2.943 1 96.88 79 GLY B O 1
ATOM 2823 N N . PHE B 1 80 ? 8.477 23.875 4.887 1 98.5 80 PHE B N 1
ATOM 2824 C CA . PHE B 1 80 ? 8.047 22.484 5.004 1 98.5 80 PHE B CA 1
ATOM 2825 C C . PHE B 1 80 ? 6.777 22.234 4.195 1 98.5 80 PHE B C 1
ATOM 2827 O O . PHE B 1 80 ? 5.949 23.141 4.043 1 98.5 80 PHE B O 1
ATOM 2834 N N . GLU B 1 81 ? 6.645 21.016 3.67 1 98.31 81 GLU B N 1
ATOM 2835 C CA . GLU B 1 81 ? 5.438 20.531 3.006 1 98.31 81 GLU B CA 1
ATOM 2836 C C . GLU B 1 81 ? 4.914 19.266 3.676 1 98.31 81 GLU B C 1
ATOM 2838 O O . GLU B 1 81 ? 5.605 18.656 4.496 1 98.31 81 GLU B O 1
ATOM 2843 N N . PHE B 1 82 ? 3.68 18.922 3.359 1 98.44 82 PHE B N 1
ATOM 2844 C CA . PHE B 1 82 ? 3.133 17.688 3.906 1 98.44 82 PHE B CA 1
ATOM 2845 C C . PHE B 1 82 ? 3.818 16.469 3.293 1 98.44 82 PHE B C 1
ATOM 2847 O O . PHE B 1 82 ? 4.297 16.531 2.156 1 98.44 82 PHE B O 1
ATOM 2854 N N . HIS B 1 83 ? 3.891 15.461 4.004 1 97.25 83 HIS B N 1
ATOM 2855 C CA . HIS B 1 83 ? 4.367 14.188 3.48 1 97.25 83 HIS B CA 1
ATOM 2856 C C . HIS B 1 83 ? 3.316 13.094 3.643 1 97.25 83 HIS B C 1
ATOM 2858 O O . HIS B 1 83 ? 2.854 12.516 2.654 1 97.25 83 HIS B O 1
ATOM 2864 N N . HIS B 1 84 ? 2.918 12.766 4.805 1 96.62 84 HIS B N 1
ATOM 2865 C CA . HIS B 1 84 ? 1.846 11.836 5.145 1 96.62 84 HIS B CA 1
ATOM 2866 C C . HIS B 1 84 ? 1.224 12.18 6.492 1 96.62 84 HIS B C 1
ATOM 2868 O O . HIS B 1 84 ? 1.734 13.039 7.215 1 96.62 84 HIS B O 1
ATOM 2874 N N . ALA B 1 85 ? 0.11 11.531 6.777 1 97.5 85 ALA B N 1
ATOM 2875 C CA . ALA B 1 85 ? -0.531 11.773 8.07 1 97.5 85 ALA B CA 1
ATOM 2876 C C . ALA B 1 85 ? -1.166 10.492 8.609 1 97.5 85 ALA B C 1
ATOM 2878 O O . ALA B 1 85 ? -1.487 9.578 7.848 1 97.5 85 ALA B O 1
ATOM 2879 N N . GLU B 1 86 ? -1.197 10.461 9.836 1 94.81 86 GLU B N 1
ATOM 2880 C CA . GLU B 1 86 ? -2.006 9.531 10.617 1 94.81 86 GLU B CA 1
ATOM 2881 C C . GLU B 1 86 ? -3.025 10.266 11.477 1 94.81 86 GLU B C 1
ATOM 2883 O O . GLU B 1 86 ? -3.047 11.5 11.508 1 94.81 86 GLU B O 1
ATOM 2888 N N . LYS B 1 87 ? -3.791 9.508 12.133 1 95.31 87 LYS B N 1
ATOM 2889 C CA . LYS B 1 87 ? -4.898 10.094 12.883 1 95.31 87 LYS B CA 1
ATOM 2890 C C . LYS B 1 87 ? -4.395 11.156 13.852 1 95.31 87 LYS B C 1
ATOM 2892 O O . LYS B 1 87 ? -5.043 12.195 14.039 1 95.31 87 LYS B O 1
ATOM 2897 N N . THR B 1 88 ? -3.188 11 14.383 1 96.81 88 THR B N 1
ATOM 2898 C CA . THR B 1 88 ? -2.791 11.82 15.516 1 96.81 88 THR B CA 1
ATOM 2899 C C . THR B 1 88 ? -1.664 12.773 15.125 1 96.81 88 THR B C 1
ATOM 2901 O O . THR B 1 88 ? -1.22 13.586 15.945 1 96.81 88 THR B O 1
ATOM 2904 N N . TYR B 1 89 ? -1.183 12.625 13.883 1 97.69 89 TYR B N 1
ATOM 2905 C CA . TYR B 1 89 ? -0.096 13.523 13.516 1 97.69 89 TYR B CA 1
ATOM 2906 C C . TYR B 1 89 ? -0.018 13.711 12.008 1 97.69 89 TYR B C 1
ATOM 2908 O O . TYR B 1 89 ? -0.586 12.914 11.25 1 97.69 89 TYR B O 1
ATOM 2916 N N . VAL B 1 90 ? 0.629 14.719 11.633 1 98.44 90 VAL B N 1
ATOM 2917 C CA . VAL B 1 90 ? 1.039 14.93 10.25 1 98.44 90 VAL B CA 1
ATOM 2918 C C . VAL B 1 90 ? 2.561 15.039 10.172 1 98.44 90 VAL B C 1
ATOM 2920 O O . VAL B 1 90 ? 3.189 15.672 11.023 1 98.44 90 VAL B O 1
ATOM 2923 N N . MET B 1 91 ? 3.129 14.266 9.281 1 98.19 91 MET B N 1
ATOM 2924 C CA . MET B 1 91 ? 4.559 14.352 8.992 1 98.19 91 MET B CA 1
ATOM 2925 C C . MET B 1 91 ? 4.824 15.398 7.914 1 98.19 91 MET B C 1
ATOM 2927 O O . MET B 1 91 ? 4.23 15.352 6.836 1 98.19 91 MET B O 1
ATOM 2931 N N . MET B 1 92 ? 5.652 16.328 8.219 1 98.56 92 MET B N 1
ATOM 2932 C CA . MET B 1 92 ? 6.086 17.344 7.27 1 98.56 92 MET B CA 1
ATOM 2933 C C . MET B 1 92 ? 7.566 17.203 6.945 1 98.56 92 MET B C 1
ATOM 2935 O O . MET B 1 92 ? 8.336 16.688 7.762 1 98.56 92 MET B O 1
ATOM 2939 N N . THR B 1 93 ? 7.945 17.609 5.75 1 98.38 93 THR B N 1
ATOM 2940 C CA . THR B 1 93 ? 9.344 17.484 5.34 1 98.38 93 THR B CA 1
ATOM 2941 C C . THR B 1 93 ? 9.812 18.734 4.613 1 98.38 93 THR B C 1
ATOM 2943 O O . THR B 1 93 ? 9 19.5 4.078 1 98.38 93 THR B O 1
ATOM 2946 N N . ALA B 1 94 ? 11.062 18.984 4.688 1 98.06 94 ALA B N 1
ATOM 2947 C CA . ALA B 1 94 ? 11.75 20.016 3.898 1 98.06 94 ALA B CA 1
ATOM 2948 C C . ALA B 1 94 ? 13.031 19.453 3.289 1 98.06 94 ALA B C 1
ATOM 2950 O O . ALA B 1 94 ? 13.797 18.75 3.959 1 98.06 94 ALA B O 1
ATOM 2951 N N . TRP B 1 95 ? 13.227 19.594 2.029 1 97.5 95 TRP B N 1
ATOM 2952 C CA . TRP B 1 95 ? 14.484 19.297 1.355 1 97.5 95 TRP B CA 1
ATOM 2953 C C . TRP B 1 95 ? 15.359 20.531 1.272 1 97.5 95 TRP B C 1
ATOM 2955 O O . TRP B 1 95 ? 14.977 21.531 0.658 1 97.5 95 TRP B O 1
ATOM 2965 N N . LEU B 1 96 ? 16.516 20.547 1.816 1 96.69 96 LEU B N 1
ATOM 2966 C CA . LEU B 1 96 ? 17.281 21.766 2.059 1 96.69 96 LEU B CA 1
ATOM 2967 C C . LEU B 1 96 ? 18.203 22.062 0.893 1 96.69 96 LEU B C 1
ATOM 2969 O O . LEU B 1 96 ? 18.375 23.219 0.502 1 96.69 96 LEU B O 1
ATOM 2973 N N . PRO B 1 97 ? 18.812 21 0.275 1 93.75 97 PRO B N 1
ATOM 2974 C CA . PRO B 1 97 ? 19.688 21.328 -0.856 1 93.75 97 PRO B CA 1
ATOM 2975 C C . PRO B 1 97 ? 18.922 21.953 -2.025 1 93.75 97 PRO B C 1
ATOM 2977 O O . PRO B 1 97 ? 17.797 21.547 -2.328 1 93.75 97 PRO B O 1
ATOM 2980 N N . GLU B 1 98 ? 19.469 22.875 -2.656 1 91.25 98 GLU B N 1
ATOM 2981 C CA . GLU B 1 98 ? 18.828 23.562 -3.77 1 91.25 98 GLU B CA 1
ATOM 2982 C C . GLU B 1 98 ? 19.312 23.016 -5.109 1 91.25 98 GLU B C 1
ATOM 2984 O O . GLU B 1 98 ? 18.641 23.188 -6.133 1 91.25 98 GLU B O 1
ATOM 2989 N N . ASP B 1 99 ? 20.406 22.328 -5.148 1 89.56 99 ASP B N 1
ATOM 2990 C CA . ASP B 1 99 ? 21.047 21.906 -6.391 1 89.56 99 ASP B CA 1
ATOM 2991 C C . ASP B 1 99 ? 20.734 20.438 -6.691 1 89.56 99 ASP B C 1
ATOM 2993 O O . ASP B 1 99 ? 21.266 19.875 -7.66 1 89.56 99 ASP B O 1
ATOM 2997 N N . GLU B 1 100 ? 20.078 19.875 -5.82 1 87.12 100 GLU B N 1
ATOM 2998 C CA . GLU B 1 100 ? 19.734 18.469 -6.02 1 87.12 100 GLU B CA 1
ATOM 2999 C C . GLU B 1 100 ? 18.234 18.234 -5.82 1 87.12 100 GLU B C 1
ATOM 3001 O O . GLU B 1 100 ? 17.625 18.828 -4.938 1 87.12 100 GLU B O 1
ATOM 3006 N N . ALA B 1 101 ? 17.719 17.359 -6.617 1 87.81 101 ALA B N 1
ATOM 3007 C CA . ALA B 1 101 ? 16.328 16.984 -6.453 1 87.81 101 ALA B CA 1
ATOM 3008 C C . ALA B 1 101 ? 16.109 16.188 -5.168 1 87.81 101 ALA B C 1
ATOM 3010 O O . ALA B 1 101 ? 16.984 15.43 -4.754 1 87.81 101 ALA B O 1
ATOM 3011 N N .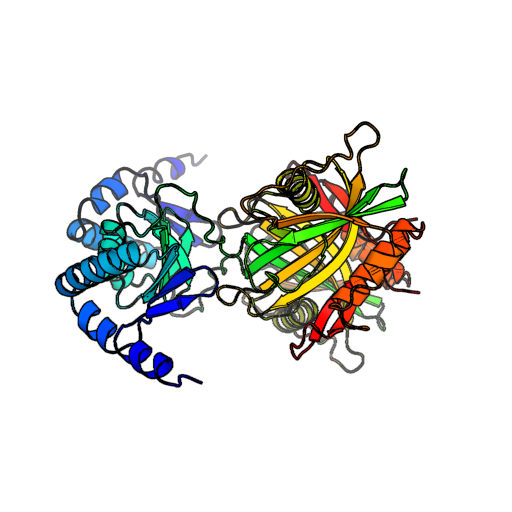 SER B 1 102 ? 14.938 16.359 -4.594 1 91 102 SER B N 1
ATOM 3012 C CA . SER B 1 102 ? 14.609 15.656 -3.357 1 91 102 SER B CA 1
ATOM 3013 C C . SER B 1 102 ? 14.57 14.148 -3.572 1 91 102 SER B C 1
ATOM 3015 O O . SER B 1 102 ? 14.008 13.672 -4.562 1 91 102 SER B O 1
ATOM 3017 N N . THR B 1 103 ? 15.094 13.391 -2.666 1 85.5 103 THR B N 1
ATOM 3018 C CA . THR B 1 103 ? 15.062 11.93 -2.707 1 85.5 103 THR B CA 1
ATOM 3019 C C . THR B 1 103 ? 14.266 11.375 -1.532 1 85.5 103 THR B C 1
ATOM 3021 O O . THR B 1 103 ? 14.398 10.195 -1.193 1 85.5 103 THR B O 1
ATOM 3024 N N . ILE B 1 104 ? 13.508 12.312 -0.876 1 90.31 104 ILE B N 1
ATOM 3025 C CA . ILE B 1 104 ? 12.641 11.844 0.198 1 90.31 104 ILE B CA 1
ATOM 3026 C C . ILE B 1 104 ? 11.664 10.805 -0.342 1 90.31 104 ILE B C 1
ATOM 3028 O O . ILE B 1 104 ? 10.961 11.055 -1.325 1 90.31 104 ILE B O 1
ATOM 3032 N N . PRO B 1 105 ? 11.68 9.68 0.233 1 87.12 105 PRO B N 1
ATOM 3033 C CA . PRO B 1 105 ? 10.812 8.625 -0.299 1 87.12 105 PRO B CA 1
ATOM 3034 C C . PRO B 1 105 ? 9.328 8.938 -0.102 1 87.12 105 PRO B C 1
ATOM 3036 O O . PRO B 1 105 ? 8.953 9.594 0.872 1 87.12 105 PRO B O 1
ATOM 3039 N N . ALA B 1 106 ? 8.547 8.43 -0.973 1 88.75 106 ALA B N 1
ATOM 3040 C CA . ALA B 1 106 ? 7.098 8.578 -0.857 1 88.75 106 ALA B CA 1
ATOM 3041 C C . ALA B 1 106 ? 6.543 7.676 0.241 1 88.75 106 ALA B C 1
ATOM 3043 O O . ALA B 1 106 ? 7.23 6.773 0.722 1 88.75 106 ALA B O 1
ATOM 3044 N N . ASN B 1 107 ? 5.34 8.023 0.745 1 91.38 107 ASN B N 1
ATOM 3045 C CA . ASN B 1 107 ? 4.625 7.164 1.682 1 91.38 107 ASN B CA 1
ATOM 3046 C C . ASN B 1 107 ? 3.965 5.984 0.968 1 91.38 107 ASN B C 1
ATOM 3048 O O . ASN B 1 107 ? 4.23 5.738 -0.209 1 91.38 107 ASN B O 1
ATOM 3052 N N . ALA B 1 108 ? 3.15 5.184 1.7 1 92.56 108 ALA B N 1
ATOM 3053 C CA . ALA B 1 108 ? 2.455 4.02 1.156 1 92.56 108 ALA B CA 1
ATOM 3054 C C . ALA B 1 108 ? 1.656 4.391 -0.09 1 92.56 108 ALA B C 1
ATOM 3056 O O . ALA B 1 108 ? 0.992 5.43 -0.123 1 92.56 108 ALA B O 1
ATOM 3057 N N . SER B 1 109 ? 1.739 3.555 -1.034 1 93.62 109 SER B N 1
ATOM 3058 C CA . SER B 1 109 ? 1.124 3.803 -2.334 1 93.62 109 SER B CA 1
ATOM 3059 C C . SER B 1 109 ? -0.083 2.896 -2.557 1 93.62 109 SER B C 1
ATOM 3061 O O . SER B 1 109 ? -0.912 3.162 -3.43 1 93.62 109 SER B O 1
ATOM 3063 N N . HIS B 1 110 ? -0.191 1.871 -1.763 1 96.25 110 HIS B N 1
ATOM 3064 C CA . HIS B 1 110 ? -1.174 0.837 -2.064 1 96.25 110 HIS B CA 1
ATOM 3065 C C . HIS B 1 110 ? -1.974 0.458 -0.823 1 96.25 110 HIS B C 1
ATOM 3067 O O . HIS B 1 110 ? -1.428 0.406 0.281 1 96.25 110 HIS B O 1
ATOM 3073 N N . GLN B 1 111 ? -3.201 0.221 -1.056 1 95.56 111 GLN B N 1
ATOM 3074 C CA . GLN B 1 111 ? -3.977 -0.614 -0.145 1 95.56 111 GLN B CA 1
ATOM 3075 C C . GLN B 1 111 ? -3.912 -2.082 -0.554 1 95.56 111 GLN B C 1
ATOM 3077 O O . GLN B 1 111 ? -3.709 -2.396 -1.729 1 95.56 111 GLN B O 1
ATOM 3082 N N . VAL B 1 112 ? -4.051 -2.949 0.37 1 97.12 112 VAL B N 1
ATOM 3083 C CA . VAL B 1 112 ? -4.113 -4.379 0.088 1 97.12 112 VAL B CA 1
ATOM 3084 C C . VAL B 1 112 ? -5.418 -4.957 0.631 1 97.12 112 VAL B C 1
ATOM 3086 O O . VAL B 1 112 ? -5.773 -4.723 1.79 1 97.12 112 VAL B O 1
ATOM 3089 N N . GLY B 1 113 ? -6.18 -5.566 -0.253 1 97 113 GLY B N 1
ATOM 3090 C CA . GLY B 1 113 ? -7.391 -6.277 0.13 1 97 113 GLY B CA 1
ATOM 3091 C C . GLY B 1 113 ? -7.289 -7.777 -0.058 1 97 113 GLY B C 1
ATOM 3092 O O . GLY B 1 113 ? -6.391 -8.266 -0.751 1 97 113 GLY B O 1
ATOM 3093 N N . VAL B 1 114 ? -8.219 -8.461 0.583 1 98.38 114 VAL B N 1
ATOM 3094 C CA . VAL B 1 114 ? -8.297 -9.914 0.439 1 98.38 114 VAL B CA 1
ATOM 3095 C C . VAL B 1 114 ? -9.734 -10.32 0.103 1 98.38 114 VAL B C 1
ATOM 3097 O O . VAL B 1 114 ? -10.688 -9.711 0.586 1 98.38 114 VAL B O 1
ATOM 3100 N N . GLY B 1 115 ? -9.844 -11.219 -0.754 1 98.38 115 GLY B N 1
ATOM 3101 C CA . GLY B 1 115 ? -11.047 -12.016 -0.96 1 98.38 115 GLY B CA 1
ATOM 3102 C C . GLY B 1 115 ? -10.852 -13.484 -0.634 1 98.38 115 GLY B C 1
ATOM 3103 O O . GLY B 1 115 ? -9.914 -14.117 -1.12 1 98.38 115 GLY B O 1
ATOM 3104 N N . ALA B 1 116 ? -11.742 -13.969 0.186 1 98.81 116 ALA B N 1
ATOM 3105 C CA . ALA B 1 116 ? -11.539 -15.312 0.72 1 98.81 116 ALA B CA 1
ATOM 3106 C C . ALA B 1 116 ? -12.539 -16.297 0.126 1 98.81 116 ALA B C 1
ATOM 3108 O O . ALA B 1 116 ? -13.742 -16.203 0.392 1 98.81 116 ALA B O 1
ATOM 3109 N N . PHE B 1 117 ? -12.07 -17.188 -0.705 1 98.75 117 PHE B N 1
ATOM 3110 C CA . PHE B 1 117 ? -12.82 -18.375 -1.078 1 98.75 117 PHE B CA 1
ATOM 3111 C C . PHE B 1 117 ? -12.805 -19.406 0.052 1 98.75 117 PHE B C 1
ATOM 3113 O O . PHE B 1 117 ? -11.828 -20.125 0.223 1 98.75 117 PHE B O 1
ATOM 3120 N N . VAL B 1 118 ? -13.875 -19.406 0.754 1 98.81 118 VAL B N 1
ATOM 3121 C CA . VAL B 1 118 ? -13.977 -20.297 1.906 1 98.81 118 VAL B CA 1
ATOM 3122 C C . VAL B 1 118 ? -14.602 -21.625 1.479 1 98.81 118 VAL B C 1
ATOM 3124 O O . VAL B 1 118 ? -15.789 -21.688 1.159 1 98.81 118 VAL B O 1
ATOM 3127 N N . TRP B 1 119 ? -13.797 -22.672 1.621 1 98.25 119 TRP B N 1
ATOM 3128 C CA . TRP B 1 119 ? -14.195 -23.984 1.12 1 98.25 119 TRP B CA 1
ATOM 3129 C C . TRP B 1 119 ? -14.414 -24.953 2.27 1 98.25 119 TRP B C 1
ATOM 3131 O O . TRP B 1 119 ? -13.516 -25.188 3.08 1 98.25 119 TRP B O 1
ATOM 3141 N N . ASP B 1 120 ? -15.625 -25.453 2.406 1 97.94 120 ASP B N 1
ATOM 3142 C CA . ASP B 1 120 ? -15.93 -26.562 3.303 1 97.94 120 ASP B CA 1
ATOM 3143 C C . ASP B 1 120 ? -15.719 -27.906 2.607 1 97.94 120 ASP B C 1
ATOM 3145 O O . ASP B 1 120 ? -16.609 -28.422 1.931 1 97.94 120 ASP B O 1
ATOM 3149 N N . GLU B 1 121 ? -14.617 -28.422 2.857 1 94.81 121 GLU B N 1
ATOM 3150 C CA . GLU B 1 121 ? -14.219 -29.656 2.176 1 94.81 121 GLU B CA 1
ATOM 3151 C C . GLU B 1 121 ? -15.164 -30.797 2.525 1 94.81 121 GLU B C 1
ATOM 3153 O O . GLU B 1 121 ? -15.43 -31.672 1.691 1 94.81 121 GLU B O 1
ATOM 3158 N N . GLU B 1 122 ? -15.633 -30.844 3.686 1 94.94 122 GLU B N 1
ATOM 3159 C CA . GLU B 1 122 ? -16.5 -31.922 4.156 1 94.94 122 GLU B CA 1
ATOM 3160 C C . GLU B 1 122 ? -17.875 -31.859 3.502 1 94.94 122 GLU B C 1
ATOM 3162 O O . GLU B 1 122 ? -18.406 -32.875 3.064 1 94.94 122 GLU B O 1
ATOM 3167 N N . ARG B 1 123 ? -18.391 -30.703 3.377 1 96.19 123 ARG B N 1
ATOM 3168 C CA . ARG B 1 123 ? -19.75 -30.531 2.871 1 96.19 123 ARG B CA 1
ATOM 3169 C C . ARG B 1 123 ? -19.75 -30.125 1.404 1 96.19 123 ARG B C 1
ATOM 3171 O O . ARG B 1 123 ? -20.797 -30.062 0.765 1 96.19 123 ARG B O 1
ATOM 3178 N N . LYS B 1 124 ? -18.609 -29.797 0.924 1 96.88 124 LYS B N 1
ATOM 3179 C CA . LYS B 1 124 ? -18.422 -29.359 -0.456 1 96.88 124 LYS B CA 1
ATOM 3180 C C . LYS B 1 124 ? -19.266 -28.125 -0.754 1 96.88 124 LYS B C 1
ATOM 3182 O O . LYS B 1 124 ? -20.016 -28.094 -1.739 1 96.88 124 LYS B O 1
ATOM 3187 N N . ARG B 1 125 ? -19.094 -27.094 0.078 1 97.81 125 ARG B N 1
ATOM 3188 C CA . ARG B 1 125 ? -19.812 -25.844 -0.039 1 97.81 125 ARG B CA 1
ATOM 3189 C C . ARG B 1 125 ? -18.875 -24.641 0.066 1 97.81 125 ARG B C 1
ATOM 3191 O O . ARG B 1 125 ? -17.781 -24.75 0.642 1 97.81 125 ARG B O 1
ATOM 3198 N N . VAL B 1 126 ? -19.344 -23.547 -0.501 1 98.31 126 VAL B N 1
ATOM 3199 C CA . VAL B 1 126 ? -18.609 -22.297 -0.479 1 98.31 126 VAL B CA 1
ATOM 3200 C C . VAL B 1 126 ? -19.375 -21.25 0.331 1 98.31 126 VAL B C 1
ATOM 3202 O O . VAL B 1 126 ? -20.594 -21.141 0.216 1 98.31 126 VAL B O 1
ATOM 3205 N N . LEU B 1 127 ? -18.688 -20.484 1.139 1 98.5 127 LEU B N 1
ATOM 3206 C CA . LEU B 1 127 ? -19.297 -19.422 1.937 1 98.5 127 LEU B CA 1
ATOM 3207 C C . LEU B 1 127 ? -19.438 -18.141 1.129 1 98.5 127 LEU B C 1
ATOM 3209 O O . LEU B 1 127 ? -18.453 -17.641 0.576 1 98.5 127 LEU B O 1
ATOM 3213 N N . LEU B 1 128 ? -20.609 -17.594 0.982 1 97.31 128 LEU B N 1
ATOM 3214 C CA . LEU B 1 128 ? -20.875 -16.344 0.281 1 97.31 128 LEU B CA 1
ATOM 3215 C C . LEU B 1 128 ? -21.547 -15.32 1.207 1 97.31 128 LEU B C 1
ATOM 3217 O O . LEU B 1 128 ? -22.234 -15.703 2.15 1 97.31 128 LEU B O 1
ATOM 3221 N N . VAL B 1 129 ? -21.297 -14.055 0.907 1 96.19 129 VAL B N 1
ATOM 3222 C CA . VAL B 1 129 ? -21.875 -13 1.729 1 96.19 129 VAL B CA 1
ATOM 3223 C C . VAL B 1 129 ? -22.5 -11.93 0.835 1 96.19 129 VAL B C 1
ATOM 3225 O O . VAL B 1 129 ? -22.188 -11.844 -0.356 1 96.19 129 VAL B O 1
ATOM 3228 N N . GLN B 1 130 ? -23.422 -11.195 1.403 1 92.75 130 GLN B N 1
ATOM 3229 C CA . GLN B 1 130 ? -24 -9.969 0.846 1 92.75 130 GLN B CA 1
ATOM 3230 C C . GLN B 1 130 ? -23.75 -8.781 1.77 1 92.75 130 GLN B C 1
ATOM 3232 O O . GLN B 1 130 ? -24.016 -8.859 2.971 1 92.75 130 GLN B O 1
ATOM 3237 N N . GLU B 1 131 ? -23.281 -7.766 1.241 1 85.06 131 GLU B N 1
ATOM 3238 C CA . GLU B 1 131 ? -22.969 -6.59 2.053 1 85.06 131 GLU B CA 1
ATOM 3239 C C . GLU B 1 131 ? -24.219 -5.75 2.307 1 85.06 131 GLU B C 1
ATOM 3241 O O . GLU B 1 131 ? -25.125 -5.707 1.471 1 85.06 131 GLU B O 1
ATOM 3246 N N . LYS B 1 132 ? -24.219 -5.023 3.41 1 79.38 132 LYS B N 1
ATOM 3247 C CA . LYS B 1 132 ? -25.344 -4.184 3.811 1 79.38 132 LYS B CA 1
ATOM 3248 C C . LYS B 1 132 ? -25.312 -2.838 3.096 1 79.38 132 LYS B C 1
ATOM 3250 O O . LYS B 1 132 ? -26.359 -2.289 2.736 1 79.38 132 LYS B O 1
ATOM 3255 N N . ARG B 1 133 ? -24.125 -2.291 2.965 1 69.25 133 ARG B N 1
ATOM 3256 C CA . ARG B 1 133 ? -23.969 -0.955 2.398 1 69.25 133 ARG B CA 1
ATOM 3257 C C . ARG B 1 133 ? -22.969 -0.957 1.245 1 69.25 133 ARG B C 1
ATOM 3259 O O . ARG B 1 133 ? -22.234 -1.925 1.061 1 69.25 133 ARG B O 1
ATOM 3266 N N . GLY B 1 134 ? -23.047 0.036 0.37 1 63.38 134 GLY B N 1
ATOM 3267 C CA . GLY B 1 134 ? -22.094 0.198 -0.72 1 63.38 134 GLY B CA 1
ATOM 3268 C C . GLY B 1 134 ? -22.656 -0.204 -2.068 1 63.38 134 GLY B C 1
ATOM 3269 O O . GLY B 1 134 ? -23.859 -0.486 -2.188 1 63.38 134 GLY B O 1
ATOM 3270 N N . PRO B 1 135 ? -21.828 -0.05 -3.008 1 57.38 135 PRO B N 1
ATOM 3271 C CA . PRO B 1 135 ? -22.266 -0.257 -4.391 1 57.38 135 PRO B CA 1
ATOM 3272 C C . PRO B 1 135 ? -22.906 -1.63 -4.613 1 57.38 135 PRO B C 1
ATOM 3274 O O . PRO B 1 135 ? -23.703 -1.804 -5.531 1 57.38 135 PRO B O 1
ATOM 3277 N N . ALA B 1 136 ? -22.531 -2.469 -3.676 1 53.84 136 ALA B N 1
ATOM 3278 C CA . ALA B 1 136 ? -23.031 -3.828 -3.867 1 53.84 136 ALA B CA 1
ATOM 3279 C C . ALA B 1 136 ? -24.328 -4.051 -3.098 1 53.84 136 ALA B C 1
ATOM 3281 O O . ALA B 1 136 ? -24.969 -5.09 -3.242 1 53.84 136 ALA B O 1
ATOM 3282 N N . SER B 1 137 ? -24.703 -2.951 -2.414 1 56.53 137 SER B N 1
ATOM 3283 C CA . SER B 1 137 ? -25.922 -3.084 -1.613 1 56.53 137 SER B CA 1
ATOM 3284 C C . SER B 1 137 ? -27.172 -3.066 -2.49 1 56.53 137 SER B C 1
ATOM 3286 O O . SER B 1 137 ? -27.203 -2.393 -3.523 1 56.53 137 SER B O 1
ATOM 3288 N N . GLY B 1 138 ? -28.141 -3.992 -2.18 1 59.69 138 GLY B N 1
ATOM 3289 C CA . GLY B 1 138 ? -29.453 -3.998 -2.791 1 59.69 138 GLY B CA 1
ATOM 3290 C C . GLY B 1 138 ? -29.531 -4.844 -4.051 1 59.69 138 GLY B C 1
ATOM 3291 O O . GLY B 1 138 ? -30.609 -5.043 -4.609 1 59.69 138 GLY B O 1
ATOM 3292 N N . ARG B 1 139 ? -28.375 -5.113 -4.668 1 59.69 139 ARG B N 1
ATOM 3293 C CA . ARG B 1 139 ? -28.391 -5.766 -5.969 1 59.69 139 ARG B CA 1
ATOM 3294 C C . ARG B 1 139 ? -28.344 -7.285 -5.82 1 59.69 139 ARG B C 1
ATOM 3296 O O . ARG B 1 139 ? -28.094 -8 -6.793 1 59.69 139 ARG B O 1
ATOM 3303 N N . ASP B 1 140 ? -28.719 -7.879 -4.809 1 78.38 140 ASP B N 1
ATOM 3304 C CA . ASP B 1 140 ? -28.641 -9.328 -4.625 1 78.38 140 ASP B CA 1
ATOM 3305 C C . ASP B 1 140 ? -27.281 -9.859 -5.059 1 78.38 140 ASP B C 1
ATOM 3307 O O . ASP B 1 140 ? -27.203 -10.859 -5.781 1 78.38 140 ASP B O 1
ATOM 3311 N N . LEU B 1 141 ? -26.219 -9.227 -4.781 1 85.19 141 LEU B N 1
ATOM 3312 C CA . LEU B 1 141 ? -24.875 -9.641 -5.168 1 85.19 141 LEU B CA 1
ATOM 3313 C C . LEU B 1 141 ? -24.219 -10.477 -4.074 1 85.19 141 LEU B C 1
ATOM 3315 O O . LEU B 1 141 ? -23.906 -9.961 -2.998 1 85.19 141 LEU B O 1
ATOM 3319 N N . TRP B 1 142 ? -24.156 -11.82 -4.367 1 92.06 142 TRP B N 1
ATOM 3320 C CA . TRP B 1 142 ? -23.422 -12.742 -3.496 1 92.06 142 TRP B CA 1
ATOM 3321 C C . TRP B 1 142 ? -21.953 -12.828 -3.891 1 92.06 142 TRP B C 1
ATOM 3323 O O . TRP B 1 142 ? -21.641 -13.062 -5.055 1 92.06 142 TRP B O 1
ATOM 3333 N N . LYS B 1 143 ? -21.109 -12.594 -2.957 1 94.25 143 LYS B N 1
ATOM 3334 C CA . LYS B 1 143 ? -19.688 -12.578 -3.25 1 94.25 143 LYS B CA 1
ATOM 3335 C C . LYS B 1 143 ? -18.891 -13.234 -2.123 1 94.25 143 LYS B C 1
ATOM 3337 O O . LYS B 1 143 ? -19.438 -13.578 -1.081 1 94.25 143 LYS B O 1
ATOM 3342 N N . MET B 1 144 ? -17.625 -13.445 -2.318 1 96.88 144 MET B N 1
ATOM 3343 C CA . MET B 1 144 ? -16.719 -13.922 -1.275 1 96.88 144 MET B CA 1
ATOM 3344 C C . MET B 1 144 ? -16.562 -12.875 -0.174 1 96.88 144 MET B C 1
ATOM 3346 O O . MET B 1 144 ? -16.625 -11.672 -0.438 1 96.88 144 MET B O 1
ATOM 3350 N N . PRO B 1 145 ? -16.391 -13.344 1.058 1 97.44 145 PRO B N 1
ATOM 3351 C CA . PRO B 1 145 ? -15.984 -12.375 2.08 1 97.44 145 PRO B CA 1
ATOM 3352 C C . PRO B 1 145 ? -14.719 -11.609 1.704 1 97.44 145 PRO B C 1
ATOM 3354 O O . PRO B 1 145 ? -13.766 -12.203 1.192 1 97.44 145 PRO B O 1
ATOM 3357 N N . THR B 1 146 ? -14.742 -10.359 1.882 1 96.31 146 THR B N 1
ATOM 3358 C CA . THR B 1 146 ? -13.594 -9.516 1.555 1 96.31 146 THR B CA 1
ATOM 3359 C C . THR B 1 146 ? -13.25 -8.594 2.723 1 96.31 146 THR B C 1
ATOM 3361 O O . THR B 1 146 ? -14.023 -8.484 3.678 1 96.31 146 THR B O 1
ATOM 3364 N N . GLY B 1 147 ? -12.07 -8 2.688 1 94.88 147 GLY B N 1
ATOM 3365 C CA . GLY B 1 147 ? -11.625 -7.023 3.666 1 94.88 147 GLY B CA 1
ATOM 3366 C C . GLY B 1 147 ? -10.266 -6.43 3.342 1 94.88 147 GLY B C 1
ATOM 3367 O O . GLY B 1 147 ? -9.602 -6.875 2.406 1 94.88 147 GLY B O 1
ATOM 3368 N N . LEU B 1 148 ? -9.922 -5.5 4.137 1 94.81 148 LEU B N 1
ATOM 3369 C CA . LEU B 1 148 ? -8.625 -4.848 3.955 1 94.81 148 LEU B CA 1
ATOM 3370 C C . LEU B 1 148 ? -7.574 -5.465 4.867 1 94.81 148 LEU B C 1
ATOM 3372 O O . LEU B 1 148 ? -7.891 -5.922 5.969 1 94.81 148 LEU B O 1
ATOM 3376 N N . VAL B 1 149 ? -6.379 -5.492 4.387 1 96.81 149 VAL B N 1
ATOM 3377 C CA . VAL B 1 149 ? -5.23 -5.906 5.18 1 96.81 149 VAL B CA 1
ATOM 3378 C C . VAL B 1 149 ? -4.645 -4.703 5.914 1 96.81 149 VAL B C 1
ATOM 3380 O O . VAL B 1 149 ? -4.309 -3.691 5.289 1 96.81 149 VAL B O 1
ATOM 3383 N N . ASP B 1 150 ? -4.512 -4.773 7.195 1 94.12 150 ASP B N 1
ATOM 3384 C CA . ASP B 1 150 ? -3.908 -3.695 7.973 1 94.12 150 ASP B CA 1
ATOM 3385 C C . ASP B 1 150 ? -2.387 -3.719 7.859 1 94.12 150 ASP B C 1
ATOM 3387 O O . ASP B 1 150 ? -1.791 -4.773 7.641 1 94.12 150 ASP B O 1
ATOM 3391 N N . ALA B 1 151 ? -1.79 -2.541 7.984 1 92.94 151 ALA B N 1
ATOM 3392 C CA . ALA B 1 151 ? -0.336 -2.541 8.125 1 92.94 151 ALA B CA 1
ATOM 3393 C C . ALA B 1 151 ? 0.102 -3.41 9.305 1 92.94 151 ALA B C 1
ATOM 3395 O O . ALA B 1 151 ? -0.5 -3.361 10.375 1 92.94 151 ALA B O 1
ATOM 3396 N N . GLY B 1 152 ? 1.159 -4.23 9.078 1 94.5 152 GLY B N 1
ATOM 3397 C CA . GLY B 1 152 ? 1.652 -5.113 10.125 1 94.5 152 GLY B CA 1
ATOM 3398 C C . GLY B 1 152 ? 0.972 -6.469 10.125 1 94.5 152 GLY B C 1
ATOM 3399 O O . GLY B 1 152 ? 1.338 -7.348 10.906 1 94.5 152 GLY B O 1
ATOM 3400 N N . GLU B 1 153 ? 0 -6.66 9.266 1 96.31 153 GLU B N 1
ATOM 3401 C CA . GLU B 1 153 ? -0.76 -7.902 9.18 1 96.31 153 GLU B CA 1
ATOM 3402 C C . GLU B 1 153 ? -0.426 -8.672 7.902 1 96.31 153 GLU B C 1
ATOM 3404 O O . GLU B 1 153 ? -0.319 -8.078 6.824 1 96.31 153 GLU B O 1
ATOM 3409 N N . ASP B 1 154 ? -0.275 -9.961 8.023 1 97.75 154 ASP B N 1
ATOM 3410 C CA . ASP B 1 154 ? -0.043 -10.789 6.844 1 97.75 154 ASP B CA 1
ATOM 3411 C C . ASP B 1 154 ? -1.355 -11.117 6.137 1 97.75 154 ASP B C 1
ATOM 3413 O O . ASP B 1 154 ? -2.412 -11.172 6.77 1 97.75 154 ASP B O 1
ATOM 3417 N N . VAL B 1 155 ? -1.275 -11.398 4.832 1 98.44 155 VAL B N 1
ATOM 3418 C CA . VAL B 1 155 ? -2.438 -11.688 3.998 1 98.44 155 VAL B CA 1
ATOM 3419 C C . VAL B 1 155 ? -3.201 -12.883 4.566 1 98.44 155 VAL B C 1
ATOM 3421 O O . VAL B 1 155 ? -4.418 -12.812 4.75 1 98.44 155 VAL B O 1
ATOM 3424 N N . PRO B 1 156 ? -2.525 -13.984 4.941 1 98.69 156 PRO B N 1
ATOM 3425 C CA . PRO B 1 156 ? -3.262 -15.117 5.516 1 98.69 156 PRO B CA 1
ATOM 3426 C C . PRO B 1 156 ? -4.027 -14.742 6.781 1 98.69 156 PRO B C 1
ATOM 3428 O O . PRO B 1 156 ? -5.199 -15.102 6.93 1 98.69 156 PRO B O 1
ATOM 3431 N N . ASP B 1 157 ? -3.383 -13.969 7.664 1 98.44 157 ASP B N 1
ATOM 3432 C CA . ASP B 1 157 ? -3.998 -13.57 8.93 1 98.44 157 ASP B CA 1
ATOM 3433 C C . ASP B 1 157 ? -5.203 -12.664 8.688 1 98.44 157 ASP B C 1
ATOM 3435 O O . ASP B 1 157 ? -6.238 -12.82 9.336 1 98.44 157 ASP B O 1
ATOM 3439 N N . ALA B 1 158 ? -5.027 -11.75 7.805 1 98.38 158 ALA B N 1
ATOM 3440 C CA . ALA B 1 158 ? -6.113 -10.836 7.48 1 98.38 158 ALA B CA 1
ATOM 3441 C C . ALA B 1 158 ? -7.324 -11.586 6.938 1 98.38 158 ALA B C 1
ATOM 3443 O O . ALA B 1 158 ? -8.461 -11.312 7.328 1 98.38 158 ALA B O 1
ATOM 3444 N N . ALA B 1 159 ? -7.086 -12.531 6.02 1 98.69 159 ALA B N 1
ATOM 3445 C CA . ALA B 1 159 ? -8.172 -13.305 5.418 1 98.69 159 ALA B CA 1
ATOM 3446 C C . ALA B 1 159 ? -8.938 -14.086 6.477 1 98.69 159 ALA B C 1
ATOM 3448 O O . ALA B 1 159 ? -10.172 -14.047 6.516 1 98.69 159 ALA B O 1
ATOM 3449 N N . GLU B 1 160 ? -8.211 -14.773 7.309 1 98.69 160 GLU B N 1
ATOM 3450 C CA . GLU B 1 160 ? -8.844 -15.555 8.367 1 98.69 160 GLU B CA 1
ATOM 3451 C C . GLU B 1 160 ? -9.617 -14.656 9.328 1 98.69 160 GLU B C 1
ATOM 3453 O O . GLU B 1 160 ? -10.734 -14.977 9.727 1 98.69 160 GLU B O 1
ATOM 3458 N N . ARG B 1 161 ? -9.008 -13.531 9.688 1 98.31 161 ARG B N 1
ATOM 3459 C CA . ARG B 1 161 ? -9.648 -12.594 10.609 1 98.31 161 ARG B CA 1
ATOM 3460 C C . ARG B 1 161 ? -10.945 -12.047 10.016 1 98.31 161 ARG B C 1
ATOM 3462 O O . ARG B 1 161 ? -11.977 -12.023 10.688 1 98.31 161 ARG B O 1
ATOM 3469 N N . GLU B 1 162 ? -10.914 -11.594 8.75 1 97.75 162 GLU B N 1
ATOM 3470 C CA . GLU B 1 162 ? -12.078 -11 8.102 1 97.75 162 GLU B CA 1
ATOM 3471 C C . GLU B 1 162 ? -13.227 -12.008 8.016 1 97.75 162 GLU B C 1
ATOM 3473 O O . GLU B 1 162 ? -14.391 -11.648 8.234 1 97.75 162 GLU B O 1
ATOM 3478 N N . VAL B 1 163 ? -12.945 -13.266 7.66 1 98.38 163 VAL B N 1
ATOM 3479 C CA . VAL B 1 163 ? -13.984 -14.289 7.566 1 98.38 163 VAL B CA 1
ATOM 3480 C C . VAL B 1 163 ? -14.594 -14.531 8.945 1 98.38 163 VAL B C 1
ATOM 3482 O O . VAL B 1 163 ? -15.82 -14.617 9.078 1 98.38 163 VAL B O 1
ATOM 3485 N N . LEU B 1 164 ? -13.734 -14.609 9.953 1 98.31 164 LEU B N 1
ATOM 3486 C CA . LEU B 1 164 ? -14.219 -14.812 11.312 1 98.31 164 LEU B CA 1
ATOM 3487 C C . LEU B 1 164 ? -15.094 -13.648 11.758 1 98.31 164 LEU B C 1
ATOM 3489 O O . LEU B 1 164 ? -16.188 -13.852 12.305 1 98.31 164 LEU B O 1
ATOM 3493 N N . GLU B 1 165 ? -14.664 -12.445 11.516 1 96.62 165 GLU B N 1
ATOM 3494 C CA . GLU B 1 165 ? -15.398 -11.242 11.914 1 96.62 165 GLU B CA 1
ATOM 3495 C C . GLU B 1 165 ? -16.734 -11.164 11.203 1 96.62 165 GLU B C 1
ATOM 3497 O O . GLU B 1 165 ? -17.766 -10.867 11.828 1 96.62 165 GLU B O 1
ATOM 3502 N N . GLU B 1 166 ? -16.75 -11.469 9.914 1 96.44 166 GLU B N 1
ATOM 3503 C CA . GLU B 1 166 ? -17.938 -11.227 9.094 1 96.44 166 GLU B CA 1
ATOM 3504 C C . GLU B 1 166 ? -18.922 -12.375 9.219 1 96.44 166 GLU B C 1
ATOM 3506 O O . GLU B 1 166 ? -20.125 -12.18 9.031 1 96.44 166 GLU B O 1
ATOM 3511 N N . THR B 1 167 ? -18.484 -13.633 9.555 1 97.62 167 THR B N 1
ATOM 3512 C CA . THR B 1 167 ? -19.375 -14.773 9.391 1 97.62 167 THR B CA 1
ATOM 3513 C C . THR B 1 167 ? -19.297 -15.703 10.602 1 97.62 167 THR B C 1
ATOM 3515 O O . THR B 1 167 ? -20.109 -16.625 10.742 1 97.62 167 THR B O 1
ATOM 3518 N N . GLY B 1 168 ? -18.281 -15.516 11.453 1 97.75 168 GLY B N 1
ATOM 3519 C CA . GLY B 1 168 ? -18.094 -16.375 12.617 1 97.75 168 GLY B CA 1
ATOM 3520 C C . GLY B 1 168 ? -17.438 -17.688 12.281 1 97.75 168 GLY B C 1
ATOM 3521 O O . GLY B 1 168 ? -17.219 -18.531 13.164 1 97.75 168 GLY B O 1
ATOM 3522 N N . ILE B 1 169 ? -17.062 -17.984 11.094 1 98.25 169 ILE B N 1
ATOM 3523 C CA . ILE B 1 169 ? -16.516 -19.266 10.656 1 98.25 169 ILE B CA 1
ATOM 3524 C C . ILE B 1 169 ? -15 -19.266 10.828 1 98.25 169 ILE B C 1
ATOM 3526 O O . ILE B 1 169 ? -14.32 -18.344 10.383 1 98.25 169 ILE B O 1
ATOM 3530 N N . GLU B 1 170 ? -14.484 -20.25 11.469 1 98.38 170 GLU B N 1
ATOM 3531 C CA . GLU B 1 170 ? -13.039 -20.406 11.641 1 98.38 170 GLU B CA 1
ATOM 3532 C C . GLU B 1 170 ? -12.422 -21.141 10.453 1 98.38 170 GLU B C 1
ATOM 3534 O O . GLU B 1 170 ? -12.922 -22.203 10.047 1 98.38 170 GLU B O 1
ATOM 3539 N N . THR B 1 171 ? -11.32 -20.609 9.938 1 98.56 171 THR B N 1
ATOM 3540 C CA . THR B 1 171 ? -10.727 -21.156 8.719 1 98.56 171 THR B CA 1
ATOM 3541 C C . THR B 1 171 ? -9.203 -21.234 8.844 1 98.56 171 THR B C 1
ATOM 3543 O O . THR B 1 171 ? -8.633 -20.703 9.797 1 98.56 171 THR B O 1
ATOM 3546 N N . THR B 1 172 ? -8.633 -21.953 7.965 1 98.31 172 THR B N 1
ATOM 3547 C CA . THR B 1 172 ? -7.184 -22.031 7.812 1 98.31 172 THR B CA 1
ATOM 3548 C C . THR B 1 172 ? -6.773 -21.641 6.391 1 98.31 172 THR B C 1
ATOM 3550 O O . THR B 1 172 ? -7.379 -22.094 5.422 1 98.31 172 THR B O 1
ATOM 3553 N N . PHE B 1 173 ? -5.781 -20.859 6.277 1 98.62 173 PHE B N 1
ATOM 3554 C CA . PHE B 1 173 ? -5.266 -20.406 4.984 1 98.62 173 PHE B CA 1
ATOM 3555 C C . PHE B 1 173 ? -4.633 -21.562 4.227 1 98.62 173 PHE B C 1
ATOM 3557 O O . PHE B 1 173 ? -3.938 -22.391 4.816 1 98.62 173 PHE B O 1
ATOM 3564 N N . GLU B 1 174 ? -4.844 -21.594 2.857 1 98.06 174 GLU B N 1
ATOM 3565 C CA . GLU B 1 174 ? -4.305 -22.672 2.045 1 98.06 174 GLU B CA 1
ATOM 3566 C C . GLU B 1 174 ? -3.453 -22.141 0.899 1 98.06 174 GLU B C 1
ATOM 3568 O O . GLU B 1 174 ? -2.363 -22.641 0.637 1 98.06 174 GLU B O 1
ATOM 3573 N N . ALA B 1 175 ? -3.939 -21.125 0.209 1 98.31 175 ALA B N 1
ATOM 3574 C CA . ALA B 1 175 ? -3.24 -20.688 -0.997 1 98.31 175 ALA B CA 1
ATOM 3575 C C . ALA B 1 175 ? -3.717 -19.297 -1.439 1 98.31 175 ALA B C 1
ATOM 3577 O O . ALA B 1 175 ? -4.754 -18.828 -0.98 1 98.31 175 ALA B O 1
ATOM 3578 N N . VAL B 1 176 ? -2.906 -18.625 -2.26 1 98.75 176 VAL B N 1
ATOM 3579 C CA . VAL B 1 176 ? -3.307 -17.469 -3.049 1 98.75 176 VAL B CA 1
ATOM 3580 C C . VAL B 1 176 ? -3.57 -17.891 -4.492 1 98.75 176 VAL B C 1
ATOM 3582 O O . VAL B 1 176 ? -2.666 -18.375 -5.18 1 98.75 176 VAL B O 1
ATOM 3585 N N . VAL B 1 177 ? -4.762 -17.688 -4.961 1 98.19 177 VAL B N 1
ATOM 3586 C CA . VAL B 1 177 ? -5.07 -18.172 -6.305 1 98.19 177 VAL B CA 1
ATOM 3587 C C . VAL B 1 177 ? -4.75 -17.078 -7.328 1 98.19 177 VAL B C 1
ATOM 3589 O O . VAL B 1 177 ? -4.609 -17.359 -8.523 1 98.19 177 VAL B O 1
ATOM 3592 N N . GLY B 1 178 ? -4.715 -15.875 -6.816 1 98.5 178 GLY B N 1
ATOM 3593 C CA . GLY B 1 178 ? -4.352 -14.781 -7.703 1 98.5 178 GLY B CA 1
ATOM 3594 C C . GLY B 1 178 ? -4.316 -13.43 -7.008 1 98.5 178 GLY B C 1
ATOM 3595 O O . GLY B 1 178 ? -4.797 -13.297 -5.879 1 98.5 178 GLY B O 1
ATOM 3596 N N . VAL B 1 179 ? -3.678 -12.438 -7.664 1 98.75 179 VAL B N 1
ATOM 3597 C CA . VAL B 1 179 ? -3.582 -11.062 -7.18 1 98.75 179 VAL B CA 1
ATOM 3598 C C . VAL B 1 179 ? -3.994 -10.094 -8.281 1 98.75 179 VAL B C 1
ATOM 3600 O O . VAL B 1 179 ? -3.373 -10.055 -9.352 1 98.75 179 VAL B O 1
ATOM 3603 N N . ARG B 1 180 ? -5.047 -9.344 -8.078 1 98.44 180 ARG B N 1
ATOM 3604 C CA . ARG B 1 180 ? -5.469 -8.305 -9.008 1 98.44 180 ARG B CA 1
ATOM 3605 C C . ARG B 1 180 ? -4.867 -6.953 -8.625 1 98.44 180 ARG B C 1
ATOM 3607 O O . ARG B 1 180 ? -4.832 -6.594 -7.445 1 98.44 180 ARG B O 1
ATOM 3614 N N . HIS B 1 181 ? -4.336 -6.293 -9.539 1 98.12 181 HIS B N 1
ATOM 3615 C CA . HIS B 1 181 ? -3.727 -4.984 -9.328 1 98.12 181 HIS B CA 1
ATOM 3616 C C . HIS B 1 181 ? -4.57 -3.881 -9.961 1 98.12 181 HIS B C 1
ATOM 3618 O O . HIS B 1 181 ? -4.535 -3.686 -11.18 1 98.12 181 HIS B O 1
ATOM 3624 N N . GLY B 1 182 ? -5.332 -3.113 -9.148 1 95.56 182 GLY B N 1
ATOM 3625 C CA . GLY B 1 182 ? -6.164 -2.012 -9.602 1 95.56 182 GLY B CA 1
ATOM 3626 C C . GLY B 1 182 ? -5.613 -0.651 -9.219 1 95.56 182 GLY B C 1
ATOM 3627 O O . GLY B 1 182 ? -4.762 -0.546 -8.336 1 95.56 182 GLY B O 1
ATOM 3628 N N . HIS B 1 183 ? -6.105 0.361 -9.945 1 93.06 183 HIS B N 1
ATOM 3629 C CA . HIS B 1 183 ? -5.605 1.711 -9.719 1 93.06 183 HIS B CA 1
ATOM 3630 C C . HIS B 1 183 ? -6.754 2.701 -9.539 1 93.06 183 HIS B C 1
ATOM 3632 O O . HIS B 1 183 ? -7.906 2.377 -9.828 1 93.06 183 HIS B O 1
ATOM 3638 N N . PHE B 1 184 ? -6.344 3.924 -8.984 1 81.44 184 PHE B N 1
ATOM 3639 C CA . PHE B 1 184 ? -7.199 5.094 -8.836 1 81.44 184 PHE B CA 1
ATOM 3640 C C . PHE B 1 184 ? -8.375 4.785 -7.914 1 81.44 184 PHE B C 1
ATOM 3642 O O . PHE B 1 184 ? -9.523 5.105 -8.234 1 81.44 184 PHE B O 1
ATOM 3649 N N . GLY B 1 185 ? -7.996 3.984 -6.879 1 78 185 GLY B N 1
ATOM 3650 C CA . GLY B 1 185 ? -8.969 3.762 -5.82 1 78 185 GLY B CA 1
ATOM 3651 C C . GLY B 1 185 ? -9.148 4.961 -4.91 1 78 185 GLY B C 1
ATOM 3652 O O . GLY B 1 185 ? -9.055 6.105 -5.359 1 78 185 GLY B O 1
ATOM 3653 N N . LEU B 1 186 ? -9.477 4.633 -3.725 1 75.31 186 LEU B N 1
ATOM 3654 C CA . LEU B 1 186 ? -9.703 5.668 -2.721 1 75.31 186 LEU B CA 1
ATOM 3655 C C . LEU B 1 186 ? -8.484 6.574 -2.59 1 75.31 186 LEU B C 1
ATOM 3657 O O . LEU B 1 186 ? -7.352 6.094 -2.494 1 75.31 186 LEU B O 1
ATOM 3661 N N . PHE B 1 187 ? -8.641 7.832 -2.779 1 83.25 187 PHE B N 1
ATOM 3662 C CA . PHE B 1 187 ? -7.652 8.883 -2.555 1 83.25 187 PHE B CA 1
ATOM 3663 C C . PHE B 1 187 ? -6.543 8.82 -3.602 1 83.25 187 PHE B C 1
ATOM 3665 O O . PHE B 1 187 ? -5.398 9.18 -3.324 1 83.25 187 PHE B O 1
ATOM 3672 N N . GLY B 1 188 ? -6.762 8.117 -4.715 1 86.38 188 GLY B N 1
ATOM 3673 C CA . GLY B 1 188 ? -5.812 8.062 -5.816 1 86.38 188 GLY B CA 1
ATOM 3674 C C . GLY B 1 188 ? -4.762 6.98 -5.645 1 86.38 188 GLY B C 1
ATOM 3675 O O . GLY B 1 188 ? -3.762 6.965 -6.363 1 86.38 188 GLY B O 1
ATOM 3676 N N . LYS B 1 189 ? -4.957 6.121 -4.684 1 92.94 189 LYS B N 1
ATOM 3677 C CA . LYS B 1 189 ? -4.004 5.055 -4.395 1 92.94 189 LYS B CA 1
ATOM 3678 C C . LYS B 1 189 ? -4.297 3.811 -5.227 1 92.94 189 LYS B C 1
ATOM 3680 O O . LYS B 1 189 ? -5.348 3.715 -5.859 1 92.94 189 LYS B O 1
ATOM 3685 N N . SER B 1 190 ? -3.348 2.957 -5.336 1 96.19 190 SER B N 1
ATOM 3686 C CA . SER B 1 190 ? -3.523 1.671 -6.008 1 96.19 190 SER B CA 1
ATOM 3687 C C . SER B 1 190 ? -3.977 0.595 -5.023 1 96.19 190 SER B C 1
ATOM 3689 O O . SER B 1 190 ? -3.963 0.81 -3.811 1 96.19 190 SER B O 1
ATOM 3691 N N . ASP B 1 191 ? -4.473 -0.468 -5.605 1 95.56 191 ASP B N 1
ATOM 3692 C CA . ASP B 1 191 ? -4.996 -1.55 -4.777 1 95.56 191 ASP B CA 1
ATOM 3693 C C . ASP B 1 191 ? -4.527 -2.91 -5.289 1 95.56 191 ASP B C 1
ATOM 3695 O O . ASP B 1 191 ? -4.52 -3.156 -6.5 1 95.56 191 ASP B O 1
ATOM 3699 N N . LEU B 1 192 ? -3.992 -3.709 -4.414 1 97.88 192 LEU B N 1
ATOM 3700 C CA . LEU B 1 192 ? -3.734 -5.121 -4.68 1 97.88 192 LEU B CA 1
ATOM 3701 C C . LEU B 1 192 ? -4.734 -6.004 -3.945 1 97.88 192 LEU B C 1
ATOM 3703 O O . LEU B 1 192 ? -4.852 -5.934 -2.721 1 97.88 192 LEU B O 1
ATOM 3707 N N . PHE B 1 193 ? -5.48 -6.738 -4.727 1 98.19 193 PHE B N 1
ATOM 3708 C CA . PHE B 1 193 ? -6.492 -7.637 -4.18 1 98.19 193 PHE B CA 1
ATOM 3709 C C . PHE B 1 193 ? -6.016 -9.086 -4.23 1 98.19 193 PHE B C 1
ATOM 3711 O O . PHE B 1 193 ? -5.93 -9.68 -5.309 1 98.19 193 PHE B O 1
ATOM 3718 N N . PHE B 1 194 ? -5.68 -9.711 -3.078 1 98.81 194 PHE B N 1
ATOM 3719 C CA . PHE B 1 194 ? -5.289 -11.117 -2.969 1 98.81 194 PHE B CA 1
ATOM 3720 C C . PHE B 1 194 ? -6.516 -12.016 -2.85 1 98.81 194 PHE B C 1
ATOM 3722 O O . PHE B 1 194 ? -7.262 -11.922 -1.873 1 98.81 194 PHE B O 1
ATOM 3729 N N . CYS B 1 195 ? -6.762 -12.82 -3.842 1 98.88 195 CYS B N 1
ATOM 3730 C CA . CYS B 1 195 ? -7.77 -13.867 -3.729 1 98.88 195 CYS B CA 1
ATOM 3731 C C . CYS B 1 195 ? -7.176 -15.133 -3.127 1 98.88 195 CYS B C 1
ATOM 3733 O O . CYS B 1 195 ? -6.262 -15.727 -3.699 1 98.88 195 CYS B O 1
ATOM 3735 N N . VAL B 1 196 ? -7.723 -15.531 -1.973 1 98.88 196 VAL B N 1
ATOM 3736 C CA . VAL B 1 196 ? -7.094 -16.625 -1.243 1 98.88 196 VAL B CA 1
ATOM 3737 C C . VAL B 1 196 ? -8.102 -17.75 -1.028 1 98.88 196 VAL B C 1
ATOM 3739 O O . VAL B 1 196 ? -9.312 -17.531 -1.091 1 98.88 196 VAL B O 1
ATOM 3742 N N . VAL B 1 197 ? -7.574 -18.938 -0.83 1 98.75 197 VAL B N 1
ATOM 3743 C CA . VAL B 1 197 ? -8.375 -20.094 -0.449 1 98.75 197 VAL B CA 1
ATOM 3744 C C . VAL B 1 197 ? -8.227 -20.359 1.047 1 98.75 197 VAL B C 1
ATOM 3746 O O . VAL B 1 197 ? -7.105 -20.438 1.56 1 98.75 197 VAL B O 1
ATOM 3749 N N . LEU B 1 198 ? -9.312 -20.375 1.678 1 98.75 198 LEU B N 1
ATOM 3750 C CA . LEU B 1 198 ? -9.391 -20.797 3.068 1 98.75 198 LEU B CA 1
ATOM 3751 C C . LEU B 1 198 ? -10.195 -22.094 3.193 1 98.75 198 LEU B C 1
ATOM 3753 O O . LEU B 1 198 ? -11.188 -22.281 2.49 1 98.75 198 LEU B O 1
ATOM 3757 N N . ARG B 1 199 ? -9.75 -22.906 4.086 1 98.19 199 ARG B N 1
ATOM 3758 C CA . ARG B 1 199 ? -10.5 -24.109 4.426 1 98.19 199 ARG B CA 1
ATOM 3759 C C . ARG B 1 199 ? -11.148 -23.984 5.801 1 98.19 199 ARG B C 1
ATOM 3761 O O . ARG B 1 199 ? -10.531 -23.484 6.742 1 98.19 199 ARG B O 1
ATOM 3768 N N . VAL B 1 200 ? -12.398 -24.438 5.84 1 98.31 200 VAL B N 1
ATOM 3769 C CA . VAL B 1 200 ? -13.062 -24.453 7.141 1 98.31 200 VAL B CA 1
ATOM 3770 C C . VAL B 1 200 ? -12.344 -25.438 8.07 1 98.31 200 VAL B C 1
ATOM 3772 O O . VAL B 1 200 ? -12.023 -26.562 7.676 1 98.31 200 VAL B O 1
ATOM 3775 N N . LYS B 1 201 ? -12.117 -24.953 9.234 1 97.5 201 LYS B N 1
ATOM 3776 C CA . LYS B 1 201 ? -11.492 -25.844 10.203 1 97.5 201 LYS B CA 1
ATOM 3777 C C . LYS B 1 201 ? -12.406 -27.031 10.523 1 97.5 201 LYS B C 1
ATOM 3779 O O . LYS B 1 201 ? -13.594 -26.844 10.789 1 97.5 201 LYS B O 1
ATOM 3784 N N . PRO B 1 202 ? -11.914 -28.281 10.477 1 93 202 PRO B N 1
ATOM 3785 C CA . PRO B 1 202 ? -12.742 -29.484 10.633 1 93 202 PRO B CA 1
ATOM 3786 C C . PRO B 1 202 ? -13.602 -29.438 11.891 1 93 202 PRO B C 1
ATOM 3788 O O . PRO B 1 202 ? -14.781 -29.812 11.852 1 93 202 PRO B O 1
ATOM 3791 N N . GLU B 1 203 ? -13.25 -29.062 13.086 1 89.81 203 GLU B N 1
ATOM 3792 C CA . GLU B 1 203 ? -14 -29.156 14.336 1 89.81 203 GLU B CA 1
ATOM 3793 C C . GLU B 1 203 ? -14.68 -27.828 14.664 1 89.81 203 GLU B C 1
ATOM 3795 O O . GLU B 1 203 ? -15.297 -27.688 15.727 1 89.81 203 GLU B O 1
ATOM 3800 N N . SER B 1 204 ? -14.695 -27.062 13.578 1 91.94 204 SER B N 1
ATOM 3801 C CA . SER B 1 204 ? -15.32 -25.781 13.859 1 91.94 204 SER B CA 1
ATOM 3802 C C . SER B 1 204 ? -16.781 -25.766 13.43 1 91.94 204 SER B C 1
ATOM 3804 O O . SER B 1 204 ? -17.219 -26.609 12.648 1 91.94 204 SER B O 1
ATOM 3806 N N . THR B 1 205 ? -17.531 -24.844 13.992 1 93.62 205 THR B N 1
ATOM 3807 C CA . THR B 1 205 ? -18.938 -24.719 13.656 1 93.62 205 THR B CA 1
ATOM 3808 C C . THR B 1 205 ? -19.109 -24.25 12.211 1 93.62 205 THR B C 1
ATOM 3810 O O . THR B 1 205 ? -18.25 -23.562 11.664 1 93.62 205 THR B O 1
ATOM 3813 N N . ARG B 1 206 ? -20.219 -24.688 11.578 1 95.81 206 ARG B N 1
ATOM 3814 C CA . ARG B 1 206 ? -20.594 -24.203 10.258 1 95.81 206 ARG B CA 1
ATOM 3815 C C . ARG B 1 206 ? -21.766 -23.219 10.352 1 95.81 206 ARG B C 1
ATOM 3817 O O . ARG B 1 206 ? -22.281 -22.75 9.336 1 95.81 206 ARG B O 1
ATOM 3824 N N . GLU B 1 207 ? -22.172 -22.969 11.57 1 96.94 207 GLU B N 1
ATOM 3825 C CA . GLU B 1 207 ? -23.219 -21.969 11.773 1 96.94 207 GLU B CA 1
ATOM 3826 C C . GLU B 1 207 ? -22.688 -20.562 11.539 1 96.94 207 GLU B C 1
ATOM 3828 O O . GLU B 1 207 ? -21.719 -20.141 12.164 1 96.94 207 GLU B O 1
ATOM 3833 N N . ILE B 1 208 ? -23.375 -19.875 10.68 1 97.62 208 ILE B N 1
ATOM 3834 C CA . ILE B 1 208 ? -22.922 -18.547 10.289 1 97.62 208 ILE B CA 1
ATOM 3835 C C . ILE B 1 208 ? -23.469 -17.5 11.273 1 97.62 208 ILE B C 1
ATOM 3837 O O . ILE B 1 208 ? -24.656 -17.5 11.578 1 97.62 208 ILE B O 1
ATOM 3841 N N . VAL B 1 209 ? -22.688 -16.703 11.766 1 96.69 209 VAL B N 1
ATOM 3842 C CA . VAL B 1 209 ? -23.062 -15.531 12.555 1 96.69 209 VAL B CA 1
ATOM 3843 C C . VAL B 1 209 ? -22.547 -14.266 11.883 1 96.69 209 VAL B C 1
ATOM 3845 O O . VAL B 1 209 ? -21.344 -13.977 11.93 1 96.69 209 VAL B O 1
ATOM 3848 N N . THR B 1 210 ? -23.438 -13.508 11.32 1 94.88 210 THR B N 1
ATOM 3849 C CA . THR B 1 210 ? -23.031 -12.359 10.508 1 94.88 210 THR B CA 1
ATOM 3850 C C . THR B 1 210 ? -22.719 -11.156 11.398 1 94.88 210 THR B C 1
ATOM 3852 O O . THR B 1 210 ? -23.359 -10.953 12.43 1 94.88 210 THR B O 1
ATOM 3855 N N . GLN B 1 211 ? -21.75 -10.445 11 1 90.81 211 GLN B N 1
ATOM 3856 C CA . GLN B 1 211 ? -21.531 -9.109 11.562 1 90.81 211 GLN B CA 1
ATOM 3857 C C . GLN B 1 211 ? -22.562 -8.117 11.031 1 90.81 211 GLN B C 1
ATOM 3859 O O . GLN B 1 211 ? -22.391 -7.57 9.938 1 90.81 211 GLN B O 1
ATOM 3864 N N . GLU B 1 212 ? -23.469 -7.727 11.75 1 86.44 212 GLU B N 1
ATOM 3865 C CA . GLU B 1 212 ? -24.656 -7.004 11.305 1 86.44 212 GLU B CA 1
ATOM 3866 C C . GLU B 1 212 ? -24.297 -5.621 10.773 1 86.44 212 GLU B C 1
ATOM 3868 O O . GLU B 1 212 ? -24.984 -5.078 9.914 1 86.44 212 GLU B O 1
ATOM 3873 N N . SER B 1 213 ? -23.281 -5.145 11.266 1 81.88 213 SER B N 1
ATOM 3874 C CA . SER B 1 213 ? -22.922 -3.793 10.859 1 81.88 213 SER B CA 1
ATOM 3875 C C . SER B 1 213 ? -22.438 -3.758 9.406 1 81.88 213 SER B C 1
ATOM 3877 O O . SER B 1 213 ? -22.516 -2.719 8.75 1 81.88 213 SER B O 1
ATOM 3879 N N . GLU B 1 214 ? -22.062 -4.934 8.805 1 83.5 214 GLU B N 1
ATOM 3880 C CA . GLU B 1 214 ? -21.422 -4.926 7.492 1 83.5 214 GLU B CA 1
ATOM 3881 C C . GLU B 1 214 ? -22.109 -5.898 6.539 1 83.5 214 GLU B C 1
ATOM 3883 O O . GLU B 1 214 ? -22.125 -5.695 5.324 1 83.5 214 GLU B O 1
ATOM 3888 N N . ILE B 1 215 ? -22.641 -6.969 7.094 1 89.88 215 ILE B N 1
ATOM 3889 C CA . ILE B 1 215 ? -23.109 -8.07 6.266 1 89.88 215 ILE B CA 1
ATOM 3890 C C . ILE B 1 215 ? -24.625 -8.203 6.391 1 89.88 215 ILE B C 1
ATOM 3892 O O . ILE B 1 215 ? -25.156 -8.336 7.496 1 89.88 215 ILE B O 1
ATOM 3896 N N . GLU B 1 216 ? -25.25 -8.156 5.285 1 90.62 216 GLU B N 1
ATOM 3897 C CA . GLU B 1 216 ? -26.703 -8.305 5.23 1 90.62 216 GLU B CA 1
ATOM 3898 C C . GLU B 1 216 ? -27.109 -9.773 5.348 1 90.62 216 GLU B C 1
ATOM 3900 O O . GLU B 1 216 ? -28.078 -10.094 6.043 1 90.62 216 GLU B O 1
ATOM 3905 N N . ALA B 1 217 ? -26.375 -10.57 4.652 1 94.12 217 ALA B N 1
ATOM 3906 C CA . ALA B 1 217 ? -26.703 -12 4.641 1 94.12 217 ALA B CA 1
ATOM 3907 C C . ALA B 1 217 ? -25.469 -12.828 4.277 1 94.12 217 ALA B C 1
ATOM 3909 O O . ALA B 1 217 ? -24.516 -12.32 3.682 1 94.12 217 ALA B O 1
ATOM 3910 N N . ALA B 1 218 ? -25.484 -14.039 4.711 1 96.44 218 ALA B N 1
ATOM 3911 C CA . ALA B 1 218 ? -24.453 -15.023 4.375 1 96.44 218 ALA B CA 1
ATOM 3912 C C . ALA B 1 218 ? -25.078 -16.406 4.176 1 96.44 218 ALA B C 1
ATOM 3914 O O . ALA B 1 218 ? -26.094 -16.734 4.785 1 96.44 218 ALA B O 1
ATOM 3915 N N . LYS B 1 219 ? -24.438 -17.219 3.285 1 96.94 219 LYS B N 1
ATOM 3916 C CA . LYS B 1 219 ? -24.953 -18.547 3.039 1 96.94 219 LYS B CA 1
ATOM 3917 C C . LYS B 1 219 ? -23.859 -19.484 2.531 1 96.94 219 LYS B C 1
ATOM 3919 O O . LYS B 1 219 ? -22.844 -19.031 2.023 1 96.94 219 LYS B O 1
ATOM 3924 N N . TRP B 1 220 ? -24.141 -20.703 2.764 1 98.06 220 TRP B N 1
ATOM 3925 C CA . TRP B 1 220 ? -23.375 -21.75 2.082 1 98.06 220 TRP B CA 1
ATOM 3926 C C . TRP B 1 220 ? -23.984 -22.047 0.711 1 98.06 220 TRP B C 1
ATOM 3928 O O . TRP B 1 220 ? -25.203 -22.188 0.575 1 98.06 220 TRP B O 1
ATOM 3938 N N . ALA B 1 221 ? -23.156 -22.109 -0.294 1 97.44 221 ALA B N 1
ATOM 3939 C CA . ALA B 1 221 ? -23.594 -22.359 -1.664 1 97.44 221 ALA B CA 1
ATOM 3940 C C . ALA B 1 221 ? -22.766 -23.453 -2.316 1 97.44 221 ALA B C 1
ATOM 3942 O O . ALA B 1 221 ? -21.688 -23.812 -1.821 1 97.44 221 ALA B O 1
ATOM 3943 N N . SER B 1 222 ? -23.312 -24 -3.395 1 97.12 222 SER B N 1
ATOM 3944 C CA . SER B 1 222 ? -22.547 -24.969 -4.172 1 97.12 222 SER B CA 1
ATOM 3945 C C . SER B 1 222 ? -21.469 -24.266 -5.012 1 97.12 222 SER B C 1
ATOM 3947 O O . SER B 1 222 ? -21.547 -23.062 -5.238 1 97.12 222 SER B O 1
ATOM 3949 N N . LEU B 1 223 ? -20.516 -25.078 -5.41 1 96.62 223 LEU B N 1
ATOM 3950 C CA . LEU B 1 223 ? -19.484 -24.562 -6.297 1 96.62 223 LEU B CA 1
ATOM 3951 C C . LEU B 1 223 ? -20.094 -24.047 -7.598 1 96.62 223 LEU B C 1
ATOM 3953 O O . LEU B 1 223 ? -19.625 -23.031 -8.141 1 96.62 223 LEU B O 1
ATOM 3957 N N . ASP B 1 224 ? -21.125 -24.703 -8.062 1 95.75 224 ASP B N 1
ATOM 3958 C CA . ASP B 1 224 ? -21.797 -24.281 -9.281 1 95.75 224 ASP B CA 1
ATOM 3959 C C . ASP B 1 224 ? -22.453 -22.906 -9.102 1 95.75 224 ASP B C 1
ATOM 3961 O O . ASP B 1 224 ? -22.359 -22.047 -9.984 1 95.75 224 ASP B O 1
ATOM 3965 N N . ASP B 1 225 ? -23.062 -22.75 -7.996 1 94.06 225 ASP B N 1
ATOM 3966 C CA . ASP B 1 225 ? -23.656 -21.453 -7.688 1 94.06 225 ASP B CA 1
ATOM 3967 C C . ASP B 1 225 ? -22.609 -20.359 -7.621 1 94.06 225 ASP B C 1
ATOM 3969 O O . ASP B 1 225 ? -22.844 -19.234 -8.07 1 94.06 225 ASP B O 1
ATOM 3973 N N . PHE B 1 226 ? -21.531 -20.688 -7.082 1 95.81 226 PHE B N 1
ATOM 3974 C CA . PHE B 1 226 ? -20.406 -19.766 -6.965 1 95.81 226 PHE B CA 1
ATOM 3975 C C . PHE B 1 226 ? -19.906 -19.328 -8.344 1 95.81 226 PHE B C 1
ATOM 3977 O O . PHE B 1 226 ? -19.672 -18.141 -8.586 1 95.81 226 PHE B O 1
ATOM 3984 N N . LEU B 1 227 ? -19.844 -20.25 -9.258 1 95.81 227 LEU B N 1
ATOM 3985 C CA . LEU B 1 227 ? -19.297 -19.984 -10.586 1 95.81 227 LEU B CA 1
ATOM 3986 C C . LEU B 1 227 ? -20.328 -19.297 -11.477 1 95.81 227 LEU B C 1
ATOM 3988 O O . LEU B 1 227 ? -19.969 -18.531 -12.375 1 95.81 227 LEU B O 1
ATOM 3992 N N . ASP B 1 228 ? -21.594 -19.562 -11.242 1 91.44 228 ASP B N 1
ATOM 3993 C CA . ASP B 1 228 ? -22.672 -19.031 -12.086 1 91.44 228 ASP B CA 1
ATOM 3994 C C . ASP B 1 228 ? -23.203 -17.703 -11.539 1 91.44 228 ASP B C 1
ATOM 3996 O O . ASP B 1 228 ? -24.406 -17.438 -11.617 1 91.44 228 ASP B O 1
ATOM 4000 N N . ASN B 1 229 ? -22.375 -16.922 -10.961 1 89.75 229 ASN B N 1
ATOM 4001 C CA . ASN B 1 229 ? -22.75 -15.602 -10.477 1 89.75 229 ASN B CA 1
ATOM 4002 C C . ASN B 1 229 ? -23.078 -14.648 -11.625 1 89.75 229 ASN B C 1
ATOM 4004 O O . ASN B 1 229 ? -22.203 -14.328 -12.438 1 89.75 229 ASN B O 1
ATOM 4008 N N . PRO B 1 230 ? -24.281 -14.195 -11.734 1 88.75 230 PRO B N 1
ATOM 4009 C CA . PRO B 1 230 ? -24.688 -13.383 -12.883 1 88.75 230 PRO B CA 1
ATOM 4010 C C . PRO B 1 230 ? -24.031 -12.008 -12.898 1 88.75 230 PRO B C 1
ATOM 4012 O O . PRO B 1 230 ? -24.062 -11.32 -13.922 1 88.75 230 PRO B O 1
ATOM 4015 N N . HIS B 1 231 ? -23.484 -11.609 -11.875 1 89 231 HIS B N 1
ATOM 4016 C CA . HIS B 1 231 ? -22.891 -10.281 -11.789 1 89 231 HIS B CA 1
ATOM 4017 C C . HIS B 1 231 ? -21.422 -10.312 -12.188 1 89 231 HIS B C 1
ATOM 4019 O O . HIS B 1 231 ? -20.781 -9.266 -12.289 1 89 231 HIS B O 1
ATOM 4025 N N . VAL B 1 232 ? -20.906 -11.5 -12.367 1 92.69 232 VAL B N 1
ATOM 4026 C CA . VAL B 1 232 ? -19.516 -11.648 -12.773 1 92.69 232 VAL B CA 1
ATOM 4027 C C . VAL B 1 232 ? -19.438 -11.875 -14.281 1 92.69 232 VAL B C 1
ATOM 4029 O O . VAL B 1 232 ? -19.875 -12.906 -14.781 1 92.69 232 VAL B O 1
ATOM 4032 N N . ASP B 1 233 ? -18.828 -10.953 -14.953 1 94 233 ASP B N 1
ATOM 4033 C CA . ASP B 1 233 ? -18.703 -11.055 -16.406 1 94 233 ASP B CA 1
ATOM 4034 C C . ASP B 1 233 ? -17.719 -12.148 -16.797 1 94 233 ASP B C 1
ATOM 4036 O O . ASP B 1 233 ? -16.594 -12.195 -16.281 1 94 233 ASP B O 1
ATOM 4040 N N . ARG B 1 234 ? -18.156 -12.938 -17.766 1 94.44 234 ARG B N 1
ATOM 4041 C CA . ARG B 1 234 ? -17.25 -13.953 -18.297 1 94.44 234 ARG B CA 1
ATOM 4042 C C . ARG B 1 234 ? -15.992 -13.312 -18.891 1 94.44 234 ARG B C 1
ATOM 4044 O O . ARG B 1 234 ? -16.078 -12.32 -19.609 1 94.44 234 ARG B O 1
ATOM 4051 N N . GLY B 1 235 ? -14.891 -13.859 -18.516 1 95.56 235 GLY B N 1
ATOM 4052 C CA . GLY B 1 235 ? -13.633 -13.359 -19.062 1 95.56 235 GLY B CA 1
ATOM 4053 C C . GLY B 1 235 ? -13.039 -12.234 -18.234 1 95.56 235 GLY B C 1
ATOM 4054 O O . GLY B 1 235 ? -11.898 -11.82 -18.469 1 95.56 235 GLY B O 1
ATOM 4055 N N . SER B 1 236 ? -13.727 -11.711 -17.234 1 96.81 236 SER B N 1
ATOM 4056 C CA . SER B 1 236 ? -13.227 -10.648 -16.375 1 96.81 236 SER B CA 1
ATOM 4057 C C . SER B 1 236 ? -12.203 -11.188 -15.375 1 96.81 236 SER B C 1
ATOM 4059 O O . SER B 1 236 ? -12.008 -12.398 -15.273 1 96.81 236 SER B O 1
ATOM 4061 N N . HIS B 1 237 ? -11.555 -10.227 -14.703 1 97.25 237 HIS B N 1
ATOM 4062 C CA . HIS B 1 237 ? -10.602 -10.648 -13.68 1 97.25 237 HIS B CA 1
ATOM 4063 C C . HIS B 1 237 ? -11.289 -11.445 -12.578 1 97.25 237 HIS B C 1
ATOM 4065 O O . HIS B 1 237 ? -10.734 -12.43 -12.086 1 97.25 237 HIS B O 1
ATOM 4071 N N . ALA B 1 238 ? -12.531 -11.062 -12.234 1 96.69 238 ALA B N 1
ATOM 4072 C CA . ALA B 1 238 ? -13.266 -11.781 -11.203 1 96.69 238 ALA B CA 1
ATOM 4073 C C . ALA B 1 238 ? -13.594 -13.203 -11.648 1 96.69 238 ALA B C 1
ATOM 4075 O O . ALA B 1 238 ? -13.484 -14.148 -10.867 1 96.69 238 ALA B O 1
ATOM 4076 N N . HIS B 1 239 ? -13.969 -13.312 -12.883 1 97.06 239 HIS B N 1
ATOM 4077 C CA . HIS B 1 239 ? -14.25 -14.625 -13.445 1 97.06 239 HIS B CA 1
ATOM 4078 C C . HIS B 1 239 ? -13.023 -15.523 -13.406 1 97.06 239 HIS B C 1
ATOM 4080 O O . HIS B 1 239 ? -13.117 -16.688 -13.031 1 97.06 239 HIS B O 1
ATOM 4086 N N . GLU B 1 240 ? -11.891 -15.008 -13.82 1 97.5 240 GLU B N 1
ATOM 4087 C CA . GLU B 1 240 ? -10.633 -15.742 -13.781 1 97.5 240 GLU B CA 1
ATOM 4088 C C . GLU B 1 240 ? -10.32 -16.25 -12.375 1 97.5 240 GLU B C 1
ATOM 4090 O O . GLU B 1 240 ? -9.977 -17.406 -12.188 1 97.5 240 GLU B O 1
ATOM 4095 N N . LEU B 1 241 ? -10.492 -15.398 -11.406 1 97.94 241 LEU B N 1
ATOM 4096 C CA . LEU B 1 241 ? -10.195 -15.758 -10.023 1 97.94 241 LEU B CA 1
ATOM 4097 C C . LEU B 1 241 ? -11.18 -16.812 -9.508 1 97.94 241 LEU B C 1
ATOM 4099 O O . LEU B 1 241 ? -10.781 -17.75 -8.82 1 97.94 241 LEU B O 1
ATOM 4103 N N . HIS B 1 242 ? -12.461 -16.656 -9.859 1 97.94 242 HIS B N 1
ATOM 4104 C CA . HIS B 1 242 ? -13.461 -17.641 -9.445 1 97.94 242 HIS B CA 1
ATOM 4105 C C . HIS B 1 242 ? -13.148 -19.016 -10.023 1 97.94 242 HIS B C 1
ATOM 4107 O O . HIS B 1 242 ? -13.258 -20.031 -9.328 1 97.94 242 HIS B O 1
ATOM 4113 N N . GLU B 1 243 ? -12.797 -19.031 -11.258 1 97.19 243 GLU B N 1
ATOM 4114 C CA . GLU B 1 243 ? -12.453 -20.297 -11.914 1 97.19 243 GLU B CA 1
ATOM 4115 C C . GLU B 1 243 ? -11.273 -20.969 -11.211 1 97.19 243 GLU B C 1
ATOM 4117 O O . GLU B 1 243 ? -11.281 -22.188 -11.016 1 97.19 243 GLU B O 1
ATOM 4122 N N . ARG B 1 244 ? -10.367 -20.234 -10.859 1 97.56 244 ARG B N 1
ATOM 4123 C CA . ARG B 1 244 ? -9.188 -20.797 -10.211 1 97.56 244 ARG B CA 1
ATOM 4124 C C . ARG B 1 244 ? -9.531 -21.312 -8.812 1 97.56 244 ARG B C 1
ATOM 4126 O O . ARG B 1 244 ? -8.992 -22.328 -8.375 1 97.56 244 ARG B O 1
ATOM 4133 N N . CYS B 1 245 ? -10.352 -20.578 -8.117 1 98.12 245 CYS B N 1
ATOM 4134 C CA . CYS B 1 245 ? -10.844 -21.078 -6.844 1 98.12 245 CYS B CA 1
ATOM 4135 C C . CYS B 1 245 ? -11.5 -22.453 -7.016 1 98.12 245 CYS B C 1
ATOM 4137 O O . CYS B 1 245 ? -11.211 -23.375 -6.258 1 98.12 245 CYS B O 1
ATOM 4139 N N . ALA B 1 246 ? -12.344 -22.547 -7.996 1 97.25 246 ALA B N 1
ATOM 4140 C CA . ALA B 1 246 ? -13.062 -23.797 -8.242 1 97.25 246 ALA B CA 1
ATOM 4141 C C . ALA B 1 246 ? -12.102 -24.922 -8.617 1 97.25 246 ALA B C 1
ATOM 4143 O O . ALA B 1 246 ? -12.258 -26.047 -8.164 1 97.25 246 ALA B O 1
ATOM 4144 N N . ARG B 1 247 ? -11.156 -24.609 -9.422 1 96.56 247 ARG B N 1
ATOM 4145 C CA . ARG B 1 247 ? -10.148 -25.594 -9.797 1 96.56 247 ARG B CA 1
ATOM 4146 C C . ARG B 1 247 ? -9.383 -26.078 -8.578 1 96.56 247 ARG B C 1
ATOM 4148 O O . ARG B 1 247 ? -9.133 -27.281 -8.43 1 96.56 247 ARG B O 1
ATOM 4155 N N . TRP B 1 248 ? -9.008 -25.156 -7.785 1 96.25 248 TRP B N 1
ATOM 4156 C CA . TRP B 1 248 ? -8.305 -25.531 -6.562 1 96.25 248 TRP B CA 1
ATOM 4157 C C . TRP B 1 248 ? -9.164 -26.438 -5.699 1 96.25 248 TRP B C 1
ATOM 4159 O O . TRP B 1 248 ? -8.695 -27.484 -5.219 1 96.25 248 TRP B O 1
ATOM 4169 N N . ALA B 1 249 ? -10.406 -26.078 -5.461 1 96.5 249 ALA B N 1
ATOM 4170 C CA . ALA B 1 249 ? -11.336 -26.844 -4.637 1 96.5 249 ALA B CA 1
ATOM 4171 C C . ALA B 1 249 ? -11.523 -28.25 -5.188 1 96.5 249 ALA B C 1
ATOM 4173 O O . ALA B 1 249 ? -11.766 -29.188 -4.43 1 96.5 249 ALA B O 1
ATOM 4174 N N . SER B 1 250 ? -11.375 -28.375 -6.469 1 95.19 250 SER B N 1
ATOM 4175 C CA . SER B 1 250 ? -11.57 -29.656 -7.133 1 95.19 250 SER B CA 1
ATOM 4176 C C . SER B 1 250 ? -10.297 -30.484 -7.117 1 95.19 250 SER B C 1
ATOM 4178 O O . SER B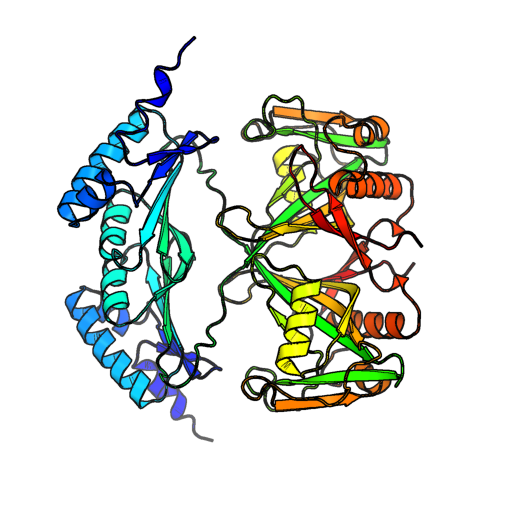 1 250 ? -10.242 -31.562 -7.715 1 95.19 250 SER B O 1
ATOM 4180 N N . GLY B 1 251 ? -9.219 -29.938 -6.602 1 94.44 251 GLY B N 1
ATOM 4181 C CA . GLY B 1 251 ? -8.039 -30.75 -6.391 1 94.44 251 GLY B CA 1
ATOM 4182 C C . GLY B 1 251 ? -6.824 -30.25 -7.156 1 94.44 251 GLY B C 1
ATOM 4183 O O . GLY B 1 251 ? -5.719 -30.781 -6.984 1 94.44 251 GLY B O 1
ATOM 4184 N N . GLU B 1 252 ? -6.961 -29.25 -8.008 1 94.31 252 GLU B N 1
ATOM 4185 C CA . GLU B 1 252 ? -5.828 -28.688 -8.742 1 94.31 252 GLU B CA 1
ATOM 4186 C C . GLU B 1 252 ? -5.074 -27.672 -7.898 1 94.31 252 GLU B C 1
ATOM 4188 O O . GLU B 1 252 ? -5.211 -26.453 -8.109 1 94.31 252 GLU B O 1
ATOM 4193 N N . ARG B 1 253 ? -4.191 -28.125 -7.168 1 91.12 253 ARG B N 1
ATOM 4194 C CA . ARG B 1 253 ? -3.498 -27.266 -6.211 1 91.12 253 ARG B CA 1
ATOM 4195 C C . ARG B 1 253 ? -2.588 -26.266 -6.922 1 91.12 253 ARG B C 1
ATOM 4197 O O . ARG B 1 253 ? -2.264 -25.219 -6.371 1 91.12 253 ARG B O 1
ATOM 4204 N N . THR B 1 254 ? -2.264 -26.562 -8.18 1 91.81 254 THR B N 1
ATOM 4205 C CA . THR B 1 254 ? -1.392 -25.688 -8.953 1 91.81 254 THR B CA 1
ATOM 4206 C C . THR B 1 254 ? -2.158 -24.469 -9.453 1 91.81 254 THR B C 1
ATOM 4208 O O . THR B 1 254 ? -1.576 -23.562 -10.062 1 91.81 254 THR B O 1
ATOM 4211 N N . ALA B 1 255 ? -3.453 -24.438 -9.133 1 93.88 255 ALA B N 1
ATOM 4212 C CA . ALA B 1 255 ? -4.262 -23.281 -9.508 1 93.88 255 ALA B CA 1
ATOM 4213 C C . ALA B 1 255 ? -3.957 -22.078 -8.609 1 93.88 255 ALA B C 1
ATOM 4215 O O . ALA B 1 255 ? -4.414 -20.969 -8.867 1 93.88 255 ALA B O 1
ATOM 4216 N N . GLY B 1 256 ? -3.156 -22.266 -7.57 1 95.94 256 GLY B N 1
ATOM 4217 C CA . GLY B 1 256 ? -2.717 -21.188 -6.684 1 95.94 256 GLY B CA 1
ATOM 4218 C C . GLY B 1 256 ? -1.255 -21.312 -6.293 1 95.94 256 GLY B C 1
ATOM 4219 O O . GLY B 1 256 ? -0.566 -22.25 -6.711 1 95.94 256 GLY B O 1
ATOM 4220 N N . ILE B 1 257 ? -0.807 -20.297 -5.59 1 97.31 257 ILE B N 1
ATOM 4221 C CA . ILE B 1 257 ? 0.556 -20.328 -5.074 1 97.31 257 ILE B CA 1
ATOM 4222 C C . ILE B 1 257 ? 0.528 -20.438 -3.551 1 97.31 257 ILE B C 1
ATOM 4224 O O . ILE B 1 257 ? -0.499 -20.188 -2.92 1 97.31 257 ILE B O 1
ATOM 4228 N N . VAL B 1 258 ? 1.635 -20.828 -3.002 1 97.56 258 VAL B N 1
ATOM 4229 C CA . VAL B 1 258 ? 1.7 -21.094 -1.57 1 97.56 258 VAL B CA 1
ATOM 4230 C C . VAL B 1 258 ? 2.4 -19.953 -0.853 1 97.56 258 VAL B C 1
ATOM 4232 O O . VAL B 1 258 ? 3.076 -19.125 -1.486 1 97.56 258 VAL B O 1
ATOM 4235 N N . ALA B 1 259 ? 2.158 -19.844 0.435 1 97.88 259 ALA B N 1
ATOM 4236 C CA . ALA B 1 259 ? 2.842 -18.906 1.319 1 97.88 259 ALA B CA 1
ATOM 4237 C C . ALA B 1 259 ? 3.877 -19.625 2.184 1 97.88 259 ALA B C 1
ATOM 4239 O O . ALA B 1 259 ? 3.535 -20.516 2.959 1 97.88 259 ALA B O 1
ATOM 4240 N N . LYS B 1 260 ? 5.109 -19.25 2.053 1 97.44 260 LYS B N 1
ATOM 4241 C CA . LYS B 1 260 ? 6.18 -19.797 2.881 1 97.44 260 LYS B CA 1
ATOM 4242 C C . LYS B 1 260 ? 6.66 -18.781 3.908 1 97.44 260 LYS B C 1
ATOM 4244 O O . LYS B 1 260 ? 6.828 -17.594 3.588 1 97.44 260 LYS B O 1
ATOM 4249 N N . ARG B 1 261 ? 6.793 -19.188 5.152 1 97.19 261 ARG B N 1
ATOM 4250 C CA . ARG B 1 261 ? 7.504 -18.375 6.133 1 97.19 261 ARG B CA 1
ATOM 4251 C C . ARG B 1 261 ? 9.008 -18.625 6.074 1 97.19 261 ARG B C 1
ATOM 4253 O O . ARG B 1 261 ? 9.461 -19.734 6.367 1 97.19 261 ARG B O 1
ATOM 4260 N N . LEU B 1 262 ? 9.75 -17.609 5.668 1 97.69 262 LEU B N 1
ATOM 4261 C CA . LEU B 1 262 ? 11.188 -17.766 5.457 1 97.69 262 LEU B CA 1
ATOM 4262 C C . LEU B 1 262 ? 11.977 -16.719 6.254 1 97.69 262 LEU B C 1
ATOM 4264 O O . LEU B 1 262 ? 11.5 -15.609 6.461 1 97.69 262 LEU B O 1
ATOM 4268 N N . PRO B 1 263 ? 13.172 -17.078 6.629 1 96.56 263 PRO B N 1
ATOM 4269 C CA . PRO B 1 263 ? 14.008 -16.125 7.355 1 96.56 263 PRO B CA 1
ATOM 4270 C C . PRO B 1 263 ? 14.266 -14.844 6.562 1 96.56 263 PRO B C 1
ATOM 4272 O O . PRO B 1 263 ? 14.461 -14.898 5.344 1 96.56 263 PRO B O 1
ATOM 4275 N N . VAL B 1 264 ? 14.211 -13.695 7.211 1 93.31 264 VAL B N 1
ATOM 4276 C CA . VAL B 1 264 ? 14.469 -12.398 6.598 1 93.31 264 VAL B CA 1
ATOM 4277 C C . VAL B 1 264 ? 15.891 -12.352 6.051 1 93.31 264 VAL B C 1
ATOM 4279 O O . VAL B 1 264 ? 16.125 -11.852 4.949 1 93.31 264 VAL B O 1
ATOM 4282 N N . GLY B 1 265 ? 16.812 -12.906 6.898 1 89.88 265 GLY B N 1
ATOM 4283 C CA . GLY B 1 265 ? 18.203 -12.906 6.477 1 89.88 265 GLY B CA 1
ATOM 4284 C C . GLY B 1 265 ? 18.875 -11.562 6.688 1 89.88 265 GLY B C 1
ATOM 4285 O O . GLY B 1 265 ? 18.359 -10.703 7.402 1 89.88 265 GLY B O 1
ATOM 4286 N N . PHE B 1 266 ? 20.188 -11.422 6.168 1 82.38 266 PHE B N 1
ATOM 4287 C CA . PHE B 1 266 ? 21 -10.219 6.25 1 82.38 266 PHE B CA 1
ATOM 4288 C C . PHE B 1 266 ? 21.281 -9.836 7.699 1 82.38 266 PHE B C 1
ATOM 4290 O O . PHE B 1 266 ? 21.312 -8.656 8.047 1 82.38 266 PHE B O 1
ATOM 4297 N N . GLY B 1 267 ? 21.344 -10.812 8.547 1 81 267 GLY B N 1
ATOM 4298 C CA . GLY B 1 267 ? 21.656 -10.609 9.953 1 81 267 GLY B CA 1
ATOM 4299 C C . GLY B 1 267 ? 20.453 -10.141 10.766 1 81 267 GLY B C 1
ATOM 4300 O O . GLY B 1 267 ? 20.594 -9.758 11.922 1 81 267 GLY B O 1
ATOM 4301 N N . ARG B 1 268 ? 19.312 -10.141 10.164 1 85.88 268 ARG B N 1
ATOM 4302 C CA . ARG B 1 268 ? 18.109 -9.695 10.859 1 85.88 268 ARG B CA 1
ATOM 4303 C C . ARG B 1 268 ? 17.266 -10.883 11.32 1 85.88 268 ARG B C 1
ATOM 4305 O O . ARG B 1 268 ? 17.156 -11.883 10.609 1 85.88 268 ARG B O 1
ATOM 4312 N N . PRO B 1 269 ? 16.75 -10.742 12.508 1 89.31 269 PRO B N 1
ATOM 4313 C CA . PRO B 1 269 ? 15.922 -11.836 13.016 1 89.31 269 PRO B CA 1
ATOM 4314 C C . PRO B 1 269 ? 14.516 -11.82 12.422 1 89.31 269 PRO B C 1
ATOM 4316 O O . PRO B 1 269 ? 14.086 -10.812 11.852 1 89.31 269 PRO B O 1
ATOM 4319 N N . GLY B 1 270 ? 13.883 -13.023 12.508 1 93.25 270 GLY B N 1
ATOM 4320 C CA . GLY B 1 270 ? 12.469 -13.102 12.164 1 93.25 270 GLY B CA 1
ATOM 4321 C C . GLY B 1 270 ? 12.211 -13.766 10.828 1 93.25 270 GLY B C 1
ATOM 4322 O O . GLY B 1 270 ? 13.141 -14.281 10.195 1 93.25 270 GLY B O 1
ATOM 4323 N N . GLU B 1 271 ? 10.922 -13.914 10.539 1 96.31 271 GLU B N 1
ATOM 4324 C CA . GLU B 1 271 ? 10.469 -14.539 9.305 1 96.31 271 GLU B CA 1
ATOM 4325 C C . GLU B 1 271 ? 9.492 -13.641 8.555 1 96.31 271 GLU B C 1
ATOM 4327 O O . GLU B 1 271 ? 8.891 -12.742 9.148 1 96.31 271 GLU B O 1
ATOM 4332 N N . VAL B 1 272 ? 9.414 -13.805 7.281 1 96.38 272 VAL B N 1
ATOM 4333 C CA . VAL B 1 272 ? 8.469 -13.078 6.434 1 96.38 272 VAL B CA 1
ATOM 4334 C C . VAL B 1 272 ? 7.758 -14.062 5.504 1 96.38 272 VAL B C 1
ATOM 4336 O O . VAL B 1 272 ? 8.336 -15.07 5.098 1 96.38 272 VAL B O 1
ATOM 4339 N N . TYR B 1 273 ? 6.555 -13.781 5.238 1 97.75 273 TYR B N 1
ATOM 4340 C CA . TYR B 1 273 ? 5.844 -14.562 4.234 1 97.75 273 TYR B CA 1
ATOM 4341 C C . TYR B 1 273 ? 6.371 -14.266 2.834 1 97.75 273 TYR B C 1
ATOM 4343 O O . TYR B 1 273 ? 6.613 -13.109 2.49 1 97.75 273 TYR B O 1
ATOM 4351 N N . THR B 1 274 ? 6.594 -15.312 2.084 1 98.38 274 THR B N 1
ATOM 4352 C CA . THR B 1 274 ? 6.953 -15.273 0.672 1 98.38 274 THR B CA 1
ATOM 4353 C C . THR B 1 274 ? 6.008 -16.141 -0.152 1 98.38 274 THR B C 1
ATOM 4355 O O . THR B 1 274 ? 5.887 -17.344 0.097 1 98.38 274 THR B O 1
ATOM 4358 N N . TYR B 1 275 ? 5.297 -15.508 -1.076 1 98.5 275 TYR B N 1
ATOM 4359 C CA . TYR B 1 275 ? 4.328 -16.203 -1.912 1 98.5 275 TYR B CA 1
ATOM 4360 C C . TYR B 1 275 ? 4.965 -16.672 -3.215 1 98.5 275 TYR B C 1
ATOM 4362 O O . TYR B 1 275 ? 5.445 -15.859 -4.004 1 98.5 275 TYR B O 1
ATOM 4370 N N . VAL B 1 276 ? 5.023 -17.953 -3.451 1 98 276 VAL B N 1
ATOM 4371 C CA . VAL B 1 276 ? 5.699 -18.531 -4.605 1 98 276 VAL B CA 1
ATOM 4372 C C . VAL B 1 276 ? 4.914 -19.75 -5.109 1 98 276 VAL B C 1
ATOM 4374 O O . VAL B 1 276 ? 4.016 -20.234 -4.426 1 98 276 VAL B O 1
ATOM 4377 N N . THR B 1 277 ? 5.215 -20.125 -6.344 1 95.81 277 THR B N 1
ATOM 4378 C CA . THR B 1 277 ? 4.598 -21.344 -6.863 1 95.81 277 THR B CA 1
ATOM 4379 C C . THR B 1 277 ? 4.996 -22.562 -6.027 1 95.81 277 THR B C 1
ATOM 4381 O O . THR B 1 277 ? 6.059 -22.562 -5.402 1 95.81 277 THR B O 1
ATOM 4384 N N . ASP B 1 278 ? 4.09 -23.484 -5.98 1 88.31 278 ASP B N 1
ATOM 4385 C CA . ASP B 1 278 ? 4.348 -24.719 -5.23 1 88.31 278 ASP B CA 1
ATOM 4386 C C . ASP B 1 278 ? 5.336 -25.609 -5.973 1 88.31 278 ASP B C 1
ATOM 4388 O O . ASP B 1 278 ? 5.223 -25.797 -7.188 1 88.31 278 ASP B O 1
ATOM 4392 N N . ASP B 1 279 ? 6.414 -26.016 -5.281 1 74.81 279 ASP B N 1
ATOM 4393 C CA . ASP B 1 279 ? 7.414 -26.906 -5.883 1 74.81 279 ASP B CA 1
ATOM 4394 C C . ASP B 1 279 ? 6.852 -28.312 -6.09 1 74.81 279 ASP B C 1
ATOM 4396 O O . ASP B 1 279 ? 7.59 -29.234 -6.441 1 74.81 279 ASP B O 1
ATOM 4400 N N . ALA B 1 280 ? 5.531 -28.594 -6.367 1 54.94 280 ALA B N 1
ATOM 4401 C CA . ALA B 1 280 ? 5.043 -29.969 -6.438 1 54.94 280 ALA B CA 1
ATOM 4402 C C . ALA B 1 280 ? 6.02 -30.859 -7.203 1 54.94 280 ALA B C 1
ATOM 4404 O O . ALA B 1 280 ? 6.75 -30.375 -8.078 1 54.94 280 ALA B O 1
#

Organism: Ostreococcus tauri (NCBI:txid70448)

Nearest PDB structures (foldseek):
  4zb3-assembly1_A-2  TM=5.997E-01  e=8.732E-25  Arabidopsis thaliana
  1hzt-assembly1_A  TM=6.843E-01  e=7.307E-08  Escherichia coli
  3gz8-assembly2_D  TM=7.428E-01  e=5.806E-07  Shewanella oneidensis
  5nwh-assembly1_A  TM=5.859E-01  e=4.098E-06  Homo sapiens
  2dsb-assembly2_C  TM=4.861E-01  e=1.330E-06  Homo sapiens

Foldseek 3Di:
DCPPVVVVVLPAQWDADPVQAIEGNCPRPVNVVQLVDLVSVLVVVVVVLVVSVVVPGFKYKDKAFPVSCVNVVSVVVVAWDWQQDDPTITIIMHGNDPVDDHPPDHDDQEWEKEFEFEAALVVQWTKWFQWCDDPRHPPPATGGQMDTADPVGDRQRVRQVSCCQAWVFGWGWDFFLDWDWAFCPDPGGIYIYTYTYIYGDPPTDPHTDGDVVITPDMDIHHLVCQQVGVVDDPPDPVNLSSVLSSCVSVPNVQSGWGWDWDAPDPPDGGTDIDTDGDPD/DCPPVVVVVLPAQWDADPVQAIEGNCPRPVNVVQLVDLVSVLVVVVVVLVVSVVVPGFKYKDKAFPVSCVNVVSVVVVAWDWQDDDPTITIIMHGNDPVDDHPPDHDDQEWEKEFEFEAALVVQWTKWFQWCDDPRHPPPATGGQMDTADPVGDRQRVRQVSCCQAWVFGWGWDFFLDWDWAFCPDPGGIYIYTYTYIYGDPPTDPHTDGDVVITPDMDIHHLVCQQVGVVDDPPDPVNLSSVLSSCVSVPNVQSGWGWDWDAPDPPDGGTDIDTDGDPD

Sequence (560 aa):
MTRASEDGDRLVPWTRDRYGGVVVDVDHAAFVEAASTTETFDAALGRWTTRWRAEGARGVWLRVGLEKSELVSVARDRGFEFHHAEKTYVMMTAWLPEDEASTIPANASHQVGVGAFVWDEERKRVLLVQEKRGPASGRDLWKMPTGLVDAGEDVPDAAEREVLEETGIETTFEAVVGVRHGHFGLFGKSDLFFCVVLRVKPESTREIVTQESEIEAAKWASLDDFLDNPHVDRGSHAHELHERCARWASGERTAGIVAKRLPVGFGRPGEVYTYVTDDAMTRASEDGDRLVPWTRDRYGGVVVDVDHAAFVEAASTTETFDAALGRWTTRWRAEGARGVWLRVGLEKSELVSVARDRGFEFHHAEKTYVMMTAWLPEDEASTIPANASHQVGVGAFVWDEERKRVLLVQEKRGPASGRDLWKMPTGLVDAGEDVPDAAEREVLEETGIETTFEAVVGVRHGHFGLFGKSDLFFCVVLRVKPESTREIVTQESEIEAAKWASLDDFLDNPHVDRGSHAHELHERCARWASGERTAGIVAKRLPVGFGRPGEVYTYVTDDA

pLDDT: mean 92.02, std 12.89, range [24.23, 98.88]

Secondary structure (DSSP, 8-state):
--GGGGSGGGSSSEEE-TTS-EEE-TTSHHHHHHTTSHHHHHHHHHHHHHHHHHTT--EEEEEEEGGGTTHHHHHHHTT-EEEEEETTEEEEEEE--SSS---PPP---EEEEEEEEEEETTTTEEEEEEESSSTTTTTT--B--EEEPPTT--HHHHHHHHHHHHH---EEEEEEEEEEEE-S-GGG-EEEEEEEEEEE-TTS-------TTTEEEEEEE-HHHHHT-TTSPTTSHHHHHHHHHHHHHTT-GGGSBEEEEEEEETTEEEEEEEEE----/---GGGGGGGSSSEEE-TTS-EEE-TTSHHHHHHTTSHHHHHHHHHHHHHHHHHTT--EEEEEEEGGGTTHHHHHHHTT-EEEEEETTEEEEEEE--SSS---PPP---EEEEEEEEEEETTTTEEEEEEESSSTTTTTT--B--EEEPPTT--HHHHHHHHHHHHH---EEEEEEEEEEEE-S-GGG-EEEEEEEEEEE-TTS-------TTTEEEEEEE-HHHHHT-TTSPTTSHHHHHHHHHHHHHTT-GGGSBEEEEEEEETTEEEEEEEEE----

Solvent-accessible surface area (backbone atoms only — not comparable to full-atom values): 29472 Å² total; per-residue (Å²): 135,84,73,65,74,69,69,71,61,78,77,52,40,49,46,74,48,93,80,44,21,36,41,51,35,67,81,32,66,63,34,46,60,26,60,71,41,64,67,49,25,46,55,45,50,51,53,49,51,53,50,37,55,75,71,62,33,36,44,34,41,42,67,40,41,56,92,49,27,65,44,50,33,50,43,39,76,72,58,32,35,41,47,35,34,38,62,58,30,38,35,26,34,33,65,60,55,85,91,52,82,78,78,77,75,78,69,52,25,19,33,40,32,32,32,32,48,35,36,31,78,88,76,59,32,31,49,32,29,24,46,55,63,60,94,54,28,91,65,82,49,73,37,54,45,58,44,70,43,54,53,68,52,51,69,58,58,35,44,41,49,41,40,28,60,44,28,52,35,52,51,41,72,67,30,40,35,28,37,37,46,45,59,63,46,80,94,54,23,17,36,38,37,38,34,28,36,25,33,50,42,85,92,46,68,87,66,75,44,62,29,72,91,51,31,64,44,73,46,77,36,46,65,65,57,64,70,64,39,86,72,51,39,84,73,10,46,62,33,53,48,49,52,26,49,52,40,32,74,72,64,39,62,70,34,24,26,32,73,41,80,21,36,60,33,79,88,43,84,62,68,31,45,34,38,30,51,65,81,122,134,87,70,67,73,70,67,69,58,77,76,52,41,49,47,74,47,95,81,43,21,38,40,51,34,67,82,31,67,63,33,48,60,27,60,70,39,63,67,48,25,46,55,45,51,52,52,48,49,53,50,37,54,75,70,63,33,35,44,34,40,43,66,40,40,55,92,50,28,65,43,50,34,50,42,38,75,72,60,32,35,42,46,35,33,37,60,58,30,38,35,27,33,32,65,61,54,84,90,51,81,79,79,77,75,80,69,53,26,20,33,40,34,32,34,33,48,35,36,31,78,89,78,59,31,30,50,31,30,24,46,54,65,56,94,55,29,90,64,82,50,73,38,54,45,60,46,70,41,53,54,69,52,51,70,61,58,34,42,40,49,40,40,29,59,44,28,53,36,52,50,41,74,67,31,40,35,28,38,36,47,48,58,63,45,79,93,53,22,17,35,39,37,38,33,28,36,27,33,50,40,88,92,45,67,86,65,76,44,63,30,70,93,51,32,64,45,71,46,77,37,44,63,64,58,63,69,65,39,86,73,53,40,85,73,11,46,62,35,54,48,48,51,27,50,52,41,32,77,73,65,40,63,70,34,25,26,32,74,40,81,21,36,58,33,80,89,43,84,60,66,31,44,33,37,27,51,65,82,121

InterPro domains:
  IPR000086 NUDIX hydrolase domain [PF00293] (110-231)
  IPR000086 NUDIX hydrolase domain [PS51462] (109-243)
  IPR003293 Nudix hydrolase 6-like [PR01356] (68-86)
  IPR003293 Nudix hydrolase 6-like [PR01356] (107-125)
  IPR003293 Nudix hydrolase 6-like [PR01356] (168-191)
  IPR003293 Nudix hydrolase 6-like [PTHR13994] (11-253)
  IPR015797 NUDIX hydrolase-like domain superfamily [SSF55811] (77-232)
  IPR020084 NUDIX hydrolase, conserved site [PS00893] (147-168)
  IPR020476 NUDIX hydrolase [PR00502] (142-156)
  IPR020476 NUDIX hydrolase [PR00502] (156-171)
  IPR040618 Pre-nudix hydrolase domain [PF18290] (14-96)